Protein AF-0000000068604982 (afdb_homodimer)

Foldseek 3Di:
DKEKEWEFFAWPLQPDDQSALADQPDAQATAHDPLRLVLLQLLLCVLLVCLVVAVFEAEEEALGRRLLSSVLSNCNSNVHAHEYDNLQADAFHGWHHGCPVDLPTTFHDQGDAQVRCCVVVNRRYHYDNVRRVGSDDRVGGTHAQVNLLVSLLVVLVVVLVLVVCVVVVPPNRHYYYYYHHQLSVQSNVCNQVVNDADQADGPDGQFEWHRFMWMKDWDDDPVGIHIDTDDGRHPVSPPPVSIGGRPCVVYGCRPNVVRSD/DKEKEWEFFAWPLQPDPQSALADQPDAQATAHDPLRLVLLQLLLCVLLVCLVVAVFEAEEEALGRRLVSSVLSNCNSNVHAHEYDNLQADAFHGWHHGPPVDQPTTFHDQGDAQVRCCVVVNRRYHYDNVRRVGSDDRVGGTHAQVRLLVSLLVVLVVVLVLVVCVVVVPPNRHYYYYYHHQLSVQSNVCNQVVPDADQAAGPDGQFEWHRFMWMKDWDDDPVGIHIDTDDGRHPVSPPPVSIGGRDCPVYRCNCHVVRSD

Solvent-accessible surface area (backbone atoms only — not comparable to full-atom values): 25387 Å² total; per-residue (Å²): 70,46,37,34,42,26,27,24,30,39,23,50,46,64,69,37,84,69,55,28,77,48,33,74,85,44,60,48,66,39,49,57,31,75,56,14,51,53,39,21,52,32,42,14,55,49,32,41,74,41,26,78,85,49,71,63,53,46,37,36,20,12,60,45,47,25,16,43,59,29,38,48,18,43,21,61,23,53,71,53,51,31,34,48,39,65,81,41,35,45,69,34,58,33,33,33,44,29,62,45,108,47,75,87,42,24,43,25,34,27,65,62,22,31,64,56,42,36,70,75,49,39,86,48,37,45,57,53,76,86,18,59,84,15,70,35,61,39,91,38,36,58,50,49,46,66,54,47,46,52,45,30,47,52,52,50,49,50,52,51,52,46,30,48,38,38,72,69,63,41,84,84,42,57,28,37,36,37,24,22,30,51,59,33,50,30,29,34,50,30,52,64,41,51,21,75,76,44,79,44,76,39,48,49,42,58,40,43,28,40,50,12,36,28,36,35,37,40,44,76,50,95,85,44,54,28,37,32,41,54,36,38,42,44,45,84,71,46,58,75,91,60,58,50,69,43,67,59,71,72,65,24,61,43,49,63,68,35,55,34,63,69,47,39,34,43,27,27,24,29,39,24,51,46,65,69,37,92,59,56,33,76,50,29,75,84,45,60,47,65,41,48,57,32,74,56,14,52,52,38,21,52,33,43,14,53,49,32,41,74,41,27,78,86,48,71,62,54,46,39,36,20,11,62,44,48,27,17,44,58,29,39,48,20,43,22,61,22,53,71,53,51,32,35,50,39,66,81,42,36,44,69,33,58,31,31,33,46,31,63,44,107,46,74,85,42,25,43,26,34,28,65,62,23,30,64,56,42,38,70,76,48,38,85,47,36,44,56,53,74,85,19,58,82,15,70,36,60,39,91,38,36,60,49,48,45,66,56,45,47,52,45,31,46,52,52,52,49,52,52,50,53,46,30,48,38,3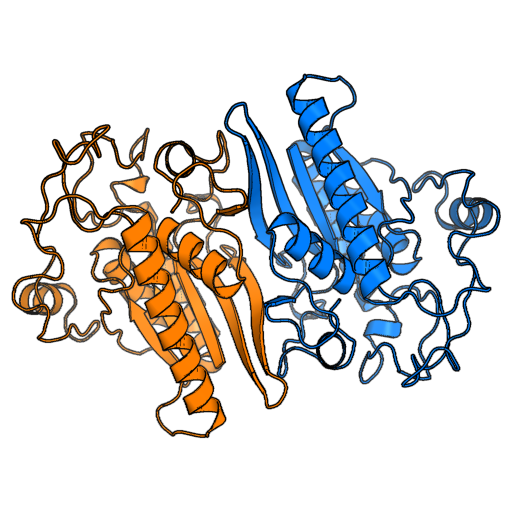8,73,70,62,39,83,85,42,59,28,36,37,38,24,24,31,53,60,33,48,29,30,34,50,30,54,63,41,51,22,74,79,46,75,43,66,37,47,48,43,58,40,43,27,40,48,13,38,28,35,35,37,43,36,77,52,97,85,45,54,29,35,32,40,54,35,37,43,44,46,84,69,46,57,76,91,58,58,51,70,40,69,61,66,78,54,35,61,42,45,57,66,43,45,28,65

Secondary structure (DSSP, 8-state):
-EEEEEEPPPBTTTTSSS--TT-TT--SS--B-HHHHHHHHHHHHHHHHTGGGGSSEEEEE-SSHHHHHHHHHHHHHHT--EEE-GGGPPTT-SEES---SSTTSPEE-----HHHHHHHHGGGEE--GGGTT-SS-TTS-SPPHHHHHHHHHHHHHHHHHHHHHHHTT-TT--EEEEEE-HHHHHHHHHHHTT----SSS-SEEE--BTT-EEEEEEEEETTEEEEEEEEEEE-TTS-GGG--B--TTTT-HHHHTTT--/-EEEEEEPPPBTTTTSSS--TT-TT--SS--B-HHHHHHHHHHHHHHHHTGGGGSSEEEEE-SSHHHHHHHHHHHHHHT--EEE-GGGPPTT-SEES--BSBTTSPEE-----HHHHHHHHGGGEE--GGGTT-SS-TTS-PPPHHHHHHHHHHHHHHHHHHHHHHHTT-TT--EEEEEE-HHHHHHHHHHHTT----SSS-SEEE--BTT-EEEEEEEEETTEEEEEEEEEEE-TTS-GGG--B--TTTTTHHHHTTT--

Radius of gyration: 23.63 Å; Cα contacts (8 Å, |Δi|>4): 1224; chains: 2; bounding box: 47×71×53 Å

Structure (mmCIF, N/CA/C/O backbone):
data_AF-0000000068604982-model_v1
#
loop_
_entity.id
_entity.type
_entity.pdbx_description
1 polymer 'Histidine phosphatase superfamily, clade-1'
#
loop_
_atom_site.group_PDB
_atom_site.id
_atom_site.type_symbol
_atom_site.label_atom_id
_atom_site.label_alt_id
_atom_site.label_comp_id
_atom_site.label_asym_id
_atom_site.label_entity_id
_atom_site.label_seq_id
_atom_site.pdbx_PDB_ins_code
_atom_site.Cartn_x
_atom_site.Cartn_y
_atom_site.Cartn_z
_atom_site.occupancy
_atom_site.B_iso_or_equiv
_atom_site.auth_seq_id
_atom_site.auth_comp_id
_atom_site.auth_asym_id
_atom_site.auth_atom_id
_atom_site.pdbx_PDB_model_num
ATOM 1 N N . MET A 1 1 ? -7.738 0.225 -16.359 1 93.19 1 MET A N 1
ATOM 2 C CA . MET A 1 1 ? -7.867 -1.199 -16.062 1 93.19 1 MET A CA 1
ATOM 3 C C . MET A 1 1 ? -7.59 -1.477 -14.586 1 93.19 1 MET A C 1
ATOM 5 O O . MET A 1 1 ? -6.648 -0.924 -14.016 1 93.19 1 MET A O 1
ATOM 9 N N . ARG A 1 2 ? -8.414 -2.312 -13.992 1 94.06 2 ARG A N 1
ATOM 10 C CA . ARG A 1 2 ? -8.188 -2.732 -12.609 1 94.06 2 ARG A CA 1
ATOM 11 C C . ARG A 1 2 ? -7.414 -4.047 -12.555 1 94.06 2 ARG A C 1
ATOM 13 O O . ARG A 1 2 ? -7.703 -4.973 -13.312 1 94.06 2 ARG A O 1
ATOM 20 N N . VAL A 1 3 ? -6.445 -4.062 -11.711 1 97.19 3 VAL A N 1
ATOM 21 C CA . VAL A 1 3 ? -5.695 -5.281 -11.43 1 97.19 3 VAL A CA 1
ATOM 22 C C . VAL A 1 3 ? -5.754 -5.59 -9.93 1 97.19 3 VAL A C 1
ATOM 24 O O . VAL A 1 3 ? -5.43 -4.734 -9.102 1 97.19 3 VAL A O 1
ATOM 27 N N . VAL A 1 4 ? -6.215 -6.742 -9.617 1 98.31 4 VAL A N 1
ATOM 28 C CA . VAL A 1 4 ? -6.246 -7.211 -8.234 1 98.31 4 VAL A CA 1
ATOM 29 C C . VAL A 1 4 ? -5.184 -8.289 -8.031 1 98.31 4 VAL A C 1
ATOM 31 O O . VAL A 1 4 ? -5.082 -9.227 -8.82 1 98.31 4 VAL A O 1
ATOM 34 N N . LEU A 1 5 ? -4.316 -8.078 -7.059 1 98.75 5 LEU A N 1
ATOM 35 C CA . LEU A 1 5 ? -3.322 -9.078 -6.691 1 98.75 5 LEU A CA 1
ATOM 36 C C . LEU A 1 5 ? -3.719 -9.797 -5.402 1 98.75 5 LEU A C 1
ATOM 38 O O . LEU A 1 5 ? -4.102 -9.148 -4.422 1 98.75 5 LEU A O 1
ATOM 42 N N . VAL A 1 6 ? -3.629 -11.102 -5.391 1 98.88 6 VAL A N 1
ATOM 43 C CA . VAL A 1 6 ? -3.904 -11.93 -4.215 1 98.88 6 VAL A CA 1
ATOM 44 C C . VAL A 1 6 ? -2.684 -12.789 -3.891 1 98.88 6 VAL A C 1
ATOM 46 O O . VAL A 1 6 ? -2.191 -13.523 -4.746 1 98.88 6 VAL A O 1
ATOM 49 N N . ARG A 1 7 ? -2.164 -12.617 -2.719 1 98.38 7 ARG A N 1
ATOM 50 C CA . ARG A 1 7 ? -1.152 -13.578 -2.293 1 98.38 7 ARG A CA 1
ATOM 51 C C . ARG A 1 7 ? -1.788 -14.914 -1.909 1 98.38 7 ARG A C 1
ATOM 53 O O . ARG A 1 7 ? -2.883 -14.945 -1.343 1 98.38 7 ARG A O 1
ATOM 60 N N . HIS A 1 8 ? -1.089 -15.93 -2.094 1 98.56 8 HIS A N 1
ATOM 61 C CA . HIS A 1 8 ? -1.637 -17.234 -1.757 1 98.56 8 HIS A CA 1
ATOM 62 C C . HIS A 1 8 ? -1.889 -17.359 -0.258 1 98.56 8 HIS A C 1
ATOM 64 O O . HIS A 1 8 ? -1.295 -16.625 0.538 1 98.56 8 HIS A O 1
ATOM 70 N N . ALA A 1 9 ? -2.746 -18.281 0.096 1 98.44 9 ALA A N 1
ATOM 71 C CA . ALA A 1 9 ? -3.041 -18.641 1.483 1 98.44 9 ALA A CA 1
ATOM 72 C C . ALA A 1 9 ? -1.853 -19.344 2.137 1 98.44 9 ALA A C 1
ATOM 74 O O . ALA A 1 9 ? -0.883 -19.688 1.46 1 98.44 9 ALA A O 1
ATOM 75 N N . GLN A 1 10 ? -1.964 -19.547 3.43 1 96 10 GLN A N 1
ATOM 76 C CA . GLN A 1 10 ? -0.837 -20.109 4.164 1 96 10 GLN A CA 1
ATOM 77 C C . GLN A 1 10 ? -0.483 -21.5 3.643 1 96 10 GLN A C 1
ATOM 79 O O . GLN A 1 10 ? -1.332 -22.391 3.615 1 96 10 GLN A O 1
ATOM 84 N N . SER A 1 11 ? 0.735 -21.594 3.225 1 95.06 11 SER A N 1
ATOM 85 C CA . SER A 1 11 ? 1.231 -22.875 2.732 1 95.06 11 SER A CA 1
ATOM 86 C C . SER A 1 11 ? 1.912 -23.672 3.842 1 95.06 11 SER A C 1
ATOM 88 O O . SER A 1 11 ? 2.201 -23.125 4.91 1 95.06 11 SER A O 1
ATOM 90 N N . GLU A 1 12 ? 2.17 -24.875 3.576 1 92.81 12 GLU A N 1
ATOM 91 C CA . GLU A 1 12 ? 2.906 -25.719 4.512 1 92.81 12 GLU A CA 1
ATOM 92 C C . GLU A 1 12 ? 4.32 -25.188 4.738 1 92.81 12 GLU A C 1
ATOM 94 O O . GLU A 1 12 ? 4.867 -25.312 5.836 1 92.81 12 GLU A O 1
ATOM 99 N N . ASN A 1 13 ? 4.977 -24.562 3.711 1 87.12 13 ASN A N 1
ATOM 100 C CA . ASN A 1 13 ? 6.289 -23.953 3.875 1 87.12 13 ASN A CA 1
ATOM 101 C C . ASN A 1 13 ? 6.219 -22.719 4.77 1 87.12 13 ASN A C 1
ATOM 103 O O . ASN A 1 13 ? 7.137 -22.453 5.547 1 87.12 13 ASN A O 1
ATOM 107 N N . ASN A 1 14 ? 5.102 -21.906 4.578 1 86.25 14 ASN A N 1
ATOM 108 C CA . ASN A 1 14 ? 4.926 -20.734 5.414 1 86.25 14 ASN A CA 1
ATOM 109 C C . ASN A 1 14 ? 4.887 -21.094 6.895 1 86.25 14 ASN A C 1
ATOM 111 O O . ASN A 1 14 ? 5.297 -20.297 7.746 1 86.25 14 ASN A O 1
ATOM 115 N N . ALA A 1 15 ? 4.328 -22.219 7.176 1 85.06 15 ALA A N 1
ATOM 116 C CA . ALA A 1 15 ? 4.062 -22.625 8.547 1 85.06 15 ALA A CA 1
ATOM 117 C C . ALA A 1 15 ? 5.312 -23.203 9.203 1 85.06 15 ALA A C 1
ATOM 119 O O . ALA A 1 15 ? 5.324 -23.469 10.406 1 85.06 15 ALA A O 1
ATOM 120 N N . LEU A 1 16 ? 6.27 -23.344 8.383 1 78.38 16 LEU A N 1
ATOM 121 C CA . LEU A 1 16 ? 7.508 -23.859 8.953 1 78.38 16 LEU A CA 1
ATOM 122 C C . LEU A 1 16 ? 8.156 -22.844 9.883 1 78.38 16 LEU A C 1
ATOM 124 O O . LEU A 1 16 ? 7.926 -21.641 9.742 1 78.38 16 LEU A O 1
ATOM 128 N N . ARG A 1 17 ? 8.898 -23.422 10.734 1 57.53 17 ARG A N 1
ATOM 129 C CA . ARG A 1 17 ? 9.688 -22.578 11.633 1 57.53 17 ARG A CA 1
ATOM 130 C C . ARG A 1 17 ? 10.789 -21.859 10.867 1 57.53 17 ARG A C 1
ATOM 132 O O . ARG A 1 17 ? 11.484 -22.453 10.047 1 57.53 17 ARG A O 1
ATOM 139 N N . ALA A 1 18 ? 10.766 -20.656 10.922 1 52.72 18 ALA A N 1
ATOM 140 C CA . ALA A 1 18 ? 11.711 -19.797 10.211 1 52.72 18 ALA A CA 1
ATOM 141 C C . ALA A 1 18 ? 11.555 -19.938 8.703 1 52.72 18 ALA A C 1
ATOM 143 O O . ALA A 1 18 ? 12.43 -20.5 8.031 1 52.72 18 ALA A O 1
ATOM 144 N N . PRO A 1 19 ? 10.445 -19.672 8.156 1 47.56 19 PRO A N 1
ATOM 145 C CA . PRO A 1 19 ? 10.023 -20 6.789 1 47.56 19 PRO A CA 1
ATOM 146 C C . PRO A 1 19 ? 10.914 -19.359 5.727 1 47.56 19 PRO A C 1
ATOM 148 O O . PRO A 1 19 ? 10.469 -19.125 4.602 1 47.56 19 PRO A O 1
ATOM 151 N N . GLY A 1 20 ? 12.273 -19.562 5.98 1 54.69 20 GLY A N 1
ATOM 152 C CA . GLY A 1 20 ? 13.203 -19 5.016 1 54.69 20 GLY A CA 1
ATOM 153 C C . GLY A 1 20 ? 13.445 -19.906 3.818 1 54.69 20 GLY A C 1
ATOM 154 O O . GLY A 1 20 ? 13.219 -21.109 3.895 1 54.69 20 GLY A O 1
ATOM 155 N N . ILE A 1 21 ? 13.672 -19.469 2.689 1 53.81 21 ILE A N 1
ATOM 156 C CA . ILE A 1 21 ? 13.891 -20.156 1.425 1 53.81 21 ILE A CA 1
ATOM 157 C C . ILE A 1 21 ? 15 -21.203 1.589 1 53.81 21 ILE A C 1
ATOM 159 O O . ILE A 1 21 ? 15.102 -22.141 0.797 1 53.81 21 ILE A O 1
ATOM 163 N N . ASP A 1 22 ? 15.641 -21.078 2.816 1 57.12 22 ASP A N 1
ATOM 164 C CA . ASP A 1 22 ? 16.781 -21.969 3.006 1 57.12 22 ASP A CA 1
ATOM 165 C C . ASP A 1 22 ? 16.453 -23.062 4.023 1 57.12 22 ASP A C 1
ATOM 167 O O . ASP A 1 22 ? 17.328 -23.859 4.395 1 57.12 22 ASP A O 1
ATOM 171 N N . HIS A 1 23 ? 15.25 -23.156 4.32 1 61 23 HIS A N 1
ATOM 172 C CA . HIS A 1 23 ? 14.891 -24.141 5.336 1 61 23 HIS A CA 1
ATOM 173 C C . HIS A 1 23 ? 15 -25.562 4.785 1 61 23 HIS A C 1
ATOM 175 O O . HIS A 1 23 ? 14.43 -25.859 3.732 1 61 23 HIS A O 1
ATOM 181 N N . PRO A 1 24 ? 15.68 -26.422 5.418 1 65 24 PRO A N 1
ATOM 182 C CA . PRO A 1 24 ? 15.906 -27.766 4.906 1 65 24 PRO A CA 1
ATOM 183 C C . PRO A 1 24 ? 14.602 -28.547 4.73 1 65 24 PRO A C 1
ATOM 185 O O . PRO A 1 24 ? 14.539 -29.469 3.906 1 65 24 PRO A O 1
ATOM 188 N N . ASP A 1 25 ? 13.586 -28.25 5.453 1 69.81 25 ASP A N 1
ATOM 189 C CA . ASP A 1 25 ? 12.336 -29.016 5.398 1 69.81 25 ASP A CA 1
ATOM 190 C C . ASP A 1 25 ? 11.383 -28.438 4.355 1 69.81 25 ASP A C 1
ATOM 192 O O . ASP A 1 25 ? 10.258 -28.906 4.199 1 69.81 25 ASP A O 1
ATOM 196 N N . ARG A 1 26 ? 11.852 -27.562 3.623 1 79.62 26 ARG A N 1
ATOM 197 C CA . ARG A 1 26 ? 11.031 -26.953 2.584 1 79.62 26 ARG A CA 1
ATOM 198 C C . ARG A 1 26 ? 10.766 -27.938 1.449 1 79.62 26 ARG A C 1
ATOM 200 O O . ARG A 1 26 ? 11.656 -28.688 1.044 1 79.62 26 ARG A O 1
ATOM 207 N N . VAL A 1 27 ? 9.523 -27.969 1.038 1 86.06 27 VAL A N 1
ATOM 208 C CA . VAL A 1 27 ? 9.203 -28.75 -0.148 1 86.06 27 VAL A CA 1
ATOM 209 C C . VAL A 1 27 ? 9.055 -27.828 -1.356 1 86.06 27 VAL A C 1
ATOM 211 O O . VAL A 1 27 ? 8.703 -26.656 -1.21 1 86.06 27 VAL A O 1
ATOM 214 N N . ALA A 1 28 ? 9.281 -28.328 -2.5 1 89.12 28 ALA A N 1
ATOM 215 C CA . ALA A 1 28 ? 9.398 -27.531 -3.717 1 89.12 28 ALA A CA 1
ATOM 216 C C . ALA A 1 28 ? 8.07 -26.875 -4.07 1 89.12 28 ALA A C 1
ATOM 218 O O . ALA A 1 28 ? 8.031 -25.734 -4.512 1 89.12 28 ALA A O 1
ATOM 219 N N . ASP A 1 29 ? 7 -27.578 -3.869 1 94.38 29 ASP A N 1
ATOM 220 C CA . ASP A 1 29 ? 5.68 -27.094 -4.262 1 94.38 29 ASP A CA 1
ATOM 221 C C . ASP A 1 29 ? 4.613 -27.531 -3.262 1 94.38 29 ASP A C 1
ATOM 223 O O . ASP A 1 29 ? 3.781 -28.391 -3.572 1 94.38 29 ASP A O 1
ATOM 227 N N . PRO A 1 30 ? 4.609 -26.859 -2.107 1 94.06 30 PRO A N 1
ATOM 228 C CA . PRO A 1 30 ? 3.717 -27.266 -1.02 1 94.06 30 PRO A CA 1
ATOM 229 C C . PRO A 1 30 ? 2.252 -26.938 -1.302 1 94.06 30 PRO A C 1
ATOM 231 O O . PRO A 1 30 ? 1.958 -26.062 -2.125 1 94.06 30 PRO A O 1
ATOM 234 N N . GLY A 1 31 ? 1.349 -27.719 -0.627 1 97.12 31 GLY A N 1
ATOM 235 C CA . GLY A 1 31 ? -0.048 -27.328 -0.53 1 97.12 31 GLY A CA 1
ATOM 236 C C . GLY A 1 31 ? -0.306 -26.297 0.564 1 97.12 31 GLY A C 1
ATOM 237 O O . GLY A 1 31 ? 0.576 -25.516 0.902 1 97.12 31 GLY A O 1
ATOM 238 N N . LEU A 1 32 ? -1.513 -26.297 0.989 1 98 32 LEU A N 1
ATOM 239 C CA . LEU A 1 32 ? -1.923 -25.359 2.027 1 98 32 LEU A CA 1
ATOM 240 C C . LEU A 1 32 ? -2.072 -26.062 3.371 1 98 32 LEU A C 1
ATOM 242 O O . LEU A 1 32 ? -2.34 -27.266 3.418 1 98 32 LEU A O 1
ATOM 246 N N . THR A 1 33 ? -1.845 -25.359 4.445 1 97.25 33 THR A N 1
ATOM 247 C CA . THR A 1 33 ? -2.191 -25.828 5.777 1 97.25 33 THR A CA 1
ATOM 248 C C . THR A 1 33 ? -3.701 -25.797 5.992 1 97.25 33 THR A C 1
ATOM 250 O O . THR A 1 33 ? -4.434 -25.234 5.172 1 97.25 33 THR A O 1
ATOM 253 N N . PRO A 1 34 ? -4.18 -26.375 7.098 1 98.06 34 PRO A N 1
ATOM 254 C CA . PRO A 1 34 ? -5.594 -26.203 7.43 1 98.06 34 PRO A CA 1
ATOM 255 C C . PRO A 1 34 ? -5.988 -24.734 7.574 1 98.06 34 PRO A C 1
ATOM 257 O O . PRO A 1 34 ? -7.066 -24.344 7.133 1 98.06 34 PRO A O 1
ATOM 260 N N . LYS A 1 35 ? -5.145 -23.969 8.195 1 97.38 35 LYS A N 1
ATOM 261 C CA . LYS A 1 35 ? -5.387 -22.531 8.281 1 97.38 35 LYS A CA 1
ATOM 262 C C . LYS A 1 35 ? -5.465 -21.906 6.891 1 97.38 35 LYS A C 1
ATOM 264 O O . LYS A 1 35 ? -6.336 -21.078 6.629 1 97.38 35 LYS A O 1
ATOM 269 N N . GLY A 1 36 ? -4.578 -22.281 6.027 1 98.31 36 GLY A N 1
ATOM 270 C CA . GLY A 1 36 ? -4.621 -21.812 4.648 1 98.31 36 GLY A CA 1
ATOM 271 C C . GLY A 1 36 ? -5.926 -22.156 3.951 1 98.31 36 GLY A C 1
ATOM 272 O O . GLY A 1 36 ? -6.457 -21.344 3.191 1 98.31 36 GLY A O 1
ATOM 273 N N . SER A 1 37 ? -6.398 -23.328 4.191 1 98.75 37 SER A N 1
ATOM 274 C CA . SER A 1 37 ? -7.668 -23.734 3.598 1 98.75 37 SER A CA 1
ATOM 275 C C . SER A 1 37 ? -8.812 -22.859 4.098 1 98.75 37 SER A C 1
ATOM 277 O O . SER A 1 37 ? -9.719 -22.516 3.332 1 98.75 37 SER A O 1
ATOM 279 N N . ARG A 1 38 ? -8.781 -22.516 5.375 1 98.81 38 ARG A N 1
ATOM 280 C CA . ARG A 1 38 ? -9.789 -21.609 5.902 1 98.81 38 ARG A CA 1
ATOM 281 C C . ARG A 1 38 ? -9.68 -20.234 5.258 1 98.81 38 ARG A C 1
ATOM 283 O O . ARG A 1 38 ? -10.688 -19.594 4.949 1 98.81 38 ARG A O 1
ATOM 290 N N . GLN A 1 39 ? -8.508 -19.766 5.031 1 98.69 39 GLN A N 1
ATOM 291 C CA . GLN A 1 39 ? -8.289 -18.5 4.359 1 98.69 39 GLN A CA 1
ATOM 292 C C . GLN A 1 39 ? -8.898 -18.5 2.959 1 98.69 39 GLN A C 1
ATOM 294 O O . GLN A 1 39 ? -9.469 -17.5 2.521 1 98.69 39 GLN A O 1
ATOM 299 N N . VAL A 1 40 ? -8.773 -19.625 2.266 1 98.88 40 VAL A N 1
ATOM 300 C CA . VAL A 1 40 ? -9.344 -19.766 0.93 1 98.88 40 VAL A CA 1
ATOM 301 C C . VAL A 1 40 ? -10.859 -19.609 1 1 98.88 40 VAL A C 1
ATOM 303 O O . VAL A 1 40 ? -11.469 -18.984 0.135 1 98.88 40 VAL A O 1
ATOM 306 N N . GLU A 1 41 ? -11.43 -20.172 2.018 1 98.88 41 GLU A N 1
ATOM 307 C CA . GLU A 1 41 ? -12.875 -20.047 2.193 1 98.88 41 GLU A CA 1
ATOM 308 C C . GLU A 1 41 ? -13.281 -18.609 2.445 1 98.88 41 GLU A C 1
ATOM 310 O O . GLU A 1 41 ? -14.312 -18.141 1.949 1 98.88 41 GLU A O 1
ATOM 315 N N . TRP A 1 42 ? -12.484 -17.906 3.211 1 98.81 42 TRP A N 1
ATOM 316 C CA . TRP A 1 42 ? -12.766 -16.5 3.449 1 98.81 42 TRP A CA 1
ATOM 317 C C . TRP A 1 42 ? -12.633 -15.688 2.162 1 98.81 42 TRP A C 1
ATOM 319 O O . TRP A 1 42 ? -13.414 -14.773 1.914 1 98.81 42 TRP A O 1
ATOM 329 N N . LEU A 1 43 ? -11.672 -16.016 1.344 1 98.62 43 LEU A N 1
ATOM 330 C CA . LEU A 1 43 ? -11.516 -15.375 0.044 1 98.62 43 LEU A CA 1
ATOM 331 C C . LEU A 1 43 ? -12.727 -15.625 -0.842 1 98.62 43 LEU A C 1
ATOM 333 O O . LEU A 1 43 ? -13.211 -14.711 -1.517 1 98.62 43 LEU A O 1
ATOM 337 N N . ARG A 1 44 ? -13.125 -16.875 -0.854 1 98.75 44 ARG A N 1
ATOM 338 C CA . ARG A 1 44 ? -14.305 -17.234 -1.631 1 98.75 44 ARG A CA 1
ATOM 339 C C . ARG A 1 44 ? -15.5 -16.359 -1.25 1 98.75 44 ARG A C 1
ATOM 341 O O . ARG A 1 44 ? -16.188 -15.82 -2.121 1 98.75 44 ARG A O 1
ATOM 348 N N . ALA A 1 45 ? -15.727 -16.25 0.018 1 98.69 45 ALA A N 1
ATOM 349 C CA . ALA A 1 45 ? -16.844 -15.453 0.514 1 98.69 45 ALA A CA 1
ATOM 350 C C . ALA A 1 45 ? -16.703 -13.992 0.1 1 98.69 45 ALA A C 1
ATOM 352 O O . ALA A 1 45 ? -17.688 -13.359 -0.301 1 98.69 45 ALA A O 1
ATOM 353 N N . ARG A 1 46 ? -15.484 -13.484 0.187 1 98.12 46 ARG A N 1
ATOM 354 C CA . ARG A 1 46 ? -15.25 -12.102 -0.2 1 98.12 46 ARG A CA 1
ATOM 355 C C . ARG A 1 46 ? -15.578 -11.883 -1.673 1 98.12 46 ARG A C 1
ATOM 357 O O . ARG A 1 46 ? -16.328 -10.953 -2.016 1 98.12 46 ARG A O 1
ATOM 364 N N . PHE A 1 47 ? -15.086 -12.68 -2.508 1 98 47 PHE A N 1
ATOM 365 C CA . PHE A 1 47 ? -15.242 -12.469 -3.941 1 98 47 PHE A CA 1
ATOM 366 C C . PHE A 1 47 ? -16.672 -12.781 -4.383 1 98 47 PHE A C 1
ATOM 368 O O . PHE A 1 47 ? -17.141 -12.242 -5.383 1 98 47 PHE A O 1
ATOM 375 N N . ALA A 1 48 ? -17.344 -13.656 -3.637 1 98 48 ALA A N 1
ATOM 376 C CA . ALA A 1 48 ? -18.766 -13.852 -3.893 1 98 48 ALA A CA 1
ATOM 377 C C . ALA A 1 48 ? -19.562 -12.57 -3.648 1 98 48 ALA A C 1
ATOM 379 O O . ALA A 1 48 ? -20.438 -12.211 -4.438 1 98 48 ALA A O 1
ATOM 380 N N . ARG A 1 49 ? -19.219 -11.891 -2.584 1 96.38 49 ARG A N 1
ATOM 381 C CA . ARG A 1 49 ? -19.875 -10.641 -2.242 1 96.38 49 ARG A CA 1
ATOM 382 C C . ARG A 1 49 ? -19.562 -9.555 -3.268 1 96.38 49 ARG A C 1
ATOM 384 O O . ARG A 1 49 ? -20.375 -8.664 -3.514 1 96.38 49 ARG A O 1
ATOM 391 N N . GLU A 1 50 ? -18.391 -9.703 -3.867 1 94.56 50 GLU A N 1
ATOM 392 C CA . GLU A 1 50 ? -17.922 -8.68 -4.793 1 94.56 50 GLU A CA 1
ATOM 393 C C . GLU A 1 50 ? -18.156 -9.094 -6.242 1 94.56 50 GLU A C 1
ATOM 395 O O . GLU A 1 50 ? -17.625 -8.469 -7.164 1 94.56 50 GLU A O 1
ATOM 400 N N . ARG A 1 51 ? -18.875 -10.062 -6.5 1 93.88 51 ARG A N 1
ATOM 401 C CA . ARG A 1 51 ? -18.984 -10.695 -7.812 1 93.88 51 ARG A CA 1
ATOM 402 C C . ARG A 1 51 ? -19.438 -9.68 -8.859 1 93.88 51 ARG A C 1
ATOM 404 O O . ARG A 1 51 ? -18.891 -9.641 -9.969 1 93.88 51 ARG A O 1
ATOM 411 N N . GLU A 1 52 ? -20.375 -8.867 -8.516 1 90.19 52 GLU A N 1
ATOM 412 C CA . GLU A 1 52 ? -20.922 -7.902 -9.469 1 90.19 52 GLU A CA 1
ATOM 413 C C . GLU A 1 52 ? -19.875 -6.852 -9.852 1 90.19 52 GLU A C 1
ATOM 415 O O . GLU A 1 52 ? -19.844 -6.398 -11 1 90.19 52 GLU A O 1
ATOM 420 N N . ALA A 1 53 ? -19.031 -6.523 -8.891 1 87.19 53 ALA A N 1
ATOM 421 C CA . ALA A 1 53 ? -17.984 -5.527 -9.125 1 87.19 53 ALA A CA 1
ATOM 422 C C . ALA A 1 53 ? -16.906 -6.078 -10.039 1 87.19 53 ALA A C 1
ATOM 424 O O . ALA A 1 53 ? -16.109 -5.32 -10.609 1 87.19 53 ALA A O 1
ATOM 425 N N . HIS A 1 54 ? -16.891 -7.426 -10.203 1 84.62 54 HIS A N 1
ATOM 426 C CA . HIS A 1 54 ? -15.875 -8.086 -11.016 1 84.62 54 HIS A CA 1
ATOM 427 C C . HIS A 1 54 ? -16.5 -8.812 -12.195 1 84.62 54 HIS A C 1
ATOM 429 O O . HIS A 1 54 ? -16.031 -9.883 -12.594 1 84.62 54 HIS A O 1
ATOM 435 N N . ALA A 1 55 ? -17.562 -8.367 -12.75 1 79.69 55 ALA A N 1
ATOM 436 C CA . ALA A 1 55 ? -18.344 -9.07 -13.758 1 79.69 55 ALA A CA 1
ATOM 437 C C . ALA A 1 55 ? -17.5 -9.391 -14.984 1 79.69 55 ALA A C 1
ATOM 439 O O . ALA A 1 55 ? -17.672 -10.445 -15.602 1 79.69 55 ALA A O 1
ATOM 440 N N . ARG A 1 56 ? -16.594 -8.602 -15.43 1 84.44 56 ARG A N 1
ATOM 441 C CA . ARG A 1 56 ? -15.703 -8.891 -16.547 1 84.44 56 ARG A CA 1
ATOM 442 C C . ARG A 1 56 ? -14.25 -8.945 -16.094 1 84.44 56 ARG A C 1
ATOM 444 O O . ARG A 1 56 ? -13.523 -7.945 -16.188 1 84.44 56 ARG A O 1
ATOM 451 N N . VAL A 1 57 ? -13.922 -10.203 -15.484 1 92.69 57 VAL A N 1
ATOM 452 C CA . VAL A 1 57 ? -12.57 -10.281 -14.953 1 92.69 57 VAL A CA 1
ATOM 453 C C . VAL A 1 57 ? -11.914 -11.594 -15.383 1 92.69 57 VAL A C 1
ATOM 455 O O . VAL A 1 57 ? -12.586 -12.625 -15.492 1 92.69 57 VAL A O 1
ATOM 458 N N . ARG A 1 58 ? -10.758 -11.539 -15.727 1 95.62 58 ARG A N 1
ATOM 459 C CA . ARG A 1 58 ? -9.922 -12.719 -15.922 1 95.62 58 ARG A CA 1
ATOM 460 C C . ARG A 1 58 ? -9.133 -13.047 -14.656 1 95.62 58 ARG A C 1
ATOM 462 O O . ARG A 1 58 ? -8.594 -12.148 -14.008 1 95.62 58 ARG A O 1
ATOM 469 N N . VAL A 1 59 ? -9.133 -14.359 -14.305 1 98.12 59 VAL A N 1
ATOM 470 C CA . VAL A 1 59 ? -8.344 -14.797 -13.156 1 98.12 59 VAL A CA 1
ATOM 471 C C . VAL A 1 59 ? -7.098 -15.539 -13.641 1 98.12 59 VAL A C 1
ATOM 473 O O . VAL A 1 59 ? -7.199 -16.5 -14.398 1 98.12 59 VAL A O 1
ATOM 476 N N . VAL A 1 60 ? -5.977 -15.062 -13.234 1 98.56 60 VAL A N 1
ATOM 477 C CA . VAL A 1 60 ? -4.684 -15.664 -13.547 1 98.56 60 VAL A CA 1
ATOM 478 C C . VAL A 1 60 ? -4.02 -16.156 -12.258 1 98.56 60 VAL A C 1
ATOM 480 O O . VAL A 1 60 ? -4.09 -15.484 -11.227 1 98.56 60 VAL A O 1
ATOM 483 N N . THR A 1 61 ? -3.357 -17.297 -12.312 1 98.81 61 THR A N 1
ATOM 484 C CA . THR A 1 61 ? -2.719 -17.828 -11.109 1 98.81 61 THR A CA 1
ATOM 485 C C . THR A 1 61 ? -1.312 -18.328 -11.422 1 98.81 61 THR A C 1
ATOM 487 O O . THR A 1 61 ? -1.034 -18.75 -12.547 1 98.81 61 THR A O 1
ATOM 490 N N . SER A 1 62 ? -0.455 -18.203 -10.469 1 98.75 62 SER A N 1
ATOM 491 C CA . SER A 1 62 ? 0.818 -18.922 -10.461 1 98.75 62 SER A CA 1
ATOM 492 C C . SER A 1 62 ? 0.616 -20.422 -10.68 1 98.75 62 SER A C 1
ATOM 494 O O . SER A 1 62 ? -0.399 -20.969 -10.258 1 98.75 62 SER A O 1
ATOM 496 N N . PRO A 1 63 ? 1.613 -21.078 -11.219 1 98.5 63 PRO A N 1
ATOM 497 C CA . PRO A 1 63 ? 1.511 -22.516 -11.422 1 98.5 63 PRO A CA 1
ATOM 498 C C . PRO A 1 63 ? 1.76 -23.312 -10.141 1 98.5 63 PRO A C 1
ATOM 500 O O . PRO A 1 63 ? 1.583 -24.531 -10.125 1 98.5 63 PRO A O 1
ATOM 503 N N 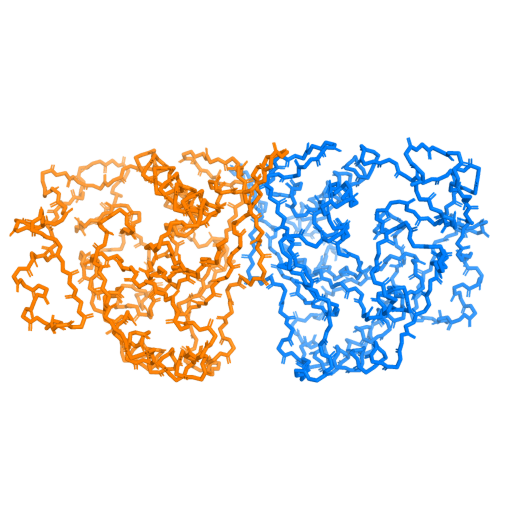. MET A 1 64 ? 2.18 -22.688 -9.117 1 98.19 64 MET A N 1
ATOM 504 C CA . MET A 1 64 ? 2.488 -23.406 -7.887 1 98.19 64 MET A CA 1
ATOM 505 C C . MET A 1 64 ? 1.21 -23.844 -7.172 1 98.19 64 MET A C 1
ATOM 507 O O . MET A 1 64 ? 0.239 -23.078 -7.121 1 98.19 64 MET A O 1
ATOM 511 N N . ARG A 1 65 ? 1.203 -24.953 -6.594 1 98.44 65 ARG A N 1
ATOM 512 C CA . ARG A 1 65 ? 0.021 -25.609 -6.059 1 98.44 65 ARG A CA 1
ATOM 513 C C . ARG A 1 65 ? -0.676 -24.734 -5.02 1 98.44 65 ARG A C 1
ATOM 515 O O . ARG A 1 65 ? -1.902 -24.609 -5.031 1 98.44 65 ARG A O 1
ATOM 522 N N . ARG A 1 66 ? 0.059 -24.141 -4.113 1 98.25 66 ARG A N 1
ATOM 523 C CA . ARG A 1 66 ? -0.513 -23.297 -3.066 1 98.25 66 ARG A CA 1
ATOM 524 C C . ARG A 1 66 ? -1.284 -22.125 -3.664 1 98.25 66 ARG A C 1
ATOM 526 O O . ARG A 1 66 ? -2.314 -21.719 -3.127 1 98.25 66 ARG A O 1
ATOM 533 N N . ALA A 1 67 ? -0.822 -21.594 -4.77 1 98.81 67 ALA A N 1
ATOM 534 C CA . ALA A 1 67 ? -1.503 -20.484 -5.43 1 98.81 67 ALA A CA 1
ATOM 535 C C . ALA A 1 67 ? -2.746 -20.969 -6.172 1 98.81 67 ALA A C 1
ATOM 537 O O . ALA A 1 67 ? -3.793 -20.312 -6.129 1 98.81 67 ALA A O 1
ATOM 538 N N . MET A 1 68 ? -2.65 -22.109 -6.852 1 98.88 68 MET A N 1
ATOM 539 C CA . MET A 1 68 ? -3.807 -22.641 -7.566 1 98.88 68 MET A CA 1
ATOM 540 C C . MET A 1 68 ? -4.906 -23.047 -6.594 1 98.88 68 MET A C 1
ATOM 542 O O . MET A 1 68 ? -6.09 -22.828 -6.855 1 98.88 68 MET A O 1
ATOM 546 N N . LEU A 1 69 ? -4.52 -23.625 -5.457 1 98.88 69 LEU A N 1
ATOM 547 C CA . LEU A 1 69 ? -5.496 -23.953 -4.426 1 98.88 69 LEU A CA 1
ATOM 548 C C . LEU A 1 69 ? -6.199 -22.703 -3.926 1 98.88 69 LEU A C 1
ATOM 550 O O . LEU A 1 69 ? -7.41 -22.719 -3.693 1 98.88 69 LEU A O 1
ATOM 554 N N . THR A 1 70 ? -5.477 -21.672 -3.801 1 98.94 70 THR A N 1
ATOM 555 C CA . THR A 1 70 ? -6.039 -20.391 -3.387 1 98.94 70 THR A CA 1
ATOM 556 C C . THR A 1 70 ? -6.957 -19.828 -4.465 1 98.94 70 THR A C 1
ATOM 558 O O . THR A 1 70 ? -8.039 -19.312 -4.168 1 98.94 70 THR A O 1
ATOM 561 N N . ALA A 1 71 ? -6.551 -19.953 -5.711 1 98.88 71 ALA A N 1
ATOM 562 C CA . ALA A 1 71 ? -7.316 -19.438 -6.844 1 98.88 71 ALA A CA 1
ATOM 563 C C . ALA A 1 71 ? -8.68 -20.109 -6.93 1 98.88 71 ALA A C 1
ATOM 565 O O . ALA A 1 71 ? -9.648 -19.516 -7.422 1 98.88 71 ALA A O 1
ATOM 566 N N . LEU A 1 72 ? -8.781 -21.359 -6.465 1 98.62 72 LEU A N 1
ATOM 567 C CA . LEU A 1 72 ? -10.07 -22.031 -6.453 1 98.62 72 LEU A CA 1
ATOM 568 C C . LEU A 1 72 ? -11.109 -21.219 -5.676 1 98.62 72 LEU A C 1
ATOM 570 O O . LEU A 1 72 ? -12.266 -21.125 -6.09 1 98.62 72 LEU A O 1
ATOM 574 N N . GLY A 1 73 ? -10.695 -20.688 -4.516 1 98.62 73 GLY A N 1
ATOM 575 C CA . GLY A 1 73 ? -11.594 -19.859 -3.732 1 98.62 73 GLY A CA 1
ATOM 576 C C . GLY A 1 73 ? -12.047 -18.625 -4.473 1 98.62 73 GLY A C 1
ATOM 577 O O . GLY A 1 73 ? -13.234 -18.281 -4.457 1 98.62 73 GLY A O 1
ATOM 578 N N . VAL A 1 74 ? -11.141 -17.938 -5.137 1 98.69 74 VAL A N 1
ATOM 579 C CA . VAL A 1 74 ? -11.438 -16.734 -5.898 1 98.69 74 VAL A CA 1
ATOM 580 C C . VAL A 1 74 ? -12.398 -17.062 -7.035 1 98.69 74 VAL A C 1
ATOM 582 O O . VAL A 1 74 ? -13.43 -16.406 -7.199 1 98.69 74 VAL A O 1
ATOM 585 N N . CYS A 1 75 ? -12.086 -18.141 -7.785 1 98.19 75 CYS A N 1
ATOM 586 C CA . CYS A 1 75 ? -12.898 -18.531 -8.93 1 98.19 75 CYS A CA 1
ATOM 587 C C . CYS A 1 75 ? -14.297 -18.953 -8.484 1 98.19 75 CYS A C 1
ATOM 589 O O . CYS A 1 75 ? -15.289 -18.578 -9.109 1 98.19 75 CYS A O 1
ATOM 591 N N . ALA A 1 76 ? -14.328 -19.734 -7.441 1 98 76 ALA A N 1
ATOM 592 C CA . ALA A 1 76 ? -15.625 -20.188 -6.934 1 98 76 ALA A CA 1
ATOM 593 C C . ALA A 1 76 ? -16.484 -19.016 -6.504 1 98 76 ALA A C 1
ATOM 595 O O . ALA A 1 76 ? -17.688 -18.984 -6.793 1 98 76 ALA A O 1
ATOM 596 N N . GLY A 1 77 ? -15.914 -18.094 -5.816 1 98.06 77 GLY A N 1
ATOM 597 C CA . GLY A 1 77 ? -16.641 -16.906 -5.406 1 98.06 77 GLY A CA 1
ATOM 598 C C . GLY A 1 77 ? -17.188 -16.109 -6.578 1 98.06 77 GLY A C 1
ATOM 599 O O . GLY A 1 77 ? -18.328 -15.625 -6.531 1 98.06 77 GLY A O 1
ATOM 600 N N . LEU A 1 78 ? -16.438 -16.016 -7.629 1 97.31 78 LEU A N 1
ATOM 601 C CA . LEU A 1 78 ? -16.797 -15.195 -8.781 1 97.31 78 LEU A CA 1
ATOM 602 C C . LEU A 1 78 ? -17.641 -15.992 -9.773 1 97.31 78 LEU A C 1
ATOM 604 O O . LEU A 1 78 ? -18.281 -15.414 -10.656 1 97.31 78 LEU A O 1
ATOM 608 N N . GLY A 1 79 ? -17.609 -17.266 -9.664 1 96.06 79 GLY A N 1
ATOM 609 C CA . GLY A 1 79 ? -18.297 -18.109 -10.617 1 96.06 79 GLY A CA 1
ATOM 610 C C . GLY A 1 79 ? -17.625 -18.156 -11.969 1 96.06 79 GLY A C 1
ATOM 611 O O . GLY A 1 79 ? -18.281 -18.125 -13.016 1 96.06 79 GLY A O 1
ATOM 612 N N . THR A 1 80 ? -16.297 -18.172 -11.945 1 96.69 80 THR A N 1
ATOM 613 C CA . THR A 1 80 ? -15.516 -18.219 -13.172 1 96.69 80 THR A CA 1
ATOM 614 C C . THR A 1 80 ? -14.359 -19.203 -13.062 1 96.69 80 THR A C 1
ATOM 616 O O . THR A 1 80 ? -14.258 -19.938 -12.07 1 96.69 80 THR A O 1
ATOM 619 N N . ARG A 1 81 ? -13.547 -19.359 -14.07 1 97.44 81 ARG A N 1
ATOM 620 C CA . ARG A 1 81 ? -12.367 -20.234 -14.094 1 97.44 81 ARG A CA 1
ATOM 621 C C . ARG A 1 81 ? -11.086 -19.406 -14.133 1 97.44 81 ARG A C 1
ATOM 623 O O . ARG A 1 81 ? -11.117 -18.219 -14.438 1 97.44 81 ARG A O 1
ATOM 630 N N . GLY A 1 82 ? -10.023 -20.031 -13.727 1 98 82 GLY A N 1
ATOM 631 C CA . GLY A 1 82 ? -8.719 -19.391 -13.781 1 98 82 GLY A CA 1
ATOM 632 C C . GLY A 1 82 ? -7.805 -19.984 -14.836 1 98 82 GLY A C 1
ATOM 633 O O . GLY A 1 82 ? -8.055 -21.078 -15.344 1 98 82 GLY A O 1
ATOM 634 N N . THR A 1 83 ? -6.805 -19.281 -15.219 1 98.25 83 THR A N 1
ATOM 635 C CA . THR A 1 83 ? -5.773 -19.75 -16.125 1 98.25 83 THR A CA 1
ATOM 636 C C . THR A 1 83 ? -4.387 -19.594 -15.508 1 98.25 83 THR A C 1
ATOM 638 O O . THR A 1 83 ? -4.109 -18.594 -14.844 1 98.25 83 THR A O 1
ATOM 641 N N . VAL A 1 84 ? -3.521 -20.547 -15.766 1 98.69 84 VAL A N 1
ATOM 642 C CA . VAL A 1 84 ? -2.176 -20.516 -15.203 1 98.69 84 VAL A CA 1
ATOM 643 C C . VAL A 1 84 ? -1.27 -19.641 -16.078 1 98.69 84 VAL A C 1
ATOM 645 O O . VAL A 1 84 ? -1.319 -19.719 -17.297 1 98.69 84 VAL A O 1
ATOM 648 N N . ASP A 1 85 ? -0.521 -18.797 -15.484 1 98.25 85 ASP A N 1
ATOM 649 C CA . ASP A 1 85 ? 0.596 -18.094 -16.109 1 98.25 85 ASP A CA 1
ATOM 650 C C . ASP A 1 85 ? 1.893 -18.328 -15.336 1 98.25 85 ASP A C 1
ATOM 652 O O . ASP A 1 85 ? 2.059 -17.844 -14.219 1 98.25 85 ASP A O 1
ATOM 656 N N . ALA A 1 86 ? 2.811 -19.031 -15.891 1 97.19 86 ALA A N 1
ATOM 657 C CA . ALA A 1 86 ? 4.027 -19.484 -15.219 1 97.19 86 ALA A CA 1
ATOM 658 C C . ALA A 1 86 ? 4.895 -18.297 -14.805 1 97.19 86 ALA A C 1
ATOM 660 O O . ALA A 1 86 ? 5.766 -18.422 -13.938 1 97.19 86 ALA A O 1
ATOM 661 N N . ARG A 1 87 ? 4.699 -17.172 -15.367 1 97.75 87 ARG A N 1
ATOM 662 C CA . ARG A 1 87 ? 5.5 -15.992 -15.039 1 97.75 87 ARG A CA 1
ATOM 663 C C . ARG A 1 87 ? 5.164 -15.484 -13.641 1 97.75 87 ARG A C 1
ATOM 665 O O . ARG A 1 87 ? 5.922 -14.703 -13.055 1 97.75 87 ARG A O 1
ATOM 672 N N . ALA A 1 88 ? 4.035 -15.883 -13.039 1 98.38 88 ALA A N 1
ATOM 673 C CA . ALA A 1 88 ? 3.568 -15.367 -11.758 1 98.38 88 ALA A CA 1
ATOM 674 C C . ALA A 1 88 ? 4.098 -16.219 -10.602 1 98.38 88 ALA A C 1
ATOM 676 O O . ALA A 1 88 ? 3.693 -16.031 -9.453 1 98.38 88 ALA A O 1
ATOM 677 N N . HIS A 1 89 ? 5.059 -17.141 -10.867 1 97.38 89 HIS A N 1
ATOM 678 C CA . HIS A 1 89 ? 5.551 -18.016 -9.812 1 97.38 89 HIS A CA 1
ATOM 679 C C . HIS A 1 89 ? 6.391 -17.25 -8.797 1 97.38 89 HIS A C 1
ATOM 681 O O . HIS A 1 89 ? 6.703 -16.078 -9.008 1 97.38 89 HIS A O 1
ATOM 687 N N . GLU A 1 90 ? 6.66 -17.891 -7.699 1 94.44 90 GLU A N 1
ATOM 688 C CA . GLU A 1 90 ? 7.422 -17.266 -6.621 1 94.44 90 GLU A CA 1
ATOM 689 C C . GLU A 1 90 ? 8.891 -17.125 -6.996 1 94.44 90 GLU A C 1
ATOM 691 O O . GLU A 1 90 ? 9.414 -17.891 -7.809 1 94.44 90 GLU A O 1
ATOM 696 N N . HIS A 1 91 ? 9.516 -16.156 -6.395 1 89.06 91 HIS A N 1
ATOM 697 C CA . HIS A 1 91 ? 10.961 -16.016 -6.527 1 89.06 91 HIS A CA 1
ATOM 698 C C . HIS A 1 91 ? 11.664 -17.344 -6.254 1 89.06 91 HIS A C 1
ATOM 700 O O . HIS A 1 91 ? 11.328 -18.047 -5.297 1 89.06 91 HIS A O 1
ATOM 706 N N . GLY A 1 92 ? 12.609 -17.656 -7.109 1 88 92 GLY A N 1
ATOM 707 C CA . GLY A 1 92 ? 13.375 -18.891 -6.941 1 88 92 GLY A CA 1
ATOM 708 C C . GLY A 1 92 ? 12.906 -20 -7.848 1 88 92 GLY A C 1
ATOM 709 O O . GLY A 1 92 ? 13.703 -20.844 -8.266 1 88 92 GLY A O 1
ATOM 710 N N . GLY A 1 93 ? 11.602 -20.062 -8.109 1 92.12 93 GLY A N 1
ATOM 711 C CA . GLY A 1 93 ? 11.07 -21.125 -8.945 1 92.12 93 GLY A CA 1
ATOM 712 C C . GLY A 1 93 ? 10.688 -22.375 -8.164 1 92.12 93 GLY A C 1
ATOM 713 O O . GLY A 1 93 ? 10.18 -22.266 -7.043 1 92.12 93 GLY A O 1
ATOM 714 N N . CYS A 1 94 ? 10.82 -23.469 -8.766 1 93.31 94 CYS A N 1
ATOM 715 C CA . CYS A 1 94 ? 10.484 -24.75 -8.164 1 93.31 94 CYS A CA 1
ATOM 716 C C . CYS A 1 94 ? 11.742 -25.547 -7.848 1 93.31 94 CYS A C 1
ATOM 718 O O . CYS A 1 94 ? 12.406 -26.062 -8.758 1 93.31 94 CYS A O 1
ATOM 720 N N . PHE A 1 95 ? 12.047 -25.594 -6.531 1 87.94 95 PHE A N 1
ATOM 721 C CA . PHE A 1 95 ? 13.312 -26.234 -6.172 1 87.94 95 PHE A CA 1
ATOM 722 C C . PHE A 1 95 ? 13.234 -26.844 -4.781 1 87.94 95 PHE A C 1
ATOM 724 O O . PHE A 1 95 ? 12.305 -26.547 -4.02 1 87.94 95 PHE A O 1
ATOM 731 N N . GLU A 1 96 ? 14.141 -27.766 -4.516 1 83.19 96 GLU A N 1
ATOM 732 C CA . GLU A 1 96 ? 14.367 -28.344 -3.193 1 83.19 96 GLU A CA 1
ATOM 733 C C . GLU A 1 96 ? 15.773 -28.016 -2.684 1 83.19 96 GLU A C 1
ATOM 735 O O . GLU A 1 96 ? 16.688 -27.766 -3.475 1 83.19 96 GLU A O 1
ATOM 740 N N . GLY A 1 97 ? 15.906 -28.031 -1.364 1 75.12 97 GLY A N 1
ATOM 741 C CA . GLY A 1 97 ? 17.203 -27.828 -0.758 1 75.12 97 GLY A CA 1
ATOM 742 C C . GLY A 1 97 ? 17.484 -26.375 -0.431 1 75.12 97 GLY A C 1
ATOM 743 O O . GLY A 1 97 ? 16.625 -25.5 -0.646 1 75.12 97 GLY A O 1
ATOM 744 N N . ALA A 1 98 ? 18.594 -26.109 0.371 1 62.84 98 ALA A N 1
ATOM 745 C CA . ALA A 1 98 ? 18.953 -24.781 0.82 1 62.84 98 ALA A CA 1
ATOM 746 C C . ALA A 1 98 ? 19.531 -23.953 -0.328 1 62.84 98 ALA A C 1
ATOM 748 O O . ALA A 1 98 ? 20.219 -24.484 -1.199 1 62.84 98 ALA A O 1
ATOM 749 N N . ARG A 1 99 ? 18.984 -22.688 -0.534 1 60.31 99 ARG A N 1
ATOM 750 C CA . ARG A 1 99 ? 19.594 -21.766 -1.488 1 60.31 99 ARG A CA 1
ATOM 751 C C . ARG A 1 99 ? 21.062 -21.5 -1.138 1 60.31 99 ARG A C 1
ATOM 753 O O . ARG A 1 99 ? 21.375 -21.188 0.011 1 60.31 99 ARG A O 1
ATOM 760 N N . GLY A 1 100 ? 21.922 -22.438 -0.939 1 47.53 100 GLY A N 1
ATOM 761 C CA . GLY A 1 100 ? 23.281 -22.234 -0.495 1 47.53 100 GLY A CA 1
ATOM 762 C C . GLY A 1 100 ? 23.859 -20.891 -0.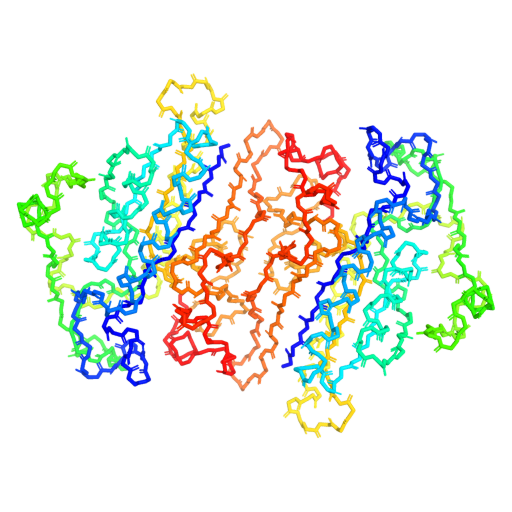935 1 47.53 100 GLY A C 1
ATOM 763 O O . GLY A 1 100 ? 23.219 -20.172 -1.707 1 47.53 100 GLY A O 1
ATOM 764 N N . ASP A 1 101 ? 24.719 -20.266 -0.147 1 44.06 101 ASP A N 1
ATOM 765 C CA . ASP A 1 101 ? 25.641 -19.219 -0.559 1 44.06 101 ASP A CA 1
ATOM 766 C C . ASP A 1 101 ? 26.156 -19.469 -1.969 1 44.06 101 ASP A C 1
ATOM 768 O O . ASP A 1 101 ? 27.094 -18.797 -2.414 1 44.06 101 ASP A O 1
ATOM 772 N N . GLY A 1 102 ? 25.422 -20.266 -2.814 1 42.31 102 GLY A N 1
ATOM 773 C CA . GLY A 1 102 ? 25.734 -20.703 -4.164 1 42.31 102 GLY A CA 1
ATOM 774 C C . GLY A 1 102 ? 24.797 -21.781 -4.68 1 42.31 102 GLY A C 1
ATOM 775 O O . GLY A 1 102 ? 23.969 -22.297 -3.93 1 42.31 102 GLY A O 1
ATOM 776 N N . ALA A 1 103 ? 24.578 -22.016 -6.125 1 48.53 103 ALA A N 1
ATOM 777 C CA . ALA A 1 103 ? 23.859 -22.953 -6.992 1 48.53 103 ALA A CA 1
ATOM 778 C C . ALA A 1 103 ? 23.922 -24.375 -6.438 1 48.53 103 ALA A C 1
ATOM 780 O O . ALA A 1 103 ? 23.109 -25.219 -6.801 1 48.53 103 ALA A O 1
ATOM 781 N N . ASP A 1 104 ? 24.828 -24.547 -5.531 1 54.03 104 ASP A N 1
ATOM 782 C CA . ASP A 1 104 ? 25.266 -25.938 -5.488 1 54.03 104 ASP A CA 1
ATOM 783 C C . ASP A 1 104 ? 24.328 -26.781 -4.633 1 54.03 104 ASP A C 1
ATOM 785 O O . ASP A 1 104 ? 24.391 -28.016 -4.676 1 54.03 104 ASP A O 1
ATOM 789 N N . GLY A 1 105 ? 23.281 -26.031 -4.105 1 65.62 105 GLY A N 1
ATOM 790 C CA . GLY A 1 105 ? 22.516 -26.969 -3.287 1 65.62 105 GLY A CA 1
ATOM 791 C C . GLY A 1 105 ? 21.047 -27.031 -3.668 1 65.62 105 GLY A C 1
ATOM 792 O O . GLY A 1 105 ? 20.344 -27.938 -3.24 1 65.62 105 GLY A O 1
ATOM 793 N N . ALA A 1 106 ? 20.656 -26.125 -4.523 1 76.69 106 ALA A N 1
ATOM 794 C CA . ALA A 1 106 ? 19.234 -26.188 -4.863 1 76.69 106 ALA A CA 1
ATOM 795 C C . ALA A 1 106 ? 19 -27.078 -6.09 1 76.69 106 ALA A C 1
ATOM 797 O O . ALA A 1 106 ? 19.672 -26.906 -7.117 1 76.69 106 ALA A O 1
ATOM 798 N N . MET A 1 107 ? 18.172 -28.078 -5.918 1 85.38 107 MET A N 1
ATOM 799 C CA . MET A 1 107 ? 17.797 -28.984 -7.008 1 85.38 107 MET A CA 1
ATOM 800 C C . MET A 1 107 ? 16.469 -28.578 -7.613 1 85.38 107 MET A C 1
ATOM 802 O O . MET A 1 107 ? 15.445 -28.562 -6.918 1 85.38 107 MET A O 1
ATOM 806 N N . GLY A 1 108 ? 16.5 -28.328 -8.828 1 90.44 108 GLY A N 1
ATOM 807 C CA . GLY A 1 108 ? 15.273 -27.938 -9.523 1 90.44 108 GLY A CA 1
ATOM 808 C C . GLY A 1 108 ? 14.281 -29.062 -9.656 1 90.44 108 GLY A C 1
ATOM 809 O O . GLY A 1 108 ? 14.664 -30.234 -9.75 1 90.44 108 GLY A O 1
ATOM 810 N N . ARG A 1 109 ? 12.984 -28.703 -9.602 1 93.81 109 ARG A N 1
ATOM 811 C CA . ARG A 1 109 ? 11.867 -29.609 -9.883 1 93.81 109 ARG A CA 1
ATOM 812 C C . ARG A 1 109 ? 10.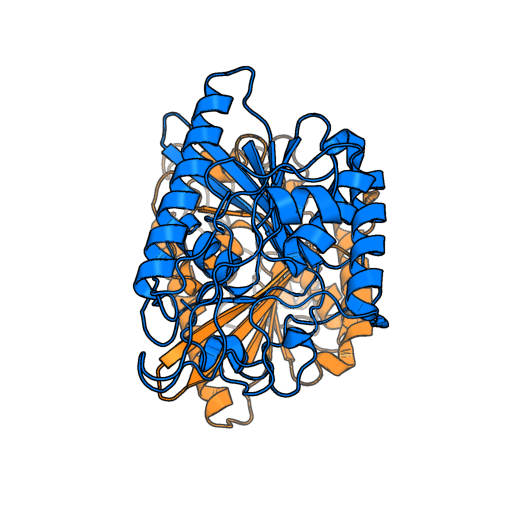984 -29.047 -10.992 1 93.81 109 ARG A C 1
ATOM 814 O O . ARG A 1 109 ? 10.852 -27.828 -11.133 1 93.81 109 ARG A O 1
ATOM 821 N N . ARG A 1 110 ? 10.406 -29.859 -11.727 1 95.31 110 ARG A N 1
ATOM 822 C CA . ARG A 1 110 ? 9.719 -29.422 -12.938 1 95.31 110 ARG A CA 1
ATOM 823 C C . ARG A 1 110 ? 8.398 -28.734 -12.594 1 95.31 110 ARG A C 1
ATOM 825 O O . ARG A 1 110 ? 7.824 -28.047 -13.438 1 95.31 110 ARG A O 1
ATOM 832 N N . GLY A 1 111 ? 7.801 -28.984 -11.352 1 96.12 111 GLY A N 1
ATOM 833 C CA . GLY A 1 111 ? 6.457 -28.531 -11.023 1 96.12 111 GLY A CA 1
ATOM 834 C C . GLY A 1 111 ? 5.375 -29.359 -11.688 1 96.12 111 GLY A C 1
ATOM 835 O O . GLY A 1 111 ? 5.668 -30.375 -12.312 1 96.12 111 GLY A O 1
ATOM 836 N N . MET A 1 112 ? 4.152 -28.984 -11.547 1 97.44 112 MET A N 1
ATOM 837 C CA . MET A 1 112 ? 3.021 -29.75 -12.07 1 97.44 112 MET A CA 1
ATOM 838 C C . MET A 1 112 ? 2.91 -29.578 -13.578 1 97.44 112 MET A C 1
ATOM 840 O O . MET A 1 112 ? 3.129 -28.484 -14.109 1 97.44 112 MET A O 1
ATOM 844 N N . THR A 1 113 ? 2.527 -30.609 -14.258 1 97.56 113 THR A N 1
ATOM 845 C CA . THR A 1 113 ? 2.262 -30.594 -15.688 1 97.56 113 THR A CA 1
ATOM 846 C C . THR A 1 113 ? 0.824 -30.156 -15.961 1 97.56 113 THR A C 1
ATOM 848 O O . THR A 1 113 ? -0.004 -30.125 -15.055 1 97.56 113 THR A O 1
ATOM 851 N N . THR A 1 114 ? 0.591 -29.875 -17.266 1 97.69 114 THR A N 1
ATOM 852 C CA . THR A 1 114 ? -0.764 -29.547 -17.703 1 97.69 114 THR A CA 1
ATOM 853 C C . THR A 1 114 ? -1.739 -30.656 -17.297 1 97.69 114 THR A C 1
ATOM 855 O O . THR A 1 114 ? -2.816 -30.375 -16.766 1 97.69 114 THR A O 1
ATOM 858 N N . ASP A 1 115 ? -1.336 -31.922 -17.469 1 97.5 115 ASP A N 1
ATOM 859 C CA . ASP A 1 115 ? -2.199 -33.062 -17.156 1 97.5 115 ASP A CA 1
ATOM 860 C C . ASP A 1 115 ? -2.432 -33.188 -15.648 1 97.5 115 ASP A C 1
ATOM 862 O O . ASP A 1 115 ? -3.543 -33.469 -15.211 1 97.5 115 ASP A O 1
ATOM 866 N N . GLU A 1 116 ? -1.385 -33 -14.898 1 97.94 116 GLU A N 1
ATOM 867 C CA . GLU A 1 116 ? -1.51 -33.094 -13.445 1 97.94 116 GLU A CA 1
ATOM 868 C C . GLU A 1 116 ? -2.42 -31.984 -12.906 1 97.94 116 GLU A C 1
ATOM 870 O O . GLU A 1 116 ? -3.213 -32.219 -11.992 1 97.94 116 GLU A O 1
ATOM 875 N N . ILE A 1 117 ? -2.35 -30.781 -13.469 1 98.12 117 ILE A N 1
ATOM 876 C CA . ILE A 1 117 ? -3.203 -29.656 -13.078 1 98.12 117 ILE A CA 1
ATOM 877 C C . ILE A 1 117 ? -4.656 -29.969 -13.43 1 98.12 117 ILE A C 1
ATOM 879 O O . ILE A 1 117 ? -5.559 -29.766 -12.617 1 98.12 117 ILE A O 1
ATOM 883 N N . ALA A 1 118 ? -4.879 -30.547 -14.602 1 97.5 118 ALA A N 1
ATOM 884 C CA . ALA A 1 118 ? -6.23 -30.906 -15.016 1 97.5 118 ALA A CA 1
ATOM 885 C C . ALA A 1 118 ? -6.832 -31.953 -14.086 1 97.5 118 ALA A C 1
ATOM 887 O O . ALA A 1 118 ? -8.023 -31.891 -13.758 1 97.5 118 ALA A O 1
ATOM 888 N N . ARG A 1 119 ? -6.047 -32.875 -13.656 1 97.75 119 ARG A N 1
ATOM 889 C CA . ARG A 1 119 ? -6.52 -33.938 -12.773 1 97.75 119 ARG A CA 1
ATOM 890 C C . ARG A 1 119 ? -6.891 -33.406 -11.398 1 97.75 119 ARG A C 1
ATOM 892 O O . ARG A 1 119 ? -7.914 -33.781 -10.828 1 97.75 119 ARG A O 1
ATOM 899 N N . GLU A 1 120 ? -6.098 -32.5 -10.906 1 97.75 120 GLU A N 1
ATOM 900 C CA . GLU A 1 120 ? -6.305 -32.062 -9.539 1 97.75 120 GLU A CA 1
ATOM 901 C C . GLU A 1 120 ? -7.328 -30.922 -9.492 1 97.75 120 GLU A C 1
ATOM 903 O O . GLU A 1 120 ? -8.109 -30.812 -8.539 1 97.75 120 GLU A O 1
ATOM 908 N N . PHE A 1 121 ? -7.324 -30.031 -10.516 1 98.06 121 PHE A N 1
ATOM 909 C CA . PHE A 1 121 ? -8.102 -28.797 -10.422 1 98.06 121 PHE A CA 1
ATOM 910 C C . PHE A 1 121 ? -9.266 -28.812 -11.406 1 98.06 121 PHE A C 1
ATOM 912 O O . PHE A 1 121 ? -10.141 -27.953 -11.352 1 98.06 121 PHE A O 1
ATOM 919 N N . GLY A 1 122 ? -9.289 -29.797 -12.297 1 95.81 122 GLY A N 1
ATOM 920 C CA . GLY A 1 122 ? -10.383 -29.953 -13.25 1 95.81 122 GLY A CA 1
ATOM 921 C C . GLY A 1 122 ? -10.562 -28.734 -14.141 1 95.81 122 GLY A C 1
ATOM 922 O O . GLY A 1 122 ? -9.586 -28.156 -14.617 1 95.81 122 GLY A O 1
ATOM 923 N N . SER A 1 123 ? -11.82 -28.375 -14.398 1 94.5 123 SER A N 1
ATOM 924 C CA . SER A 1 123 ? -12.133 -27.281 -15.312 1 94.5 123 SER A CA 1
ATOM 925 C C . SER A 1 123 ? -12.016 -25.922 -14.625 1 94.5 123 SER A C 1
ATOM 927 O O . SER A 1 123 ? -12.164 -24.875 -15.258 1 94.5 123 SER A O 1
ATOM 929 N N . HIS A 1 124 ? -11.672 -25.922 -13.352 1 97.31 124 HIS A N 1
ATOM 930 C CA . HIS A 1 124 ? -11.625 -24.672 -12.594 1 97.31 124 HIS A CA 1
ATOM 931 C C . HIS A 1 124 ? -10.359 -23.875 -12.922 1 97.31 124 HIS A C 1
ATOM 933 O O . HIS A 1 124 ? -10.344 -22.656 -12.789 1 97.31 124 HIS A O 1
ATOM 939 N N . ILE A 1 125 ? -9.336 -24.609 -13.266 1 98.06 125 ILE A N 1
ATOM 940 C CA . ILE A 1 125 ? -8.07 -23.984 -13.609 1 98.06 125 ILE A CA 1
ATOM 941 C C . ILE A 1 125 ? -7.543 -24.562 -14.922 1 98.06 125 ILE A C 1
ATOM 943 O O . ILE A 1 125 ? -7.328 -25.766 -15.031 1 98.06 125 ILE A O 1
ATOM 947 N N . ASP A 1 126 ? -7.309 -23.719 -15.859 1 97.5 126 ASP A N 1
ATOM 948 C CA . ASP A 1 126 ? -6.746 -24.125 -17.141 1 97.5 126 ASP A CA 1
ATOM 949 C C . ASP A 1 126 ? -5.242 -23.859 -17.203 1 97.5 126 ASP A C 1
ATOM 951 O O . ASP A 1 126 ? -4.777 -22.797 -16.781 1 97.5 126 ASP A O 1
ATOM 955 N N . ALA A 1 127 ? -4.523 -24.812 -17.672 1 97.12 127 ALA A N 1
ATOM 956 C CA . ALA A 1 127 ? -3.084 -24.656 -17.859 1 97.12 127 ALA A CA 1
ATOM 957 C C . ALA A 1 127 ? -2.717 -24.797 -19.344 1 97.12 127 ALA A C 1
ATOM 959 O O . ALA A 1 127 ? -3.285 -25.609 -20.062 1 97.12 127 ALA A O 1
ATOM 960 N N . PRO A 1 128 ? -1.812 -24.016 -19.797 1 96.44 128 PRO A N 1
ATOM 961 C CA . PRO A 1 128 ? -1.438 -24.078 -21.219 1 96.44 128 PRO A CA 1
ATOM 962 C C . PRO A 1 128 ? -0.687 -25.359 -21.562 1 96.44 128 PRO A C 1
ATOM 964 O O . PRO A 1 128 ? -0.038 -25.969 -20.703 1 96.44 128 PRO A O 1
ATOM 967 N N . GLU A 1 129 ? -0.708 -25.641 -22.797 1 95 129 GLU A N 1
ATOM 968 C CA . GLU A 1 129 ? -0.034 -26.844 -23.297 1 95 129 GLU A CA 1
ATOM 969 C C . GLU A 1 129 ? 1.481 -26.703 -23.172 1 95 129 GLU A C 1
ATOM 971 O O . GLU A 1 129 ? 2.191 -27.719 -23.125 1 95 129 GLU A O 1
ATOM 976 N N . THR A 1 130 ? 1.946 -25.562 -23.062 1 94.06 130 THR A N 1
ATOM 977 C CA . THR A 1 130 ? 3.383 -25.328 -22.938 1 94.06 130 THR A CA 1
ATOM 978 C C . THR A 1 130 ? 3.916 -25.875 -21.625 1 94.06 130 THR A C 1
ATOM 980 O O . THR A 1 130 ? 5.129 -26 -21.438 1 94.06 130 THR A O 1
ATOM 983 N N . MET A 1 131 ? 3.045 -26.281 -20.734 1 96.06 131 MET A N 1
ATOM 984 C CA . MET A 1 131 ? 3.441 -26.828 -19.438 1 96.06 131 MET A CA 1
ATOM 985 C C . MET A 1 131 ? 3.285 -28.344 -19.406 1 96.06 131 MET A C 1
ATOM 987 O O . MET A 1 131 ? 3.189 -28.938 -18.328 1 96.06 131 MET A O 1
ATOM 991 N N . ARG A 1 132 ? 3.279 -28.969 -20.531 1 96.12 132 ARG A N 1
ATOM 992 C CA . ARG A 1 132 ? 3.057 -30.406 -20.609 1 96.12 132 ARG A CA 1
ATOM 993 C C . ARG A 1 132 ? 4.148 -31.188 -19.875 1 96.12 132 ARG A C 1
ATOM 995 O O . ARG A 1 132 ? 3.908 -32.281 -19.359 1 96.12 132 ARG A O 1
ATOM 1002 N N . GLU A 1 133 ? 5.418 -30.656 -19.844 1 96.19 133 GLU A N 1
ATOM 1003 C CA . GLU A 1 133 ? 6.52 -31.328 -19.156 1 96.19 133 GLU A CA 1
ATOM 1004 C C . GLU A 1 133 ? 6.855 -30.625 -17.844 1 96.19 133 GLU A C 1
ATOM 1006 O O . GLU A 1 133 ? 7.938 -30.812 -17.281 1 96.19 133 GLU A O 1
ATOM 1011 N N . GLY A 1 134 ? 5.984 -29.766 -17.391 1 96.69 134 GLY A N 1
ATOM 1012 C CA . GLY A 1 134 ? 6.238 -28.938 -16.219 1 96.69 134 GLY A CA 1
ATOM 1013 C C . GLY A 1 134 ? 6.492 -27.484 -16.547 1 96.69 134 GLY A C 1
ATOM 1014 O O . GLY A 1 134 ? 6.684 -27.141 -17.719 1 96.69 134 GLY A O 1
ATOM 1015 N N . TRP A 1 135 ? 6.418 -26.656 -15.547 1 96.69 135 TRP A N 1
ATOM 1016 C CA . TRP A 1 135 ? 6.504 -25.219 -15.836 1 96.69 135 TRP A CA 1
ATOM 1017 C C . TRP A 1 135 ? 7.867 -24.672 -15.43 1 96.69 135 TRP A C 1
ATOM 1019 O O . TRP A 1 135 ? 8.164 -23.5 -15.672 1 96.69 135 TRP A O 1
ATOM 1029 N N . TRP A 1 136 ? 8.719 -25.5 -14.797 1 95.88 136 TRP A N 1
ATOM 1030 C CA . TRP A 1 136 ? 10.07 -25.125 -14.414 1 95.88 136 TRP A CA 1
ATOM 1031 C C . TRP A 1 136 ? 11.094 -26.109 -14.969 1 95.88 136 TRP A C 1
ATOM 1033 O O . TRP A 1 136 ? 10.852 -27.312 -14.969 1 95.88 136 TRP A O 1
ATOM 1043 N N . ASP A 1 137 ? 12.273 -25.641 -15.375 1 92.62 137 ASP A N 1
ATOM 1044 C CA . ASP A 1 137 ? 13.352 -26.5 -15.859 1 92.62 137 ASP A CA 1
ATOM 1045 C C . ASP A 1 137 ? 14.148 -27.094 -14.695 1 92.62 137 ASP A C 1
ATOM 1047 O O . ASP A 1 137 ? 14.883 -26.375 -14.016 1 92.62 137 ASP A O 1
ATOM 1051 N N . PRO A 1 138 ? 14.016 -28.391 -14.5 1 89.12 138 PRO A N 1
ATOM 1052 C CA . PRO A 1 138 ? 14.695 -29 -13.352 1 89.12 138 PRO A CA 1
ATOM 1053 C C . PRO 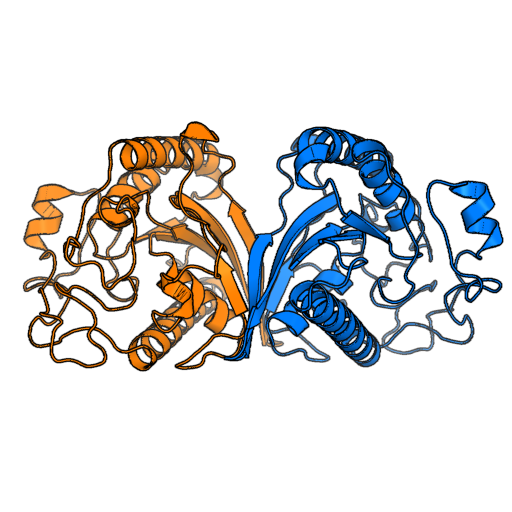A 1 138 ? 16.219 -28.859 -13.43 1 89.12 138 PRO A C 1
ATOM 1055 O O . PRO A 1 138 ? 16.906 -29.062 -12.43 1 89.12 138 PRO A O 1
ATOM 1058 N N . ARG A 1 139 ? 16.766 -28.656 -14.633 1 88.69 139 ARG A N 1
ATOM 1059 C CA . ARG A 1 139 ? 18.203 -28.484 -14.781 1 88.69 139 ARG A CA 1
ATOM 1060 C C . ARG A 1 139 ? 18.656 -27.141 -14.219 1 88.69 139 ARG A C 1
ATOM 1062 O O . ARG A 1 139 ? 19.844 -26.953 -13.945 1 88.69 139 ARG A O 1
ATOM 1069 N N . ARG A 1 140 ? 17.516 -26.438 -14.047 1 82.75 140 ARG A N 1
ATOM 1070 C CA . ARG A 1 140 ? 17.797 -25.125 -13.5 1 82.75 140 ARG A CA 1
ATOM 1071 C C . ARG A 1 140 ? 17.656 -25.109 -11.977 1 82.75 140 ARG A C 1
ATOM 1073 O O . ARG A 1 140 ? 16.781 -25.781 -11.43 1 82.75 140 ARG A O 1
ATOM 1080 N N . GLY A 1 141 ? 18.609 -24.828 -11.219 1 80.25 141 GLY A N 1
ATOM 1081 C CA . GLY A 1 141 ? 18.484 -24.594 -9.789 1 80.25 141 GLY A CA 1
ATOM 1082 C C . GLY A 1 141 ? 17.531 -23.453 -9.445 1 80.25 141 GLY A C 1
ATOM 1083 O O . GLY A 1 141 ? 16.406 -23.406 -9.953 1 80.25 141 GLY A O 1
ATOM 1084 N N . CYS A 1 142 ? 17.828 -22.703 -8.641 1 85 142 CYS A N 1
ATOM 1085 C CA . CYS A 1 142 ? 17.016 -21.578 -8.164 1 85 142 CYS A CA 1
ATOM 1086 C C . CYS A 1 142 ? 17.172 -20.375 -9.07 1 85 142 CYS A C 1
ATOM 1088 O O . CYS A 1 142 ? 18.281 -20.078 -9.547 1 85 142 CYS A O 1
ATOM 1090 N N . GLU A 1 143 ? 16.047 -19.766 -9.422 1 88.44 143 GLU A N 1
ATOM 1091 C CA . GLU A 1 143 ? 16.062 -18.469 -10.109 1 88.44 143 GLU A CA 1
ATOM 1092 C C . GLU A 1 143 ? 16.859 -17.438 -9.328 1 88.44 143 GLU A C 1
ATOM 1094 O O . GLU A 1 143 ? 16.719 -17.328 -8.102 1 88.44 143 GLU A O 1
ATOM 1099 N N . THR A 1 144 ? 17.719 -16.703 -10.023 1 85.75 144 THR A N 1
ATOM 1100 C CA . THR A 1 144 ? 18.453 -15.633 -9.344 1 85.75 144 THR A CA 1
ATOM 1101 C C . THR A 1 144 ? 17.547 -14.422 -9.117 1 85.75 144 THR A C 1
ATOM 1103 O O . THR A 1 144 ? 16.5 -14.305 -9.742 1 85.75 144 THR A O 1
ATOM 1106 N N . VAL A 1 145 ? 18 -13.539 -8.328 1 87.88 145 VAL A N 1
ATOM 1107 C CA . VAL A 1 145 ? 17.266 -12.312 -8.047 1 87.88 145 VAL A CA 1
ATOM 1108 C C . VAL A 1 145 ? 17.125 -11.492 -9.328 1 87.88 145 VAL A C 1
ATOM 1110 O O . VAL A 1 145 ? 16.047 -10.984 -9.625 1 87.88 145 VAL A O 1
ATOM 1113 N N . GLU A 1 146 ? 18.172 -11.461 -10.078 1 91.19 146 GLU A N 1
ATOM 1114 C CA . GLU A 1 146 ? 18.156 -10.703 -11.328 1 91.19 146 GLU A CA 1
ATOM 1115 C C . GLU A 1 146 ? 17.141 -11.281 -12.312 1 91.19 146 GLU A C 1
ATOM 1117 O O . GLU A 1 146 ? 16.438 -10.531 -12.984 1 91.19 146 GLU A O 1
ATOM 1122 N N . GLU A 1 147 ? 17.141 -12.531 -12.375 1 92.81 147 GLU A N 1
ATOM 1123 C CA . GLU A 1 147 ? 16.203 -13.203 -13.266 1 92.81 147 GLU A CA 1
ATOM 1124 C C . GLU A 1 147 ? 14.758 -12.93 -12.844 1 92.81 147 GLU A C 1
ATOM 1126 O O . GLU A 1 147 ? 13.891 -12.68 -13.688 1 92.81 147 GLU A O 1
ATOM 1131 N N . ALA A 1 148 ? 14.5 -12.977 -11.562 1 93.62 148 ALA A N 1
ATOM 1132 C CA . ALA A 1 148 ? 13.172 -12.695 -11.039 1 93.62 148 ALA A CA 1
ATOM 1133 C C . ALA A 1 148 ? 12.742 -11.266 -11.352 1 93.62 148 ALA A C 1
ATOM 1135 O O . ALA A 1 148 ? 11.586 -11.023 -11.703 1 93.62 148 ALA A O 1
ATOM 1136 N N . GLN A 1 149 ? 13.68 -10.367 -11.234 1 94.75 149 GLN A N 1
ATOM 1137 C CA . GLN A 1 149 ? 13.398 -8.961 -11.516 1 94.75 149 GLN A CA 1
ATOM 1138 C C . GLN A 1 149 ? 13.062 -8.758 -12.992 1 94.75 149 GLN A C 1
ATOM 1140 O O . GLN A 1 149 ? 12.133 -8.016 -13.328 1 94.75 149 GLN A O 1
ATOM 1145 N N . ARG A 1 150 ? 13.781 -9.414 -13.852 1 97.06 150 ARG A N 1
ATOM 1146 C CA . ARG A 1 150 ? 13.5 -9.336 -15.281 1 97.06 150 ARG A CA 1
ATOM 1147 C C . ARG A 1 150 ? 12.133 -9.93 -15.602 1 97.06 150 ARG A C 1
ATOM 1149 O O . ARG A 1 150 ? 11.391 -9.383 -16.422 1 97.06 150 ARG A O 1
ATOM 1156 N N . ARG A 1 151 ? 11.836 -11.031 -14.992 1 97.19 151 ARG A N 1
ATOM 1157 C CA . ARG A 1 151 ? 10.531 -11.656 -15.164 1 97.19 151 ARG A CA 1
ATOM 1158 C C . ARG A 1 151 ? 9.414 -10.734 -14.688 1 97.19 151 ARG A C 1
ATOM 1160 O O . ARG A 1 151 ? 8.391 -10.586 -15.352 1 97.19 151 ARG A O 1
ATOM 1167 N N . GLY A 1 152 ? 9.633 -10.117 -13.523 1 97.31 152 GLY A N 1
ATOM 1168 C CA . GLY A 1 152 ? 8.68 -9.133 -13.023 1 97.31 152 GLY A CA 1
ATOM 1169 C C . GLY A 1 152 ? 8.453 -7.98 -13.984 1 97.31 152 GLY A C 1
ATOM 1170 O O . GLY A 1 152 ? 7.32 -7.539 -14.18 1 97.31 152 GLY A O 1
ATOM 1171 N N . ALA A 1 153 ? 9.523 -7.562 -14.609 1 98.12 153 ALA A N 1
ATOM 1172 C CA . ALA A 1 153 ? 9.43 -6.477 -15.586 1 98.12 153 ALA A CA 1
ATOM 1173 C C . ALA A 1 153 ? 8.609 -6.895 -16.797 1 98.12 153 ALA A C 1
ATOM 1175 O O . ALA A 1 153 ? 7.777 -6.125 -17.297 1 98.12 153 ALA A O 1
ATOM 1176 N N . ARG A 1 154 ? 8.805 -8.07 -17.266 1 98.44 154 ARG A N 1
ATOM 1177 C CA . ARG A 1 154 ? 8.047 -8.578 -18.406 1 98.44 154 ARG A CA 1
ATOM 1178 C C . ARG A 1 154 ? 6.57 -8.727 -18.047 1 98.44 154 ARG A C 1
ATOM 1180 O O . ARG A 1 154 ? 5.699 -8.43 -18.875 1 98.44 154 ARG A O 1
ATOM 1187 N N . PHE A 1 155 ? 6.359 -9.195 -16.891 1 98.62 155 PHE A N 1
ATOM 1188 C CA . PHE A 1 155 ? 4.984 -9.352 -16.438 1 98.62 155 PHE A CA 1
ATOM 1189 C C . PHE A 1 155 ? 4.293 -8 -16.328 1 98.62 155 PHE A C 1
ATOM 1191 O O . PHE A 1 155 ? 3.137 -7.852 -16.734 1 98.62 155 PHE A O 1
ATOM 1198 N N . ALA A 1 156 ? 4.961 -6.996 -15.789 1 98.56 156 ALA A N 1
ATOM 1199 C CA . ALA A 1 156 ? 4.438 -5.637 -15.711 1 98.56 156 ALA A CA 1
ATOM 1200 C C . ALA A 1 156 ? 4.113 -5.094 -17.109 1 98.56 156 ALA A C 1
ATOM 1202 O O . ALA A 1 156 ? 3.07 -4.469 -17.312 1 98.56 156 ALA A O 1
ATOM 1203 N N . GLU A 1 157 ? 5.016 -5.344 -18.016 1 98.31 157 GLU A N 1
ATOM 1204 C CA . GLU A 1 157 ? 4.777 -4.887 -19.375 1 98.31 157 GLU A CA 1
ATOM 1205 C C . GLU A 1 157 ? 3.539 -5.555 -19.984 1 98.31 157 GLU A C 1
ATOM 1207 O O . GLU A 1 157 ? 2.77 -4.914 -20.703 1 98.31 157 GLU A O 1
ATOM 1212 N N . TRP A 1 158 ? 3.402 -6.781 -19.719 1 97.88 158 TRP A N 1
ATOM 1213 C CA . TRP A 1 158 ? 2.217 -7.5 -20.172 1 97.88 158 TRP A CA 1
ATOM 1214 C C . TRP A 1 158 ? 0.948 -6.859 -19.625 1 97.88 158 TRP A C 1
ATOM 1216 O O . TRP A 1 158 ? -0.045 -6.711 -20.328 1 97.88 158 TRP A O 1
ATOM 1226 N N . LEU A 1 159 ? 0.903 -6.465 -18.375 1 97.69 159 LEU A N 1
ATOM 1227 C CA . LEU A 1 159 ? -0.236 -5.777 -17.766 1 97.69 159 LEU A CA 1
ATOM 1228 C C . LEU A 1 159 ? -0.5 -4.449 -18.469 1 97.69 159 LEU A C 1
ATOM 1230 O O . LEU A 1 159 ? -1.653 -4.102 -18.75 1 97.69 159 LEU A O 1
ATOM 1234 N N . TRP A 1 160 ? 0.557 -3.73 -18.766 1 97.44 160 TRP A N 1
ATOM 1235 C CA . TRP A 1 160 ? 0.398 -2.457 -19.469 1 97.44 160 TRP A CA 1
ATOM 1236 C C . TRP A 1 160 ? -0.19 -2.662 -20.859 1 97.44 160 TRP A C 1
ATOM 1238 O O . TRP A 1 160 ? -1.025 -1.876 -21.312 1 97.44 160 TRP A O 1
ATOM 1248 N N . GLU A 1 161 ? 0.278 -3.707 -21.516 1 96.88 161 GLU A N 1
ATOM 1249 C CA . GLU A 1 161 ? -0.277 -4.016 -22.828 1 96.88 161 GLU A CA 1
ATOM 1250 C C . GLU A 1 161 ? -1.778 -4.277 -22.734 1 96.88 161 GLU A C 1
ATOM 1252 O O . GLU A 1 161 ? -2.539 -3.842 -23.609 1 96.88 161 GLU A O 1
ATOM 1257 N N . ARG A 1 162 ? -2.129 -4.918 -21.75 1 95.56 162 ARG A N 1
ATOM 1258 C CA . ARG A 1 162 ? -3.551 -5.18 -21.547 1 95.56 162 ARG A CA 1
ATOM 1259 C C . ARG A 1 162 ? -4.309 -3.891 -21.25 1 95.56 162 ARG A C 1
ATOM 1261 O O . ARG A 1 162 ? -5.418 -3.688 -21.75 1 95.56 162 ARG A O 1
ATOM 1268 N N . ALA A 1 163 ? -3.75 -3.08 -20.438 1 95.75 163 ALA A N 1
ATOM 1269 C CA . ALA A 1 163 ? -4.367 -1.794 -20.125 1 95.75 163 ALA A CA 1
ATOM 1270 C C . ALA A 1 163 ? -4.547 -0.95 -21.391 1 95.75 163 ALA A C 1
ATOM 1272 O O . ALA A 1 163 ? -5.59 -0.322 -21.578 1 95.75 163 ALA A O 1
ATOM 1273 N N . ARG A 1 164 ? -3.52 -0.955 -22.25 1 95.5 164 ARG A N 1
ATOM 1274 C CA . ARG A 1 164 ? -3.596 -0.227 -23.516 1 95.5 164 ARG A CA 1
ATOM 1275 C C . ARG A 1 164 ? -4.695 -0.791 -24.406 1 95.5 164 ARG A C 1
ATOM 1277 O O . ARG A 1 164 ? -5.434 -0.035 -25.047 1 95.5 164 ARG A O 1
ATOM 1284 N N . ALA A 1 165 ? -4.75 -2.086 -24.422 1 94.38 165 ALA A N 1
ATOM 1285 C CA . ALA A 1 165 ? -5.793 -2.732 -25.203 1 94.38 165 ALA A CA 1
ATOM 1286 C C . ALA A 1 165 ? -7.18 -2.336 -24.719 1 94.38 165 ALA A C 1
ATOM 1288 O O . ALA A 1 165 ? -8.086 -2.076 -25.516 1 94.38 165 ALA A O 1
ATOM 1289 N N . MET A 1 166 ? -7.375 -2.297 -23.469 1 91.25 166 MET A N 1
ATOM 1290 C CA . MET A 1 166 ? -8.641 -1.873 -22.891 1 91.25 166 MET A CA 1
ATOM 1291 C C . MET A 1 166 ? -8.953 -0.423 -23.25 1 91.25 166 MET A C 1
ATOM 1293 O O . MET A 1 166 ? -10.086 -0.092 -23.594 1 91.25 166 MET A O 1
ATOM 1297 N N . GLY A 1 167 ? -7.93 0.38 -23.156 1 87.56 167 GLY A N 1
ATOM 1298 C CA . GLY A 1 167 ? -8.086 1.774 -23.531 1 87.56 167 GLY A CA 1
ATOM 1299 C C . GLY A 1 167 ? -8.516 1.955 -24.984 1 87.56 167 GLY A C 1
ATOM 1300 O O . GLY A 1 167 ? -9.195 2.926 -25.312 1 87.56 167 GLY A O 1
ATOM 1301 N N . ARG A 1 168 ? -8.164 0.994 -25.766 1 90.88 168 ARG A N 1
ATOM 1302 C CA . ARG A 1 168 ? -8.523 1.042 -27.188 1 90.88 168 ARG A CA 1
ATOM 1303 C C . ARG A 1 168 ? -9.883 0.399 -27.422 1 90.88 168 ARG A C 1
ATOM 1305 O O . ARG A 1 168 ? -10.328 0.283 -28.578 1 90.88 168 ARG A O 1
ATOM 1312 N N . GLY A 1 169 ? -10.453 -0.084 -26.344 1 87.12 169 GLY A N 1
ATOM 1313 C CA . GLY A 1 169 ? -11.789 -0.661 -26.469 1 87.12 169 GLY A CA 1
ATOM 1314 C C . GLY A 1 169 ? -11.781 -2.066 -27.031 1 87.12 169 GLY A C 1
ATOM 1315 O O . GLY A 1 169 ? -12.773 -2.514 -27.609 1 87.12 169 GLY A O 1
ATOM 1316 N N . GLU A 1 170 ? -10.711 -2.67 -26.844 1 87.81 170 GLU A N 1
ATOM 1317 C CA . GLU A 1 170 ? -10.664 -4.035 -27.359 1 87.81 170 GLU A CA 1
ATOM 1318 C C . GLU A 1 170 ? -11.578 -4.957 -26.562 1 87.81 170 GLU A C 1
ATOM 1320 O O . GLU A 1 170 ? -11.609 -4.898 -25.328 1 87.81 170 GLU A O 1
ATOM 1325 N N . ARG A 1 171 ? -12.289 -5.746 -27.141 1 75.69 171 ARG A N 1
ATOM 1326 C CA . ARG A 1 171 ? -13.375 -6.547 -26.594 1 75.69 171 ARG A CA 1
ATOM 1327 C C . ARG A 1 171 ? -12.859 -7.508 -25.516 1 75.69 171 ARG A C 1
ATOM 1329 O O . ARG A 1 171 ? -13.555 -7.777 -24.531 1 75.69 171 ARG A O 1
ATOM 1336 N N . ASP A 1 172 ? -11.711 -7.953 -25.656 1 79.56 172 ASP A N 1
ATOM 1337 C CA . ASP A 1 172 ? -11.242 -9 -24.75 1 79.56 172 ASP A CA 1
ATOM 1338 C C . ASP A 1 172 ? -10.484 -8.414 -23.578 1 79.56 172 ASP A C 1
ATOM 1340 O O . ASP A 1 172 ? -10.016 -9.148 -22.703 1 79.56 172 ASP A O 1
ATOM 1344 N N . ALA A 1 173 ? -10.516 -7.121 -23.625 1 78.31 173 ALA A N 1
ATOM 1345 C CA . ALA A 1 173 ? -9.82 -6.5 -22.516 1 78.31 173 ALA A CA 1
ATOM 1346 C C . ALA A 1 173 ? -10.688 -6.484 -21.266 1 78.31 173 ALA A C 1
ATOM 1348 O O . ALA A 1 173 ? -11.898 -6.25 -21.344 1 78.31 173 ALA A O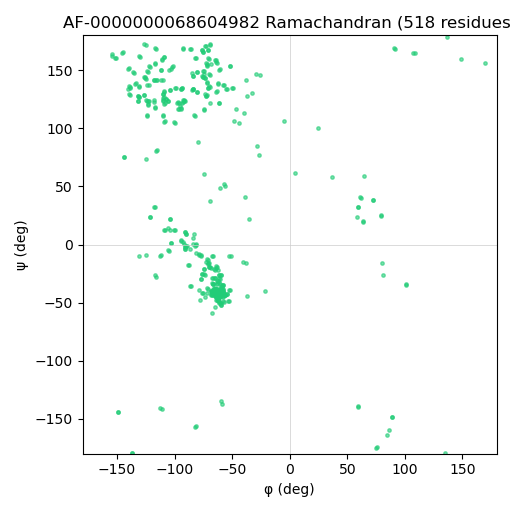 1
ATOM 1349 N N . SER A 1 174 ? -10.117 -6.906 -20.172 1 87.19 174 SER A N 1
ATOM 1350 C CA . SER A 1 174 ? -10.844 -7.02 -18.906 1 87.19 174 SER A CA 1
ATOM 1351 C C . SER A 1 174 ? -9.938 -6.707 -17.719 1 87.19 174 SER A C 1
ATOM 1353 O O . SER A 1 174 ? -8.719 -6.598 -17.875 1 87.19 174 SER A O 1
ATOM 1355 N N . ASP A 1 175 ? -10.602 -6.492 -16.625 1 93.31 175 ASP A N 1
ATOM 1356 C CA . ASP A 1 175 ? -9.867 -6.465 -15.359 1 93.31 175 ASP A CA 1
ATOM 1357 C C . ASP A 1 175 ? -9.227 -7.824 -15.07 1 93.31 175 ASP A C 1
ATOM 1359 O O . ASP A 1 175 ? -9.617 -8.836 -15.656 1 93.31 175 ASP A O 1
ATOM 1363 N N . ILE A 1 176 ? -8.258 -7.781 -14.312 1 97.19 176 ILE A N 1
ATOM 1364 C CA . ILE A 1 176 ? -7.527 -9.016 -14.062 1 97.19 176 ILE A CA 1
ATOM 1365 C C . ILE A 1 176 ? -7.324 -9.203 -12.562 1 97.19 176 ILE A C 1
ATOM 1367 O O . ILE A 1 176 ? -7.027 -8.25 -11.844 1 97.19 176 ILE A O 1
ATOM 1371 N N . ILE A 1 177 ? -7.539 -10.438 -12.07 1 98.56 177 ILE A N 1
ATOM 1372 C CA . ILE A 1 177 ? -7.148 -10.875 -10.734 1 98.56 177 ILE A CA 1
ATOM 1373 C C . ILE A 1 177 ? -5.996 -11.875 -10.844 1 98.56 177 ILE A C 1
ATOM 1375 O O . ILE A 1 177 ? -6.074 -12.852 -11.586 1 98.56 177 ILE A O 1
ATOM 1379 N N . ILE A 1 178 ? -4.938 -11.609 -10.148 1 98.88 178 ILE A N 1
ATOM 1380 C CA . ILE A 1 178 ? -3.742 -12.445 -10.195 1 98.88 178 ILE A CA 1
ATOM 1381 C C . ILE A 1 178 ? -3.488 -13.055 -8.812 1 98.88 178 ILE A C 1
ATOM 1383 O O . ILE A 1 178 ? -3.289 -12.328 -7.836 1 98.88 178 ILE A O 1
ATOM 1387 N N . VAL A 1 179 ? -3.523 -14.352 -8.68 1 98.94 179 VAL A N 1
ATOM 1388 C CA . VAL A 1 179 ? -3.156 -15.062 -7.457 1 98.94 179 VAL A CA 1
ATOM 1389 C C . VAL A 1 179 ? -1.694 -15.5 -7.531 1 98.94 179 VAL A C 1
ATOM 1391 O O . VAL A 1 179 ? -1.319 -16.297 -8.398 1 98.94 179 VAL A O 1
ATOM 1394 N N . SER A 1 180 ? -0.906 -14.977 -6.645 1 98.56 180 SER A N 1
ATOM 1395 C CA . SER A 1 180 ? 0.535 -15.195 -6.73 1 98.56 180 SER A CA 1
ATOM 1396 C C . SER A 1 180 ? 1.176 -15.211 -5.348 1 98.56 180 SER A C 1
ATOM 1398 O O . SER A 1 180 ? 0.642 -15.82 -4.418 1 98.56 180 SER A O 1
ATOM 1400 N N . HIS A 1 181 ? 2.412 -14.672 -5.23 1 96.44 181 HIS A N 1
ATOM 1401 C CA . HIS A 1 181 ? 3.236 -14.891 -4.047 1 96.44 181 HIS A CA 1
ATOM 1402 C C . HIS A 1 181 ? 3.783 -13.578 -3.506 1 96.44 181 HIS A C 1
ATOM 1404 O O . HIS A 1 181 ? 3.803 -12.57 -4.215 1 96.44 181 HIS A O 1
ATOM 1410 N N . GLY A 1 182 ? 4.207 -13.648 -2.246 1 93.88 182 GLY A N 1
ATOM 1411 C CA . GLY A 1 182 ? 4.648 -12.445 -1.556 1 93.88 182 GLY A CA 1
ATOM 1412 C C . GLY A 1 182 ? 5.82 -11.766 -2.234 1 93.88 182 GLY A C 1
ATOM 1413 O O . GLY A 1 182 ? 5.75 -10.578 -2.562 1 93.88 182 GLY A O 1
ATOM 1414 N N . MET A 1 183 ? 6.887 -12.508 -2.516 1 91.38 183 MET A N 1
ATOM 1415 C CA . MET A 1 183 ? 8.086 -11.891 -3.076 1 91.38 183 MET A CA 1
ATOM 1416 C C . MET A 1 183 ? 7.855 -11.477 -4.523 1 91.38 183 MET A C 1
ATOM 1418 O O . MET A 1 183 ? 8.398 -10.469 -4.977 1 91.38 183 MET A O 1
ATOM 1422 N N . PHE A 1 184 ? 7.145 -12.234 -5.254 1 94.62 184 PHE A N 1
ATOM 1423 C CA . PHE A 1 184 ? 6.832 -11.828 -6.621 1 94.62 184 PHE A CA 1
ATOM 1424 C C . PHE A 1 184 ? 6.031 -10.539 -6.637 1 94.62 184 PHE A C 1
ATOM 1426 O O . PHE A 1 184 ? 6.309 -9.641 -7.434 1 94.62 184 PHE A O 1
ATOM 1433 N N . ILE A 1 185 ? 4.996 -10.445 -5.762 1 96.81 185 ILE A N 1
ATOM 1434 C CA . ILE A 1 185 ? 4.18 -9.242 -5.68 1 96.81 185 ILE A CA 1
ATOM 1435 C C . ILE A 1 185 ? 5.055 -8.055 -5.289 1 96.81 185 ILE A C 1
ATOM 1437 O O . ILE A 1 185 ? 4.898 -6.953 -5.832 1 96.81 185 ILE A O 1
ATOM 1441 N N . ASP A 1 186 ? 5.977 -8.273 -4.387 1 94.5 186 ASP A N 1
ATOM 1442 C CA . ASP A 1 186 ? 6.93 -7.23 -4.012 1 94.5 186 ASP A CA 1
ATOM 1443 C C . ASP A 1 186 ? 7.707 -6.738 -5.23 1 94.5 186 ASP A C 1
ATOM 1445 O O . ASP A 1 186 ? 7.789 -5.531 -5.473 1 94.5 186 ASP A O 1
ATOM 1449 N N . ILE A 1 187 ? 8.258 -7.633 -6.023 1 95.06 187 ILE A N 1
ATOM 1450 C CA . ILE A 1 187 ? 9.023 -7.312 -7.219 1 95.06 187 ILE A CA 1
ATOM 1451 C C . ILE A 1 187 ? 8.141 -6.57 -8.219 1 95.06 187 ILE A C 1
ATOM 1453 O O . ILE A 1 187 ? 8.555 -5.57 -8.805 1 95.06 187 ILE A O 1
ATOM 1457 N N . LEU A 1 188 ? 6.957 -7.082 -8.383 1 97.81 188 LEU A N 1
ATOM 1458 C CA . LEU A 1 188 ? 6.031 -6.496 -9.352 1 97.81 188 LEU A CA 1
ATOM 1459 C C . LEU A 1 188 ? 5.672 -5.066 -8.961 1 97.81 188 LEU A C 1
ATOM 1461 O O . LEU A 1 188 ? 5.68 -4.168 -9.805 1 97.81 188 LEU A O 1
ATOM 1465 N N . LEU A 1 189 ? 5.348 -4.836 -7.715 1 97.62 189 LEU A N 1
ATOM 1466 C CA . LEU A 1 189 ? 4.992 -3.5 -7.25 1 97.62 189 LEU A CA 1
ATOM 1467 C C . LEU A 1 189 ? 6.176 -2.545 -7.375 1 97.62 189 LEU A C 1
ATOM 1469 O O . LEU A 1 189 ? 6.012 -1.404 -7.812 1 97.62 189 LEU A O 1
ATOM 1473 N N . LYS A 1 190 ? 7.352 -3.006 -7.004 1 96.81 190 LYS A N 1
ATOM 1474 C CA . LYS A 1 190 ? 8.531 -2.164 -7.172 1 96.81 190 LYS A CA 1
ATOM 1475 C C . LYS A 1 190 ? 8.742 -1.8 -8.641 1 96.81 190 LYS A C 1
ATOM 1477 O O . LYS A 1 190 ? 9.133 -0.674 -8.953 1 96.81 190 LYS A O 1
ATOM 1482 N N . THR A 1 191 ? 8.508 -2.756 -9.5 1 97.56 191 THR A N 1
ATOM 1483 C CA . THR A 1 191 ? 8.625 -2.502 -10.93 1 97.56 191 THR A CA 1
ATOM 1484 C C . THR A 1 191 ? 7.602 -1.467 -11.383 1 97.56 191 THR A C 1
ATOM 1486 O O . THR A 1 191 ? 7.945 -0.497 -12.062 1 97.56 191 THR A O 1
ATOM 1489 N N . LEU A 1 192 ? 6.387 -1.657 -10.977 1 97.94 192 LEU A N 1
ATOM 1490 C CA . LEU A 1 192 ? 5.289 -0.8 -11.414 1 97.94 192 LEU A CA 1
ATOM 1491 C C . LEU A 1 192 ? 5.457 0.614 -10.867 1 97.94 192 LEU A C 1
ATOM 1493 O O . LEU A 1 192 ? 5.09 1.588 -11.523 1 97.94 192 LEU A O 1
ATOM 1497 N N . PHE A 1 193 ? 6.012 0.729 -9.656 1 96.81 193 PHE A N 1
ATOM 1498 C CA . PHE A 1 193 ? 6.203 2.031 -9.031 1 96.81 193 PHE A CA 1
ATOM 1499 C C . PHE A 1 193 ? 7.566 2.609 -9.383 1 96.81 193 PHE A C 1
ATOM 1501 O O . PHE A 1 193 ? 7.918 3.705 -8.938 1 96.81 193 PHE A O 1
ATOM 1508 N N . ALA A 1 194 ? 8.367 1.871 -10.141 1 96.19 194 ALA A N 1
ATOM 1509 C CA . ALA A 1 194 ? 9.727 2.236 -10.539 1 96.19 194 ALA A CA 1
ATOM 1510 C C . ALA A 1 194 ? 10.617 2.457 -9.32 1 96.19 194 ALA A C 1
ATOM 1512 O O . ALA A 1 194 ? 11.438 3.379 -9.297 1 96.19 194 ALA A O 1
ATOM 1513 N N . SER A 1 195 ? 10.328 1.719 -8.273 1 95.5 195 SER A N 1
ATOM 1514 C CA . SER A 1 195 ? 11.219 1.674 -7.117 1 95.5 195 SER A CA 1
ATOM 1515 C C . SER A 1 195 ? 12.492 0.896 -7.426 1 95.5 195 SER A C 1
ATOM 1517 O O . SER A 1 195 ? 12.445 -0.144 -8.086 1 95.5 195 SER A O 1
ATOM 1519 N N . PRO A 1 196 ? 13.641 1.367 -6.949 1 92.81 196 PRO A N 1
ATOM 1520 C CA . PRO A 1 196 ? 14.891 0.651 -7.223 1 92.81 196 PRO A CA 1
ATOM 1521 C C . PRO A 1 196 ? 14.859 -0.795 -6.734 1 92.81 196 PRO A C 1
ATOM 1523 O O . PRO A 1 196 ? 14.305 -1.08 -5.672 1 92.81 196 PRO A O 1
ATOM 1526 N N . ARG A 1 197 ? 15.375 -1.618 -7.586 1 88.69 197 ARG A N 1
ATOM 1527 C CA . ARG A 1 197 ? 15.555 -3.033 -7.27 1 88.69 197 ARG A CA 1
ATOM 1528 C C . ARG A 1 197 ? 17.031 -3.42 -7.301 1 88.69 197 ARG A C 1
ATOM 1530 O O . ARG A 1 197 ? 17.734 -3.113 -8.258 1 88.69 197 ARG A O 1
ATOM 1537 N N . THR A 1 198 ? 17.5 -3.932 -6.188 1 82.81 198 THR A N 1
ATOM 1538 C CA . THR A 1 198 ? 18.906 -4.34 -6.078 1 82.81 198 THR A CA 1
ATOM 1539 C C . THR A 1 198 ? 19.016 -5.848 -5.863 1 82.81 198 THR A C 1
ATOM 1541 O O . THR A 1 198 ? 18 -6.527 -5.688 1 82.81 198 THR A O 1
ATOM 1544 N N . THR A 1 199 ? 20.219 -6.297 -6 1 78.62 199 THR A N 1
ATOM 1545 C CA . THR A 1 199 ? 20.438 -7.719 -5.75 1 78.62 199 THR A CA 1
ATOM 1546 C C . THR A 1 199 ? 20.797 -7.961 -4.289 1 78.62 199 THR A C 1
ATOM 1548 O O . THR A 1 199 ? 20.875 -9.109 -3.844 1 78.62 199 THR A O 1
ATOM 1551 N N . GLY A 1 200 ? 20.938 -6.941 -3.533 1 76.06 200 GLY A N 1
ATOM 1552 C CA . GLY A 1 200 ? 21.188 -7.004 -2.102 1 76.06 200 GLY A CA 1
ATOM 1553 C C . GLY A 1 200 ? 20.016 -6.512 -1.271 1 76.06 200 GLY A C 1
ATOM 1554 O O . GLY A 1 200 ? 18.859 -6.844 -1.56 1 76.06 200 GLY A O 1
ATOM 1555 N N . LYS A 1 201 ? 20.312 -5.832 -0.23 1 79.94 201 LYS A N 1
ATOM 1556 C CA . LYS A 1 201 ? 19.25 -5.277 0.611 1 79.94 201 LYS A CA 1
ATOM 1557 C C . LYS A 1 201 ? 18.422 -4.254 -0.156 1 79.94 201 LYS A C 1
ATOM 1559 O O . LYS A 1 201 ? 18.969 -3.373 -0.821 1 79.94 201 LYS A O 1
ATOM 1564 N N . GLN A 1 202 ? 17.203 -4.465 -0.011 1 86.44 202 GLN A N 1
ATOM 1565 C CA . GLN A 1 202 ? 16.281 -3.584 -0.708 1 86.44 202 GLN A CA 1
ATOM 1566 C C . GLN A 1 202 ? 16.031 -2.305 0.086 1 86.44 202 GLN A C 1
ATOM 1568 O O . GLN A 1 202 ? 16.062 -2.318 1.318 1 86.44 202 GLN A O 1
ATOM 1573 N N . GLY A 1 203 ? 15.859 -1.241 -0.649 1 89 203 GLY A N 1
ATOM 1574 C CA . GLY A 1 203 ? 15.531 0.017 0.004 1 89 203 GLY A CA 1
ATOM 1575 C C . GLY A 1 203 ? 14.086 0.1 0.458 1 89 203 GLY A C 1
ATOM 1576 O O . GLY A 1 203 ? 13.75 0.905 1.329 1 89 203 GLY A O 1
ATOM 1577 N N . ALA A 1 204 ? 13.242 -0.668 -0.215 1 92.56 204 ALA A N 1
ATOM 1578 C CA . ALA A 1 204 ? 11.82 -0.713 0.116 1 92.56 204 ALA A CA 1
ATOM 1579 C C . ALA A 1 204 ? 11.281 -2.137 0.023 1 92.56 204 ALA A C 1
ATOM 1581 O O . ALA A 1 204 ? 11.781 -2.947 -0.761 1 92.56 204 ALA A O 1
ATOM 1582 N N . LEU A 1 205 ? 10.242 -2.385 0.828 1 92 205 LEU A N 1
ATOM 1583 C CA . LEU A 1 205 ? 9.586 -3.684 0.823 1 92 205 LEU A CA 1
ATOM 1584 C C . LEU A 1 205 ? 8.07 -3.525 0.957 1 92 205 LEU A C 1
ATOM 1586 O O . LEU A 1 205 ? 7.598 -2.742 1.78 1 92 205 LEU A O 1
ATOM 1590 N N . PHE A 1 206 ? 7.398 -4.219 0.144 1 94.12 206 PHE A N 1
ATOM 1591 C CA . PHE A 1 206 ? 5.949 -4.32 0.246 1 94.12 206 PHE A CA 1
ATOM 1592 C C . PHE A 1 206 ? 5.543 -5.621 0.927 1 94.12 206 PHE A C 1
ATOM 1594 O O . PHE A 1 206 ? 5.527 -6.68 0.295 1 94.12 206 PHE A O 1
ATOM 1601 N N . CYS A 1 207 ? 5.137 -5.539 2.143 1 91.69 207 CYS A N 1
ATOM 1602 C CA . CYS A 1 207 ? 4.898 -6.699 2.994 1 91.69 207 CYS A CA 1
ATOM 1603 C C . CYS A 1 207 ? 3.443 -7.148 2.912 1 91.69 207 CYS A C 1
ATOM 1605 O O . CYS A 1 207 ? 2.535 -6.391 3.254 1 91.69 207 CYS A O 1
ATOM 1607 N N . SER A 1 208 ? 3.258 -8.383 2.531 1 92.88 208 SER A N 1
ATOM 1608 C CA . SER A 1 208 ? 1.901 -8.875 2.297 1 92.88 208 SER A CA 1
ATOM 1609 C C . SER A 1 208 ? 1.604 -10.102 3.145 1 92.88 208 SER A C 1
ATOM 1611 O O . SER A 1 208 ? 2.457 -10.984 3.293 1 92.88 208 SER A O 1
ATOM 1613 N N . GLU A 1 209 ? 0.446 -10.156 3.709 1 93.69 209 GLU A N 1
ATOM 1614 C CA . GLU A 1 209 ? -0.033 -11.328 4.438 1 93.69 209 GLU A CA 1
ATOM 1615 C C . GLU A 1 209 ? -0.599 -12.375 3.484 1 93.69 209 GLU A C 1
ATOM 1617 O O . GLU A 1 209 ? -0.84 -12.094 2.311 1 93.69 209 GLU A O 1
ATOM 1622 N N . ASN A 1 210 ? -0.674 -13.562 3.975 1 95.56 210 ASN A N 1
ATOM 1623 C CA . ASN A 1 210 ? -1.313 -14.617 3.186 1 95.56 210 ASN A CA 1
ATOM 1624 C C . ASN A 1 210 ? -2.783 -14.297 2.924 1 95.56 210 ASN A C 1
ATOM 1626 O O . ASN A 1 210 ? -3.482 -13.797 3.805 1 95.56 210 ASN A O 1
ATOM 1630 N N . ALA A 1 211 ? -3.209 -14.578 1.67 1 98.12 211 ALA A N 1
ATOM 1631 C CA . ALA A 1 211 ? -4.594 -14.43 1.227 1 98.12 211 ALA A CA 1
ATOM 1632 C C . ALA A 1 211 ? -5.027 -12.969 1.287 1 98.12 211 ALA A C 1
ATOM 1634 O O . ALA A 1 211 ? -6.223 -12.672 1.385 1 98.12 211 ALA A O 1
ATOM 1635 N N . CYS A 1 212 ? -4.07 -12.062 1.307 1 97.56 212 CYS A N 1
ATOM 1636 C CA . CYS A 1 212 ? -4.402 -10.641 1.252 1 97.56 212 CYS A CA 1
ATOM 1637 C C . CYS A 1 212 ? -4.82 -10.234 -0.156 1 97.56 212 CYS A C 1
ATOM 1639 O O . CYS A 1 212 ? -4.629 -10.992 -1.108 1 97.56 212 CYS A O 1
ATOM 1641 N N . VAL A 1 213 ? -5.422 -9.047 -0.255 1 98.12 213 VAL A N 1
ATOM 1642 C CA . VAL A 1 213 ? -5.883 -8.516 -1.534 1 98.12 213 VAL A CA 1
ATOM 1643 C C . VAL A 1 213 ? -5.301 -7.121 -1.752 1 98.12 213 VAL A C 1
ATOM 1645 O O . VAL A 1 213 ? -5.293 -6.297 -0.836 1 98.12 213 VAL A O 1
ATOM 1648 N N . HIS A 1 214 ? -4.703 -6.902 -2.881 1 97.81 214 HIS A N 1
ATOM 1649 C CA . HIS A 1 214 ? -4.266 -5.598 -3.359 1 97.81 214 HIS A CA 1
ATOM 1650 C C . HIS A 1 214 ? -5.082 -5.152 -4.57 1 97.81 214 HIS A C 1
ATOM 1652 O O . HIS A 1 214 ? -5.523 -5.984 -5.363 1 97.81 214 HIS A O 1
ATOM 1658 N N . SER A 1 215 ? -5.266 -3.85 -4.758 1 96 215 SER A N 1
ATOM 1659 C CA . SER A 1 215 ? -5.961 -3.322 -5.93 1 96 215 SER A CA 1
ATOM 1660 C C . SER A 1 215 ? -5.172 -2.188 -6.574 1 96 215 SER A C 1
ATOM 1662 O O . SER A 1 215 ? -4.77 -1.24 -5.895 1 96 215 SER A O 1
ATOM 1664 N N . LEU A 1 216 ? -4.938 -2.297 -7.828 1 96.31 216 LEU A N 1
ATOM 1665 C CA . LEU A 1 216 ? -4.25 -1.304 -8.648 1 96.31 216 LEU A CA 1
ATOM 1666 C C . LEU A 1 216 ? -5.137 -0.841 -9.797 1 96.31 216 LEU A C 1
ATOM 1668 O O . LEU A 1 216 ? -6.012 -1.582 -10.25 1 96.31 216 LEU A O 1
ATOM 1672 N N . TYR A 1 217 ? -4.906 0.311 -10.211 1 93.69 217 TYR A N 1
ATOM 1673 C CA . TYR A 1 217 ? -5.555 0.867 -11.398 1 93.69 217 TYR A CA 1
ATOM 1674 C C . TYR A 1 217 ? -4.52 1.337 -12.414 1 93.69 217 TYR A C 1
ATOM 1676 O O . TYR A 1 217 ? -3.623 2.115 -12.078 1 93.69 217 TYR A O 1
ATOM 1684 N N . PHE A 1 218 ? -4.598 0.831 -13.578 1 94 218 PHE A N 1
ATOM 1685 C CA . PHE A 1 218 ? -3.742 1.228 -14.688 1 94 218 PHE A CA 1
ATOM 1686 C C . PHE A 1 218 ? -4.438 2.264 -15.562 1 94 218 PHE A C 1
ATOM 1688 O O . PHE A 1 218 ? -5.488 1.99 -16.141 1 94 218 PHE A O 1
ATOM 1695 N N . ASP A 1 219 ? -3.873 3.393 -15.594 1 91.06 219 ASP A N 1
ATOM 1696 C CA . ASP A 1 219 ? -4.395 4.484 -16.406 1 91.06 219 ASP A CA 1
ATOM 1697 C C . ASP A 1 219 ? -3.49 4.758 -17.609 1 91.06 219 ASP A C 1
ATOM 1699 O O . ASP A 1 219 ? -2.297 5.02 -17.438 1 91.06 219 ASP A O 1
ATOM 1703 N N . VAL A 1 220 ? -4.074 4.648 -18.797 1 90.69 220 VAL A N 1
ATOM 1704 C CA . VAL A 1 220 ? -3.371 4.93 -20.047 1 90.69 220 VAL A CA 1
ATOM 1705 C C . VAL A 1 220 ? -3.926 6.207 -20.672 1 90.69 220 VAL A C 1
ATOM 1707 O O . VAL A 1 220 ? -5.109 6.27 -21.016 1 90.69 220 VAL A O 1
ATOM 1710 N N . GLY A 1 221 ? -3.09 7.207 -20.641 1 83.88 221 GLY A N 1
ATOM 1711 C CA . GLY A 1 221 ? -3.527 8.461 -21.234 1 83.88 221 GLY A CA 1
ATOM 1712 C C . GLY A 1 221 ? -2.576 8.984 -22.297 1 83.88 221 GLY A C 1
ATOM 1713 O O . GLY A 1 221 ? -1.479 8.453 -22.469 1 83.88 221 GLY A O 1
ATOM 1714 N N . GLU A 1 222 ? -3.01 10.039 -23 1 83.56 222 GLU A N 1
ATOM 1715 C CA . GLU A 1 222 ? -2.188 10.68 -24.016 1 83.56 222 GLU A CA 1
ATOM 1716 C C . GLU A 1 222 ? -0.948 11.32 -23.406 1 83.56 222 GLU A C 1
ATOM 1718 O O . GLU A 1 222 ? 0.112 11.367 -24.031 1 83.56 222 GLU A O 1
ATOM 1723 N N . ASP A 1 223 ? -1.095 11.719 -22.156 1 81.19 223 ASP A N 1
ATOM 1724 C CA . ASP A 1 223 ? -0.016 12.445 -21.5 1 81.19 223 ASP A CA 1
ATOM 1725 C C . ASP A 1 223 ? 0.905 11.484 -20.75 1 81.19 223 ASP A C 1
ATOM 1727 O O . ASP A 1 223 ? 1.847 11.914 -20.078 1 81.19 223 ASP A O 1
ATOM 1731 N N . GLY A 1 224 ? 0.535 10.172 -20.859 1 87 224 GLY A N 1
ATOM 1732 C CA . GLY A 1 224 ? 1.394 9.195 -20.203 1 87 224 GLY A CA 1
ATOM 1733 C C . GLY A 1 224 ? 0.621 8.125 -19.453 1 87 224 GLY A C 1
ATOM 1734 O O . GLY A 1 224 ? -0.612 8.125 -19.453 1 87 224 GLY A O 1
ATOM 1735 N N . GLU A 1 225 ? 1.354 7.227 -18.875 1 91.38 225 GLU A N 1
ATOM 1736 C CA . GLU A 1 225 ? 0.776 6.102 -18.156 1 91.38 225 GLU A CA 1
ATOM 1737 C C . GLU A 1 225 ? 1.001 6.238 -16.641 1 91.38 225 GLU A C 1
ATOM 1739 O O . GLU A 1 225 ? 2.006 6.805 -16.219 1 91.38 225 GLU A O 1
ATOM 1744 N N . CYS A 1 226 ? -0.046 5.836 -15.875 1 92.5 226 CYS A N 1
ATOM 1745 C CA . CYS A 1 226 ? 0.027 5.914 -14.414 1 92.5 226 CYS A CA 1
ATOM 1746 C C . CYS A 1 226 ? -0.592 4.68 -13.773 1 92.5 226 CYS A C 1
ATOM 1748 O O . CYS A 1 226 ? -1.641 4.207 -14.211 1 92.5 226 CYS A O 1
ATOM 1750 N N . VAL A 1 227 ? 0.076 4.195 -12.812 1 95.12 227 VAL A N 1
ATOM 1751 C CA . VAL A 1 227 ? -0.524 3.135 -12.008 1 95.12 227 VAL A CA 1
ATOM 1752 C C . VAL A 1 227 ? -0.846 3.664 -10.609 1 95.12 227 VAL A C 1
ATOM 1754 O O . VAL A 1 227 ? -0.014 4.324 -9.984 1 95.12 227 VAL A O 1
ATOM 1757 N N . GLY A 1 228 ? -2.047 3.445 -10.195 1 93.69 228 GLY A N 1
ATOM 1758 C CA . GLY A 1 228 ? -2.477 3.846 -8.859 1 93.69 228 GLY A CA 1
ATOM 1759 C C . GLY A 1 228 ? -2.688 2.672 -7.926 1 93.69 228 GLY A C 1
ATOM 1760 O O . GLY A 1 228 ? -3.281 1.662 -8.312 1 93.69 228 GLY A O 1
ATOM 1761 N N . LEU A 1 229 ? -2.117 2.76 -6.727 1 95.88 229 LEU A N 1
ATOM 1762 C CA . LEU A 1 229 ? -2.41 1.799 -5.668 1 95.88 229 LEU A CA 1
ATOM 1763 C C . LEU A 1 229 ? -3.566 2.283 -4.801 1 95.88 229 LEU A C 1
ATOM 1765 O O . LEU A 1 229 ? -3.51 3.377 -4.234 1 95.88 229 LEU A O 1
ATOM 1769 N N . SER A 1 230 ? -4.625 1.496 -4.652 1 93.5 230 SER A N 1
ATOM 1770 C CA . SER A 1 230 ? -5.785 1.925 -3.877 1 93.5 230 SER A CA 1
ATOM 1771 C C . SER A 1 230 ? -5.996 1.034 -2.658 1 93.5 230 SER A C 1
ATOM 1773 O O . SER A 1 230 ? -6.645 1.439 -1.69 1 93.5 230 SER A O 1
ATOM 1775 N N . VAL A 1 231 ? -5.551 -0.19 -2.732 1 94.06 231 VAL A N 1
ATOM 1776 C CA . VAL A 1 231 ? -5.625 -1.142 -1.628 1 94.06 231 VAL A CA 1
ATOM 1777 C C . VAL A 1 231 ? -4.332 -1.947 -1.553 1 94.06 231 VAL A C 1
ATOM 1779 O O . VAL A 1 231 ? -3.83 -2.426 -2.574 1 94.06 231 VAL A O 1
ATOM 1782 N N . PHE A 1 232 ? -3.781 -1.997 -0.428 1 96.25 232 PHE A N 1
ATOM 1783 C CA . PHE A 1 232 ? -2.623 -2.857 -0.216 1 96.25 232 PHE A CA 1
ATOM 1784 C C . PHE A 1 232 ? -2.797 -3.701 1.041 1 96.25 232 PHE A C 1
ATOM 1786 O O . PHE A 1 232 ? -3.105 -3.174 2.111 1 96.25 232 PHE A O 1
ATOM 1793 N N . ASN A 1 233 ? -2.635 -5.059 0.891 1 96.12 233 ASN A N 1
ATOM 1794 C CA . ASN A 1 233 ? -2.582 -6.008 1.998 1 96.12 233 ASN A CA 1
ATOM 1795 C C . ASN A 1 233 ? -3.873 -5.992 2.811 1 96.12 233 ASN A C 1
ATOM 1797 O O . ASN A 1 233 ? -3.838 -5.934 4.039 1 96.12 233 ASN A O 1
ATOM 1801 N N . ASP A 1 234 ? -5.012 -5.906 2.104 1 96.44 234 ASP A N 1
ATOM 1802 C CA . ASP A 1 234 ? -6.301 -5.98 2.787 1 96.44 234 ASP A CA 1
ATOM 1803 C C . ASP A 1 234 ? -6.613 -7.41 3.215 1 96.44 234 ASP A C 1
ATOM 1805 O O . ASP A 1 234 ? -6.711 -8.305 2.375 1 96.44 234 ASP A O 1
ATOM 1809 N N . VAL A 1 235 ? -6.699 -7.629 4.484 1 96.06 235 VAL A N 1
ATOM 1810 C CA . VAL A 1 235 ? -7.039 -8.938 5.027 1 96.06 235 VAL A CA 1
ATOM 1811 C C . VAL A 1 235 ? -8.305 -8.828 5.883 1 96.06 235 VAL A C 1
ATOM 1813 O O . VAL A 1 235 ? -8.531 -9.656 6.77 1 96.06 235 VAL A O 1
ATOM 1816 N N . SER A 1 236 ? -9.141 -7.824 5.648 1 94.19 236 SER A N 1
ATOM 1817 C CA . SER A 1 236 ? -10.312 -7.566 6.484 1 94.19 236 SER A CA 1
ATOM 1818 C C . SER A 1 236 ? -11.328 -8.703 6.383 1 94.19 236 SER A C 1
ATOM 1820 O O . SER A 1 236 ? -12.18 -8.859 7.258 1 94.19 236 SER A O 1
ATOM 1822 N N . HIS A 1 237 ? -11.273 -9.492 5.324 1 97 237 HIS A N 1
ATOM 1823 C CA . HIS A 1 237 ? -12.195 -10.617 5.141 1 97 237 HIS A CA 1
ATOM 1824 C C . HIS A 1 237 ? -11.797 -11.805 6.008 1 97 237 HIS A C 1
ATOM 1826 O O . HIS A 1 237 ? -12.547 -12.773 6.117 1 97 237 HIS A O 1
ATOM 1832 N N . ILE A 1 238 ? -10.625 -11.758 6.629 1 97.56 238 ILE A N 1
ATOM 1833 C CA . ILE A 1 238 ? -10.102 -12.875 7.406 1 97.56 238 ILE A CA 1
ATOM 1834 C C . ILE A 1 238 ? -10.117 -12.516 8.891 1 97.56 238 ILE A C 1
ATOM 1836 O O . ILE A 1 238 ? -9.508 -11.523 9.305 1 97.56 238 ILE A O 1
ATOM 1840 N N . PRO A 1 239 ? -10.758 -13.281 9.773 1 96.5 239 PRO A N 1
ATOM 1841 C CA . PRO A 1 239 ? -10.656 -13.039 11.219 1 96.5 239 PRO A CA 1
ATOM 1842 C C . PRO A 1 239 ? -9.219 -13.156 11.734 1 96.5 239 PRO A C 1
ATOM 1844 O O . PRO A 1 239 ? -8.422 -13.914 11.18 1 96.5 239 PRO A O 1
ATOM 1847 N N . GLU A 1 240 ? -8.93 -12.461 12.742 1 91.81 240 GLU A N 1
ATOM 1848 C CA . GLU A 1 240 ? -7.57 -12.336 13.266 1 91.81 240 GLU A CA 1
ATOM 1849 C C . GLU A 1 240 ? -6.941 -13.711 13.508 1 91.81 240 GLU A C 1
ATOM 1851 O O . GLU A 1 240 ? -5.77 -13.922 13.203 1 91.81 240 GLU A O 1
ATOM 1856 N N . GLU A 1 241 ? -7.664 -14.648 13.984 1 94.12 241 GLU A N 1
ATOM 1857 C CA . GLU A 1 241 ? -7.145 -15.953 14.367 1 94.12 241 GLU A CA 1
ATOM 1858 C C . GLU A 1 241 ? -6.723 -16.766 13.141 1 94.12 241 GLU A C 1
ATOM 1860 O O . GLU A 1 241 ? -5.93 -17.703 13.258 1 94.12 241 GLU A O 1
ATOM 1865 N N . ASP A 1 242 ? -7.23 -16.391 11.961 1 96.81 242 ASP A N 1
ATOM 1866 C CA . ASP A 1 242 ? -6.922 -17.125 10.742 1 96.81 242 ASP A CA 1
ATOM 1867 C C . ASP A 1 242 ? -5.895 -16.375 9.891 1 96.81 242 ASP A C 1
ATOM 1869 O O . ASP A 1 242 ? -5.582 -16.797 8.773 1 96.81 242 ASP A O 1
ATOM 1873 N N . ARG A 1 243 ? -5.406 -15.211 10.352 1 94.12 243 ARG A N 1
ATOM 1874 C CA . ARG A 1 243 ? -4.43 -14.445 9.594 1 94.12 243 ARG A CA 1
ATOM 1875 C C . ARG A 1 243 ? -3.023 -15 9.781 1 94.12 243 ARG A C 1
ATOM 1877 O O . ARG A 1 243 ? -2.725 -15.609 10.812 1 94.12 243 ARG A O 1
ATOM 1884 N N . SER A 1 244 ? -2.221 -14.898 8.828 1 91.44 244 SER A N 1
ATOM 1885 C CA . SER A 1 244 ? -0.821 -15.305 8.875 1 91.44 244 SER A CA 1
ATOM 1886 C C . SER A 1 244 ? 0.015 -14.531 7.863 1 91.44 244 SER A C 1
ATOM 1888 O O . SER A 1 244 ? -0.529 -13.906 6.949 1 91.44 244 SER A O 1
ATOM 1890 N N . GLY A 1 245 ? 1.265 -14.578 8.039 1 85.56 245 GLY A N 1
ATOM 1891 C CA . GLY A 1 245 ? 2.189 -13.906 7.145 1 85.56 245 GLY A CA 1
ATOM 1892 C C . GLY A 1 245 ? 2.396 -12.438 7.492 1 85.56 245 GLY A C 1
ATOM 1893 O O . GLY A 1 245 ? 2.02 -11.992 8.578 1 85.56 245 GLY A O 1
ATOM 1894 N N . GLY A 1 246 ? 2.857 -11.695 6.758 1 66.06 246 GLY A N 1
ATOM 1895 C CA . GLY A 1 246 ? 3.035 -10.258 6.902 1 66.06 246 GLY A CA 1
ATOM 1896 C C . GLY A 1 246 ? 4.238 -9.883 7.75 1 66.06 246 GLY A C 1
ATOM 1897 O O . GLY A 1 246 ? 4.395 -8.727 8.141 1 66.06 246 GLY A O 1
ATOM 1898 N N . SER A 1 247 ? 4.867 -10.93 8.609 1 55.66 247 SER A N 1
ATOM 1899 C CA . SER A 1 247 ? 5.84 -10.609 9.656 1 55.66 247 SER A CA 1
ATOM 1900 C C . SER A 1 247 ? 6.855 -9.586 9.164 1 55.66 247 SER A C 1
ATOM 1902 O O . SER A 1 247 ? 7.41 -9.727 8.07 1 55.66 247 SER A O 1
ATOM 1904 N N . VAL A 1 248 ? 6.855 -8.266 9.508 1 45.91 248 VAL A N 1
ATOM 1905 C CA . VAL A 1 248 ? 7.93 -7.285 9.391 1 45.91 248 VAL A CA 1
ATOM 1906 C C . VAL A 1 248 ? 8.867 -7.398 10.594 1 45.91 248 VAL A C 1
ATOM 1908 O O . VAL A 1 248 ? 8.789 -6.602 11.531 1 45.91 248 VAL A O 1
ATOM 1911 N N . ASP A 1 249 ? 8.953 -8.398 11.688 1 37.28 249 ASP A N 1
ATOM 1912 C CA . ASP A 1 249 ? 9.914 -8.43 12.789 1 37.28 249 ASP A CA 1
ATOM 1913 C C . ASP A 1 249 ? 11.344 -8.258 12.281 1 37.28 249 ASP A C 1
ATOM 1915 O O . ASP A 1 249 ? 11.844 -9.094 11.531 1 37.28 249 ASP A O 1
ATOM 1919 N N . GLY A 1 250 ? 12.078 -7.062 12.461 1 41.62 250 GLY A N 1
ATOM 1920 C CA . GLY A 1 250 ? 13.023 -6.25 11.719 1 41.62 250 GLY A CA 1
ATOM 1921 C C . GLY A 1 250 ? 12.922 -6.426 10.219 1 41.62 250 GLY A C 1
ATOM 1922 O O . GLY A 1 250 ? 12.625 -7.52 9.734 1 41.62 250 GLY A O 1
ATOM 1923 N N . LEU A 1 251 ? 12.516 -6.031 9.07 1 45.44 251 LEU A N 1
ATOM 1924 C CA . LEU A 1 251 ? 11.805 -6.559 7.914 1 45.44 251 LEU A CA 1
ATOM 1925 C C . LEU A 1 251 ? 12.242 -7.984 7.609 1 45.44 251 LEU A C 1
ATOM 1927 O O . LEU A 1 251 ? 13.438 -8.297 7.656 1 45.44 251 LEU A O 1
ATOM 1931 N N . SER A 1 252 ? 11.422 -9.242 7.719 1 38.59 252 SER A N 1
ATOM 1932 C CA . SER A 1 252 ? 11.438 -10.688 7.887 1 38.59 252 SER A CA 1
ATOM 1933 C C . SER A 1 252 ? 12.602 -11.32 7.125 1 38.59 252 SER A C 1
ATOM 1935 O O . SER A 1 252 ? 13.086 -10.758 6.141 1 38.59 252 SER A O 1
ATOM 1937 N N . GLU A 1 253 ? 13.133 -12.406 7.973 1 39.41 253 GLU A N 1
ATOM 1938 C CA . GLU A 1 253 ? 14.148 -13.344 7.504 1 39.41 253 GLU A CA 1
ATOM 1939 C C . GLU A 1 253 ? 13.93 -13.703 6.039 1 39.41 253 GLU A C 1
ATOM 1941 O O . GLU A 1 253 ? 14.883 -14.039 5.332 1 39.41 253 GLU A O 1
ATOM 1946 N N . ALA A 1 254 ? 12.727 -13.922 5.836 1 41.56 254 ALA A N 1
ATOM 1947 C CA . ALA A 1 254 ? 12.586 -14.359 4.449 1 41.56 254 ALA A CA 1
ATOM 1948 C C . ALA A 1 254 ? 13.086 -13.289 3.48 1 41.56 254 ALA A C 1
ATOM 1950 O O . ALA A 1 254 ? 13.758 -13.602 2.496 1 41.56 254 ALA A O 1
ATOM 1951 N N . TYR A 1 255 ? 12.539 -11.953 3.734 1 45.66 255 TYR A N 1
ATOM 1952 C CA . TYR A 1 255 ? 12.953 -10.906 2.814 1 45.66 255 TYR A CA 1
ATOM 1953 C C . TYR A 1 255 ? 14.398 -10.492 3.07 1 45.66 255 TYR A C 1
ATOM 1955 O O . TYR A 1 255 ? 15.102 -10.062 2.15 1 45.66 255 TYR A O 1
ATOM 1963 N N . THR A 1 256 ? 14.836 -10.281 4.289 1 40.91 256 THR A N 1
ATOM 1964 C CA . THR A 1 256 ? 16.172 -9.805 4.613 1 40.91 256 THR A CA 1
ATOM 1965 C C . THR A 1 256 ? 17.234 -10.828 4.203 1 40.91 256 THR A C 1
ATOM 1967 O O . THR A 1 256 ? 18.344 -10.469 3.836 1 40.91 256 THR A O 1
ATOM 1970 N N . ASN A 1 257 ? 16.969 -11.898 4.688 1 38.66 257 ASN A N 1
ATOM 1971 C CA . ASN A 1 257 ? 18.016 -12.852 4.301 1 38.66 257 ASN A CA 1
ATOM 1972 C C . ASN A 1 257 ? 17.812 -13.352 2.871 1 38.66 257 ASN A C 1
ATOM 1974 O O . ASN A 1 257 ? 18.672 -14.047 2.328 1 38.66 257 ASN A O 1
ATOM 1978 N N . GLU A 1 258 ? 16.516 -13.539 2.641 1 36.78 258 GLU A N 1
ATOM 1979 C CA . GLU A 1 258 ? 16.375 -14 1.261 1 36.78 258 GLU A CA 1
ATOM 1980 C C . GLU A 1 258 ? 16.469 -12.836 0.28 1 36.78 258 GLU A C 1
ATOM 1982 O O . GLU A 1 258 ? 15.969 -11.742 0.555 1 36.78 258 GLU A O 1
ATOM 1987 N N . GLY A 1 259 ? 17.422 -12.414 -0.197 1 34.84 259 GLY A N 1
ATOM 1988 C CA . GLY A 1 259 ? 17.562 -11.445 -1.276 1 34.84 259 GLY A CA 1
ATOM 1989 C C . GLY A 1 259 ? 16.234 -10.875 -1.738 1 34.84 259 GLY A C 1
ATOM 1990 O O . GLY A 1 259 ? 15.414 -11.594 -2.314 1 34.84 259 GLY A O 1
ATOM 1991 N N . SER A 1 260 ? 15.508 -10.195 -0.867 1 38.62 260 SER A N 1
ATOM 1992 C CA . SER A 1 260 ? 14.391 -9.445 -1.428 1 38.62 260 SER A CA 1
ATOM 1993 C C . SER A 1 260 ? 14.664 -9.031 -2.869 1 38.62 260 SER A C 1
ATOM 1995 O O . SER A 1 260 ? 15.758 -8.555 -3.182 1 38.62 260 SER A O 1
ATOM 1997 N N . ALA A 1 261 ? 14.391 -9.891 -3.791 1 32.66 261 ALA A N 1
ATOM 1998 C CA . ALA A 1 261 ? 14.438 -9.445 -5.18 1 32.66 261 ALA A CA 1
ATOM 1999 C C . ALA A 1 261 ? 13.469 -8.289 -5.418 1 32.66 261 ALA A C 1
ATOM 2001 O O . ALA A 1 261 ? 12.438 -8.188 -4.75 1 32.66 261 ALA A O 1
ATOM 2002 N N . MET B 1 1 ? 11.734 1.217 13.508 1 92.62 1 MET B N 1
ATOM 2003 C CA . MET B 1 1 ? 10.766 2.223 13.938 1 92.62 1 MET B CA 1
ATOM 2004 C C . MET B 1 1 ? 9.469 2.111 13.141 1 92.62 1 MET B C 1
ATOM 2006 O O . MET B 1 1 ? 9.508 1.928 11.922 1 92.62 1 MET B O 1
ATOM 2010 N N . ARG B 1 2 ? 8.359 2.209 13.836 1 93.5 2 ARG B N 1
ATOM 2011 C CA . ARG B 1 2 ? 7.059 2.221 13.164 1 93.5 2 ARG B CA 1
ATOM 2012 C C . ARG B 1 2 ? 6.59 3.648 12.914 1 93.5 2 ARG B C 1
ATOM 2014 O O . ARG B 1 2 ? 6.703 4.508 13.781 1 93.5 2 ARG B O 1
ATOM 2021 N N . VAL B 1 3 ? 6.133 3.855 11.727 1 97 3 VAL B N 1
ATOM 2022 C CA . VAL B 1 3 ? 5.504 5.121 11.359 1 97 3 VAL B CA 1
ATOM 2023 C C . VAL B 1 3 ? 4.09 4.867 10.852 1 97 3 VAL B C 1
ATOM 2025 O O . VAL B 1 3 ? 3.887 4.066 9.938 1 97 3 VAL B O 1
ATOM 2028 N N . VAL B 1 4 ? 3.148 5.488 11.469 1 98.19 4 VAL B N 1
ATOM 2029 C CA . VAL B 1 4 ? 1.759 5.418 11.031 1 98.19 4 VAL B CA 1
ATOM 2030 C C . VAL B 1 4 ? 1.348 6.746 10.398 1 98.19 4 VAL B C 1
ATOM 2032 O O . VAL B 1 4 ? 1.588 7.812 10.961 1 98.19 4 VAL B O 1
ATOM 2035 N N . LEU B 1 5 ? 0.852 6.688 9.172 1 98.75 5 LEU B N 1
ATOM 2036 C CA . LEU B 1 5 ? 0.321 7.867 8.492 1 98.75 5 LEU B CA 1
ATOM 2037 C C . LEU B 1 5 ? -1.204 7.848 8.484 1 98.75 5 LEU B C 1
ATOM 2039 O O . LEU B 1 5 ? -1.814 6.824 8.172 1 98.75 5 LEU B O 1
ATOM 2043 N N . VAL B 1 6 ? -1.814 8.961 8.828 1 98.88 6 VAL B N 1
ATOM 2044 C CA . VAL B 1 6 ? -3.264 9.125 8.805 1 98.88 6 VAL B CA 1
ATOM 2045 C C . VAL B 1 6 ? -3.629 10.312 7.906 1 98.88 6 VAL B C 1
ATOM 2047 O O . VAL B 1 6 ? -3.135 11.422 8.109 1 98.88 6 VAL B O 1
ATOM 2050 N N . ARG B 1 7 ? -4.398 10.055 6.906 1 98.44 7 ARG B N 1
ATOM 2051 C CA . ARG B 1 7 ? -4.949 11.195 6.176 1 98.44 7 ARG B CA 1
ATOM 2052 C C . ARG B 1 7 ? -6.074 11.859 6.965 1 98.44 7 ARG B C 1
ATOM 2054 O O . ARG B 1 7 ? -6.852 11.18 7.641 1 98.44 7 ARG B O 1
ATOM 2061 N N . HIS B 1 8 ? -6.219 13.094 6.793 1 98.62 8 HIS B N 1
ATOM 2062 C CA . HIS B 1 8 ? -7.27 13.797 7.52 1 98.62 8 HIS B CA 1
ATOM 2063 C C . HIS B 1 8 ? -8.648 13.305 7.105 1 98.62 8 HIS B C 1
ATOM 2065 O O . HIS B 1 8 ? -8.812 12.734 6.02 1 98.62 8 HIS B O 1
ATOM 2071 N N . ALA B 1 9 ? -9.617 13.531 7.957 1 98.5 9 ALA B N 1
ATOM 2072 C CA . ALA B 1 9 ? -11.023 13.234 7.703 1 98.5 9 ALA B CA 1
ATOM 2073 C C . ALA B 1 9 ? -11.602 14.164 6.645 1 98.5 9 ALA B C 1
ATOM 2075 O O . ALA B 1 9 ? -10.953 15.141 6.246 1 98.5 9 ALA B O 1
ATOM 2076 N N . GLN B 1 10 ? -12.812 13.883 6.234 1 96.19 10 GLN B N 1
ATOM 2077 C CA . GLN B 1 10 ? -13.414 14.656 5.145 1 96.19 10 GLN B CA 1
ATOM 2078 C C . GLN B 1 10 ? -13.547 16.125 5.523 1 96.19 10 GLN B C 1
ATOM 2080 O O . GLN B 1 10 ? -14.172 16.453 6.535 1 96.19 10 GLN B O 1
ATOM 2085 N N . SER B 1 11 ? -12.922 16.922 4.719 1 95.12 11 SER B N 1
ATOM 2086 C CA . SER B 1 11 ? -12.992 18.359 4.934 1 95.12 11 SER B CA 1
ATOM 2087 C C . SER B 1 11 ? -14.125 18.984 4.129 1 95.12 11 SER B C 1
ATOM 2089 O O . SER B 1 11 ? -14.695 18.344 3.242 1 95.12 11 SER B O 1
ATOM 2091 N N . GLU B 1 12 ? -14.406 20.172 4.406 1 92.88 12 GLU B N 1
ATOM 2092 C CA . GLU B 1 12 ? -15.406 20.922 3.646 1 92.88 12 GLU B CA 1
ATOM 2093 C C . GLU B 1 12 ? -14.977 21.094 2.191 1 92.88 12 GLU B C 1
ATOM 2095 O O . GLU B 1 12 ? -15.812 21.109 1.29 1 92.88 12 GLU B O 1
ATOM 2100 N N . ASN B 1 13 ? -13.648 21.234 1.895 1 87.19 13 ASN B N 1
ATOM 2101 C CA . ASN B 1 13 ? -13.148 21.297 0.526 1 87.19 13 ASN B CA 1
ATOM 2102 C C . ASN B 1 13 ? -13.328 19.984 -0.208 1 87.19 13 ASN B C 1
ATOM 2104 O O . ASN B 1 13 ? -13.617 19.953 -1.405 1 87.19 13 ASN B O 1
ATOM 2108 N N . ASN B 1 14 ? -13.078 18.828 0.547 1 86.38 14 ASN B N 1
ATOM 2109 C CA . ASN B 1 14 ? -13.258 17.516 -0.054 1 86.38 14 ASN B CA 1
ATOM 2110 C C . ASN B 1 14 ? -14.68 17.328 -0.558 1 86.38 14 ASN B C 1
ATOM 2112 O O . ASN B 1 14 ? -14.906 16.594 -1.528 1 86.38 14 ASN B O 1
ATOM 2116 N N . ALA B 1 15 ? -15.602 17.875 0.122 1 85.06 15 ALA B N 1
ATOM 2117 C CA . ALA B 1 15 ? -17.016 17.641 -0.13 1 85.06 15 ALA B CA 1
ATOM 2118 C C . ALA B 1 15 ? -17.516 18.516 -1.286 1 85.06 15 ALA B C 1
ATOM 2120 O O . ALA B 1 15 ? -18.656 18.359 -1.735 1 85.06 15 ALA B O 1
ATOM 2121 N N . LEU B 1 16 ? -16.625 19.219 -1.761 1 78.94 16 LEU B N 1
ATOM 2122 C CA . LEU B 1 16 ? -17.031 20.047 -2.895 1 78.94 16 LEU B CA 1
ATOM 2123 C C . LEU B 1 16 ? -17.156 19.203 -4.16 1 78.94 16 LEU B C 1
ATOM 2125 O O . LEU B 1 16 ? -16.5 18.172 -4.285 1 78.94 16 LEU B O 1
ATOM 2129 N N . ARG B 1 17 ? -17.984 19.375 -5.066 1 56.81 17 ARG B N 1
ATOM 2130 C CA . ARG B 1 17 ? -18.312 18.625 -6.27 1 56.81 17 ARG B CA 1
ATOM 2131 C C . ARG B 1 17 ? -17.078 18.438 -7.145 1 56.81 17 ARG B C 1
ATOM 2133 O O . ARG B 1 17 ? -16.875 17.359 -7.699 1 56.81 17 ARG B O 1
ATOM 2140 N N . ALA B 1 18 ? -16.375 19.359 -7.285 1 52.38 18 ALA B N 1
ATOM 2141 C CA . ALA B 1 18 ? -15.133 19.266 -8.047 1 52.38 18 ALA B CA 1
ATOM 2142 C C . ALA B 1 18 ? -13.945 19.719 -7.203 1 52.38 18 ALA B C 1
ATOM 2144 O O . ALA B 1 18 ? -13.414 20.812 -7.383 1 52.38 18 ALA B O 1
ATOM 2145 N N . PRO B 1 19 ? -13.664 18.75 -6.266 1 47.16 19 PRO B N 1
ATOM 2146 C CA . PRO B 1 19 ? -12.789 19.219 -5.191 1 47.16 19 PRO B CA 1
ATOM 2147 C C . PRO B 1 19 ? -11.359 19.484 -5.676 1 47.16 19 PRO B C 1
ATOM 2149 O O . PRO B 1 19 ? -10.422 19.453 -4.875 1 47.16 19 PRO B O 1
ATOM 2152 N N . GLY B 1 20 ? -11.32 20 -6.895 1 54.06 20 GLY B N 1
ATOM 2153 C CA . GLY B 1 20 ? -9.992 20.281 -7.426 1 54.06 20 GLY B CA 1
ATOM 2154 C C . GLY B 1 20 ? -9.352 21.516 -6.809 1 54.06 20 GLY B C 1
ATOM 2155 O O . GLY B 1 20 ? -10.055 22.375 -6.273 1 54.06 20 GLY B O 1
ATOM 2156 N N . ILE B 1 21 ? -8.141 21.609 -6.621 1 53.97 21 ILE B N 1
ATOM 2157 C CA . ILE B 1 21 ? -7.344 22.688 -6.023 1 53.97 21 ILE B CA 1
ATOM 2158 C C . ILE B 1 21 ? -7.688 24.016 -6.688 1 53.97 21 ILE B C 1
ATOM 2160 O O . ILE B 1 21 ? -7.449 25.078 -6.117 1 53.97 21 ILE B O 1
ATOM 2164 N N . ASP B 1 22 ? -8.484 23.812 -7.797 1 56.94 22 ASP B N 1
ATOM 2165 C CA . ASP B 1 22 ? -8.773 25.031 -8.547 1 56.94 22 ASP B CA 1
ATOM 2166 C C . ASP B 1 22 ? -10.234 25.453 -8.367 1 56.94 22 ASP B C 1
ATOM 2168 O O . ASP B 1 22 ? -10.703 26.391 -9.016 1 56.94 22 ASP B O 1
ATOM 2172 N N . HIS B 1 23 ? -10.836 24.844 -7.445 1 60.81 23 HIS B N 1
ATOM 2173 C CA . HIS B 1 23 ? -12.25 25.156 -7.277 1 60.81 23 HIS B CA 1
ATOM 2174 C C . HIS B 1 23 ? -12.438 26.531 -6.66 1 60.81 23 HIS B C 1
ATOM 2176 O O . HIS B 1 23 ? -11.836 26.844 -5.629 1 60.81 23 HIS B O 1
ATOM 2182 N N . PRO B 1 24 ? -13.211 27.359 -7.238 1 64.94 24 PRO B N 1
ATOM 2183 C CA . PRO B 1 24 ? -13.375 28.734 -6.758 1 64.94 24 PRO B CA 1
ATOM 2184 C C . PRO B 1 24 ? -13.93 28.797 -5.34 1 64.94 24 PRO B C 1
ATOM 2186 O O . PRO B 1 24 ? -13.695 29.781 -4.625 1 64.94 24 PRO B O 1
ATOM 2189 N N . ASP B 1 25 ? -14.656 27.828 -4.895 1 69.38 25 ASP B N 1
ATOM 2190 C CA . ASP B 1 25 ? -15.289 27.859 -3.58 1 69.38 25 ASP B CA 1
ATOM 2191 C C . ASP B 1 25 ? -14.383 27.266 -2.512 1 69.38 25 ASP B C 1
ATOM 2193 O O . ASP B 1 25 ? -14.766 27.156 -1.346 1 69.38 25 ASP B O 1
ATOM 2197 N N . ARG B 1 26 ? -13.227 27.016 -2.865 1 79.62 26 ARG B N 1
ATOM 2198 C CA . ARG B 1 26 ? -12.273 26.453 -1.918 1 79.62 26 ARG B CA 1
ATOM 2199 C C . ARG B 1 26 ? -11.859 27.484 -0.873 1 79.62 26 ARG B C 1
ATOM 2201 O O . ARG B 1 26 ? -11.648 28.656 -1.199 1 79.62 26 ARG B O 1
ATOM 2208 N N . VAL B 1 27 ? -11.852 27.047 0.367 1 86.06 27 VAL B N 1
ATOM 2209 C CA . VAL B 1 27 ? -11.312 27.922 1.409 1 86.06 27 VAL B CA 1
ATOM 2210 C C . VAL B 1 27 ? -9.906 27.469 1.778 1 86.06 27 VAL B C 1
ATOM 2212 O O . VAL B 1 27 ? -9.562 26.297 1.642 1 86.06 27 VAL B O 1
ATOM 2215 N N . ALA B 1 28 ? -9.117 28.344 2.227 1 89.19 28 ALA B N 1
ATOM 2216 C CA . ALA B 1 28 ? -7.684 28.125 2.416 1 89.19 28 ALA B CA 1
ATOM 2217 C C . ALA B 1 28 ? -7.426 27.062 3.484 1 89.19 28 ALA B C 1
ATOM 2219 O O . ALA B 1 28 ? -6.52 26.25 3.346 1 89.19 28 ALA B O 1
ATOM 2220 N N . ASP B 1 29 ? -8.203 27.062 4.52 1 94.44 29 ASP B N 1
ATOM 2221 C CA . ASP B 1 29 ? -7.984 26.172 5.645 1 94.44 29 ASP B CA 1
ATOM 2222 C C . ASP B 1 29 ? -9.312 25.703 6.238 1 94.44 29 ASP B C 1
ATOM 2224 O O . ASP B 1 29 ? -9.672 26.094 7.352 1 94.44 29 ASP B O 1
ATOM 2228 N N . PRO B 1 30 ? -9.961 24.781 5.531 1 94.06 30 PRO B N 1
ATOM 2229 C CA . PRO B 1 30 ? -11.297 24.344 5.926 1 94.06 30 PRO B CA 1
ATOM 2230 C C . PRO B 1 30 ? -11.289 23.453 7.172 1 94.06 30 PRO B C 1
ATOM 2232 O O . PRO B 1 30 ? -10.258 22.859 7.5 1 94.06 30 PRO B O 1
ATOM 2235 N N . GLY B 1 31 ? -12.461 23.438 7.875 1 97.06 31 GLY B N 1
ATOM 2236 C CA . GLY B 1 31 ? -12.711 22.406 8.875 1 97.06 31 GLY B CA 1
ATOM 2237 C C . GLY B 1 31 ? -13.219 21.109 8.273 1 97.06 31 GLY B C 1
ATOM 2238 O O . GLY B 1 31 ? -12.891 20.781 7.133 1 97.06 31 GLY B O 1
ATOM 2239 N N . LEU B 1 32 ? -13.875 20.375 9.102 1 98.06 32 LEU B N 1
ATOM 2240 C CA . LEU B 1 32 ? -14.406 19.094 8.688 1 98.06 32 LEU B CA 1
ATOM 2241 C C . LEU B 1 32 ? -15.906 19.172 8.438 1 98.06 32 LEU B C 1
ATOM 2243 O O . LEU B 1 32 ? -16.594 20.016 9.023 1 98.06 32 LEU B O 1
ATOM 2247 N N . THR B 1 33 ? -16.422 18.359 7.559 1 97.25 33 THR B N 1
ATOM 2248 C CA . THR B 1 33 ? -17.859 18.156 7.414 1 97.25 33 THR B CA 1
ATOM 2249 C C . THR B 1 33 ? -18.406 17.328 8.57 1 97.25 33 THR B C 1
ATOM 2251 O O . THR B 1 33 ? -17.641 16.781 9.367 1 97.25 33 THR B O 1
ATOM 2254 N N . PRO B 1 34 ? -19.75 17.234 8.664 1 98.06 34 PRO B N 1
ATOM 2255 C CA . PRO B 1 34 ? -20.312 16.312 9.648 1 98.06 34 PRO B CA 1
ATOM 2256 C C . PRO B 1 34 ? -19.844 14.875 9.438 1 98.06 34 PRO B C 1
ATOM 2258 O O . PRO B 1 34 ? -19.562 14.164 10.414 1 98.06 34 PRO B O 1
ATOM 2261 N N . LYS B 1 35 ? -19.766 14.461 8.211 1 97.44 35 LYS B N 1
ATOM 2262 C CA . LYS B 1 35 ? -19.219 13.141 7.914 1 97.44 35 LYS B CA 1
ATOM 2263 C C . LYS B 1 35 ? -17.766 13.031 8.391 1 97.44 35 LYS B C 1
ATOM 2265 O O . LYS B 1 35 ? -17.375 12.016 8.969 1 97.44 35 LYS B O 1
ATOM 2270 N N . GLY B 1 36 ? -17 14.023 8.148 1 98.38 36 GLY B N 1
ATOM 2271 C CA . GLY B 1 36 ? -15.633 14.07 8.648 1 98.38 36 GLY B CA 1
ATOM 2272 C C . GLY B 1 36 ? -15.547 13.938 10.156 1 98.38 36 GLY B C 1
ATOM 2273 O O . GLY B 1 36 ? -14.656 13.266 10.68 1 98.38 36 GLY B O 1
ATOM 2274 N N . SER B 1 37 ? -16.438 14.594 10.82 1 98.75 37 SER B N 1
ATOM 2275 C CA . SER B 1 37 ? -16.453 14.508 12.273 1 98.75 37 SER B CA 1
ATOM 2276 C C . SER B 1 37 ? -16.766 13.086 12.734 1 98.75 37 SER B C 1
ATOM 2278 O O . SER B 1 37 ? -16.188 12.609 13.719 1 98.75 37 SER B O 1
ATOM 2280 N N . ARG B 1 38 ? -17.656 12.414 12.031 1 98.81 38 ARG B N 1
ATOM 2281 C CA . ARG B 1 38 ? -17.922 11.016 12.352 1 98.81 38 ARG B CA 1
ATOM 2282 C C . ARG B 1 38 ? -16.688 10.156 12.102 1 98.81 38 ARG B C 1
ATOM 2284 O O . ARG B 1 38 ? -16.391 9.25 12.883 1 98.81 38 ARG B O 1
ATOM 2291 N N . GLN B 1 39 ? -15.984 10.406 11.07 1 98.69 39 GLN B N 1
ATOM 2292 C CA . GLN B 1 39 ? -14.75 9.688 10.766 1 98.69 39 GLN B CA 1
ATOM 2293 C C . GLN B 1 39 ? -13.734 9.836 11.898 1 98.69 39 GLN B C 1
ATOM 2295 O O . GLN B 1 39 ? -13.039 8.883 12.25 1 98.69 39 GLN B O 1
ATOM 2300 N N . VAL B 1 40 ? -13.656 11.047 12.469 1 98.88 40 VAL B N 1
ATOM 2301 C CA . VAL B 1 40 ? -12.75 11.312 13.586 1 98.88 40 VAL B CA 1
ATOM 2302 C C . VAL B 1 40 ? -13.133 10.438 14.773 1 98.88 40 VAL B C 1
ATOM 2304 O O . VAL B 1 40 ? -12.258 9.898 15.469 1 98.88 40 VAL B O 1
ATOM 2307 N N . GLU B 1 41 ? -14.398 10.281 14.984 1 98.88 41 GLU B N 1
ATOM 2308 C CA . GLU B 1 41 ? -14.859 9.438 16.078 1 98.88 41 GLU B CA 1
ATOM 2309 C C . GLU B 1 41 ? -14.484 7.977 15.844 1 98.88 41 GLU B C 1
ATOM 2311 O O . GLU B 1 41 ? -14.117 7.266 16.781 1 98.88 41 GLU B O 1
ATOM 2316 N N . TRP B 1 42 ? -14.609 7.551 14.617 1 98.81 42 TRP B N 1
ATOM 2317 C CA . TRP B 1 42 ? -14.203 6.188 14.289 1 98.81 42 TRP B CA 1
ATOM 2318 C C . TRP B 1 42 ? -12.703 6 14.492 1 98.81 42 TRP B C 1
ATOM 2320 O O . TRP B 1 42 ? -12.258 4.953 14.969 1 98.81 42 TRP B O 1
ATOM 2330 N N . LEU B 1 43 ? -11.914 6.988 14.156 1 98.62 43 LEU B N 1
ATOM 2331 C CA . LEU B 1 43 ? -10.477 6.949 14.391 1 98.62 43 LEU B CA 1
ATOM 2332 C C . LEU B 1 43 ? -10.172 6.855 15.883 1 98.62 43 LEU B C 1
ATOM 2334 O O . LEU B 1 43 ? -9.297 6.09 16.297 1 98.62 43 LEU B O 1
ATOM 2338 N N . ARG B 1 44 ? -10.859 7.695 16.625 1 98.75 44 ARG B N 1
ATOM 2339 C CA . ARG B 1 44 ? -10.688 7.664 18.078 1 98.75 44 ARG B CA 1
ATOM 2340 C C . ARG B 1 44 ? -10.898 6.258 18.625 1 98.75 44 ARG B C 1
ATOM 2342 O O . ARG B 1 44 ? -10.086 5.762 19.406 1 98.75 44 ARG B O 1
ATOM 2349 N N . ALA B 1 45 ? -11.969 5.66 18.219 1 98.69 45 ALA B N 1
ATOM 2350 C CA . ALA B 1 45 ? -12.297 4.312 18.672 1 98.69 45 ALA B CA 1
ATOM 2351 C C . ALA B 1 45 ? -11.219 3.314 18.281 1 98.69 45 ALA B C 1
ATOM 2353 O O . ALA B 1 45 ? -10.836 2.453 19.062 1 98.69 45 ALA B O 1
ATOM 2354 N N . ARG B 1 46 ? -10.742 3.459 17.047 1 98.12 46 ARG B N 1
ATOM 2355 C CA . ARG B 1 46 ? -9.688 2.559 16.578 1 98.12 46 ARG B CA 1
ATOM 2356 C C . ARG B 1 46 ? -8.438 2.688 17.438 1 98.12 46 ARG B C 1
ATOM 2358 O O . ARG B 1 46 ? -7.898 1.685 17.922 1 98.12 46 ARG B O 1
ATOM 2365 N N . PHE B 1 47 ? -7.98 3.848 17.656 1 98 47 PHE B N 1
ATOM 2366 C CA . PHE B 1 47 ? -6.719 4.051 18.344 1 98 47 PHE B CA 1
ATOM 2367 C C . PHE B 1 47 ? -6.867 3.773 19.844 1 98 47 PHE B C 1
ATOM 2369 O O . PHE B 1 47 ? -5.895 3.418 20.516 1 98 47 PHE B O 1
ATOM 2376 N N . ALA B 1 48 ? -8.094 3.92 20.359 1 98 48 ALA B N 1
ATOM 2377 C CA . ALA B 1 48 ? -8.344 3.48 21.734 1 98 48 ALA B CA 1
ATOM 2378 C C . ALA B 1 48 ? -8.141 1.976 21.875 1 98 48 ALA B C 1
ATOM 2380 O O . ALA B 1 48 ? -7.535 1.513 22.844 1 98 48 ALA B O 1
ATOM 2381 N N . ARG B 1 49 ? -8.609 1.247 20.906 1 96.31 49 ARG B N 1
ATOM 2382 C CA . ARG B 1 49 ? -8.461 -0.205 20.906 1 96.31 49 ARG B CA 1
ATOM 2383 C C . ARG B 1 49 ? -7.004 -0.612 20.75 1 96.31 49 ARG B C 1
ATOM 2385 O O . ARG B 1 49 ? -6.582 -1.652 21.25 1 96.31 49 ARG B O 1
ATOM 2392 N N . GLU B 1 50 ? -6.281 0.255 20.078 1 94.44 50 GLU B N 1
ATOM 2393 C CA . GLU B 1 50 ? -4.891 -0.068 19.766 1 94.44 50 GLU B CA 1
ATOM 2394 C C . GLU B 1 50 ? -3.932 0.621 20.734 1 94.44 50 GLU B C 1
ATOM 2396 O O . GLU B 1 50 ? -2.723 0.659 20.484 1 94.44 50 GLU B O 1
ATOM 2401 N N . ARG B 1 51 ? -4.363 1.147 21.766 1 93.75 51 ARG B N 1
ATOM 2402 C CA . ARG B 1 51 ? -3.592 2.018 22.641 1 93.75 51 ARG B CA 1
ATOM 2403 C C . ARG B 1 51 ? -2.35 1.304 23.172 1 93.75 51 ARG B C 1
ATOM 2405 O O . ARG B 1 51 ? -1.259 1.877 23.188 1 93.75 51 ARG B O 1
ATOM 2412 N N . GLU B 1 52 ? -2.49 0.076 23.531 1 89.88 52 GLU B N 1
ATOM 2413 C CA . GLU B 1 52 ? -1.375 -0.673 24.094 1 89.88 52 GLU B CA 1
ATOM 2414 C C . GLU B 1 52 ? -0.283 -0.914 23.062 1 89.88 52 GLU B C 1
ATOM 2416 O O . GLU B 1 52 ? 0.905 -0.907 23.391 1 89.88 52 GLU B O 1
ATOM 2421 N N . ALA B 1 53 ? -0.712 -1.076 21.812 1 86.56 53 ALA B N 1
ATOM 2422 C CA . ALA B 1 53 ? 0.235 -1.314 20.734 1 86.56 53 ALA B CA 1
ATOM 2423 C C . ALA B 1 53 ? 1.021 -0.049 20.391 1 86.56 53 ALA B C 1
ATOM 2425 O O . ALA B 1 53 ? 2.07 -0.113 19.75 1 86.56 53 ALA B O 1
ATOM 2426 N N . HIS B 1 54 ? 0.511 1.094 20.875 1 84 54 HIS B N 1
ATOM 2427 C CA . HIS B 1 54 ? 1.143 2.379 20.609 1 84 54 HIS B CA 1
ATOM 2428 C C . HIS B 1 54 ? 1.622 3.045 21.891 1 84 54 HIS B C 1
ATOM 2430 O O . HIS B 1 54 ? 1.574 4.27 22.016 1 84 54 HIS B O 1
ATOM 2436 N N . ALA B 1 55 ? 2.031 2.352 22.875 1 79.75 55 ALA B N 1
ATOM 2437 C CA . ALA B 1 55 ? 2.338 2.871 24.219 1 79.75 55 ALA B CA 1
ATOM 2438 C C . ALA B 1 55 ? 3.436 3.928 24.141 1 79.75 55 ALA B C 1
ATOM 2440 O O . ALA B 1 55 ? 3.412 4.906 24.906 1 79.75 55 ALA B O 1
ATOM 2441 N N . ARG B 1 56 ? 4.43 3.844 23.344 1 84.44 56 ARG B N 1
ATOM 2442 C CA . ARG B 1 56 ? 5.465 4.859 23.188 1 84.44 56 ARG B CA 1
ATOM 2443 C C . ARG B 1 56 ? 5.434 5.453 21.781 1 84.44 56 ARG B C 1
ATOM 2445 O O . ARG B 1 56 ? 6.176 5.016 20.891 1 84.44 56 ARG B O 1
ATOM 2452 N N . VAL B 1 57 ? 4.41 6.48 21.641 1 92.75 57 VAL B N 1
ATOM 2453 C CA . VAL B 1 57 ? 4.27 7.023 20.297 1 92.75 57 VAL B CA 1
ATOM 2454 C C . VAL B 1 57 ? 4.172 8.547 20.359 1 92.75 57 VAL B C 1
ATOM 2456 O O . VAL B 1 57 ? 3.598 9.102 21.297 1 92.75 57 VAL B O 1
ATOM 2459 N N . ARG B 1 58 ? 4.789 9.172 19.516 1 95.56 58 ARG B N 1
ATOM 2460 C CA . ARG B 1 58 ? 4.605 10.602 19.281 1 95.56 58 ARG B CA 1
ATOM 2461 C C . ARG B 1 58 ? 3.594 10.844 18.172 1 95.56 58 ARG B C 1
ATOM 2463 O O . ARG B 1 58 ? 3.611 10.156 17.141 1 95.56 58 ARG B O 1
ATOM 2470 N N . VAL B 1 59 ? 2.666 11.812 18.438 1 98.06 59 VAL B N 1
ATOM 2471 C CA . VAL B 1 59 ? 1.702 12.188 17.406 1 98.06 59 VAL B CA 1
ATOM 2472 C C . VAL B 1 59 ? 2.078 13.547 16.812 1 98.06 59 VAL B C 1
ATOM 2474 O O . VAL B 1 59 ? 2.229 14.523 17.547 1 98.06 59 VAL B O 1
ATOM 2477 N N . VAL B 1 60 ? 2.258 13.562 15.531 1 98.56 60 VAL B N 1
ATOM 2478 C CA . VAL B 1 60 ? 2.566 14.781 14.781 1 98.56 60 VAL B CA 1
ATOM 2479 C C . VAL B 1 60 ? 1.432 15.086 13.812 1 98.56 60 VAL B C 1
ATOM 2481 O O . VAL B 1 60 ? 0.86 14.18 13.203 1 98.56 60 VAL B O 1
ATOM 2484 N N . THR B 1 61 ? 1.092 16.375 13.641 1 98.81 61 THR B N 1
ATOM 2485 C CA . THR B 1 61 ? -0.001 16.719 12.742 1 98.81 61 THR B CA 1
ATOM 2486 C C . THR B 1 61 ? 0.383 17.906 11.867 1 98.81 61 THR B C 1
ATOM 2488 O O . THR B 1 61 ? 1.197 18.75 12.266 1 98.81 61 THR B O 1
ATOM 2491 N N . SER B 1 62 ? -0.13 17.922 10.688 1 98.75 62 SER B N 1
ATOM 2492 C CA . SER B 1 62 ? -0.147 19.109 9.844 1 98.75 62 SER B CA 1
ATOM 2493 C C . SER B 1 62 ? -0.737 20.297 10.586 1 98.75 62 SER B C 1
ATOM 2495 O O . SER B 1 62 ? -1.623 20.141 11.43 1 98.75 62 SER B O 1
ATOM 2497 N N . PRO B 1 63 ? -0.335 21.484 10.195 1 98.5 63 PRO B N 1
ATOM 2498 C CA . PRO B 1 63 ? -0.882 22.688 10.836 1 98.5 63 PRO B CA 1
ATOM 2499 C C . PRO B 1 63 ? -2.271 23.047 10.312 1 98.5 63 PRO B C 1
ATOM 2501 O O . PRO B 1 63 ? -2.916 23.953 10.844 1 98.5 63 PRO B O 1
ATOM 2504 N N . MET B 1 64 ? -2.723 22.422 9.297 1 98.19 64 MET B N 1
ATOM 2505 C CA . MET B 1 64 ? -4.02 22.766 8.727 1 98.19 64 MET B CA 1
ATOM 2506 C C . MET B 1 64 ? -5.156 22.281 9.625 1 98.19 64 MET B C 1
ATOM 2508 O O . MET B 1 64 ? -5.09 21.172 10.172 1 98.19 64 MET B O 1
ATOM 2512 N N . ARG B 1 65 ? -6.176 23 9.734 1 98.44 65 ARG B N 1
ATOM 2513 C CA . ARG B 1 65 ? -7.254 22.812 10.703 1 98.44 65 ARG B CA 1
ATOM 2514 C C . ARG B 1 65 ? -7.887 21.438 10.555 1 98.44 65 ARG B C 1
ATOM 2516 O O . ARG B 1 65 ? -8.133 20.75 11.547 1 98.44 65 ARG B O 1
ATOM 2523 N N . ARG B 1 66 ? -8.164 21 9.344 1 98.25 66 ARG B N 1
ATOM 2524 C CA . ARG B 1 66 ? -8.789 19.703 9.094 1 98.25 66 ARG B CA 1
ATOM 2525 C C . ARG B 1 66 ? -7.93 18.562 9.633 1 98.25 66 ARG B C 1
ATOM 2527 O O . ARG B 1 66 ? -8.453 17.562 10.125 1 98.25 66 ARG B O 1
ATOM 2534 N N . ALA B 1 67 ? -6.629 18.703 9.555 1 98.81 67 ALA B N 1
ATOM 2535 C CA . ALA B 1 67 ? -5.723 17.672 10.062 1 98.81 67 ALA B CA 1
ATOM 2536 C C . ALA B 1 67 ? -5.652 17.703 11.586 1 98.81 67 ALA B C 1
ATOM 2538 O O . ALA B 1 67 ? -5.648 16.656 12.234 1 98.81 67 ALA B O 1
ATOM 2539 N N . MET B 1 68 ? -5.594 18.906 12.172 1 98.88 68 MET B N 1
ATOM 2540 C CA . MET B 1 68 ? -5.547 19.016 13.633 1 98.88 68 MET B CA 1
ATOM 2541 C C . MET B 1 68 ? -6.848 18.516 14.25 1 98.88 68 MET B C 1
ATOM 2543 O O . MET B 1 68 ? -6.832 17.859 15.289 1 98.88 68 MET B O 1
ATOM 2547 N N . LEU B 1 69 ? -7.98 18.812 13.609 1 98.88 69 LEU B N 1
ATOM 2548 C CA . LEU B 1 69 ? -9.258 18.297 14.078 1 98.88 69 LEU B CA 1
ATOM 2549 C C . LEU B 1 69 ? -9.266 16.766 14.039 1 98.88 69 LEU B C 1
ATOM 2551 O O . LEU B 1 69 ? -9.781 16.125 14.953 1 98.88 69 LEU B O 1
ATOM 2555 N N . THR B 1 70 ? -8.695 16.234 13.055 1 98.94 70 THR B N 1
ATOM 2556 C CA . THR B 1 70 ? -8.578 14.781 12.93 1 98.94 70 THR B CA 1
ATOM 2557 C C . THR B 1 70 ? -7.645 14.227 14 1 98.94 70 THR B C 1
ATOM 2559 O O . THR B 1 70 ? -7.938 13.195 14.609 1 98.94 70 THR B O 1
ATOM 2562 N N . ALA B 1 71 ? -6.543 14.906 14.25 1 98.88 71 ALA B N 1
ATOM 2563 C CA . ALA B 1 71 ? -5.547 14.477 15.227 1 98.88 71 ALA B CA 1
ATOM 2564 C C . ALA B 1 71 ? -6.152 14.398 16.625 1 98.88 71 ALA B C 1
ATOM 2566 O O . ALA B 1 71 ? -5.711 13.609 17.469 1 98.88 71 ALA B O 1
ATOM 2567 N N . LEU B 1 72 ? -7.164 15.227 16.906 1 98.62 72 LEU B N 1
ATOM 2568 C CA . LEU B 1 72 ? -7.836 15.156 18.188 1 98.62 72 LEU B CA 1
ATOM 2569 C C . LEU B 1 72 ? -8.375 13.758 18.453 1 98.62 72 LEU B C 1
ATOM 2571 O O . LEU B 1 72 ? -8.273 13.25 19.578 1 98.62 72 LEU B O 1
ATOM 2575 N N . GLY B 1 73 ? -8.984 13.148 17.422 1 98.62 73 GLY B N 1
ATOM 2576 C CA . GLY B 1 73 ? -9.477 11.789 17.578 1 98.62 73 GLY B CA 1
ATOM 2577 C C . GLY B 1 73 ? -8.383 10.789 17.875 1 98.62 73 GLY B C 1
ATOM 2578 O O . GLY B 1 73 ? -8.539 9.938 18.75 1 98.62 73 GLY B O 1
ATOM 2579 N N . VAL B 1 74 ? -7.27 10.883 17.188 1 98.69 74 VAL B N 1
ATOM 2580 C CA . VAL B 1 74 ? -6.129 9.992 17.391 1 98.69 74 VAL B CA 1
ATOM 2581 C C . VAL B 1 74 ? -5.586 10.164 18.812 1 98.69 74 VAL B C 1
ATOM 2583 O O . VAL B 1 74 ? -5.402 9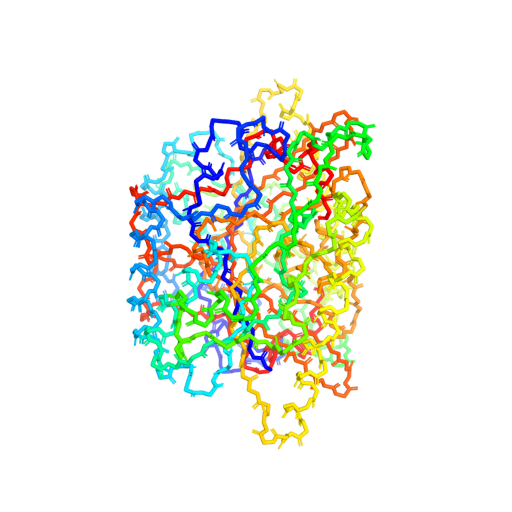.18 19.531 1 98.69 74 VAL B O 1
ATOM 2586 N N . CYS B 1 75 ? -5.375 11.43 19.219 1 98.19 75 CYS B N 1
ATOM 2587 C CA . CYS B 1 75 ? -4.82 11.734 20.531 1 98.19 75 CYS B CA 1
ATOM 2588 C C . CYS B 1 75 ? -5.758 11.273 21.641 1 98.19 75 CYS B C 1
ATOM 2590 O O . CYS B 1 75 ? -5.312 10.688 22.625 1 98.19 75 CYS B O 1
ATOM 2592 N N . ALA B 1 76 ? -7.02 11.555 21.469 1 98 76 ALA B N 1
ATOM 2593 C CA . ALA B 1 76 ? -8 11.141 22.469 1 98 76 ALA B CA 1
ATOM 2594 C C . ALA B 1 76 ? -8.016 9.625 22.625 1 98 76 ALA B C 1
ATOM 2596 O O . ALA B 1 76 ? -8.07 9.117 23.75 1 98 76 ALA B O 1
ATOM 2597 N N . GLY B 1 77 ? -8.008 8.938 21.531 1 98.06 77 GLY B N 1
ATOM 2598 C CA . GLY B 1 77 ? -7.973 7.48 21.594 1 98.06 77 GLY B CA 1
ATOM 2599 C C . GLY B 1 77 ? -6.75 6.941 22.312 1 98.06 77 GLY B C 1
ATOM 2600 O O . GLY B 1 77 ? -6.852 5.988 23.078 1 98.06 77 GLY B O 1
ATOM 2601 N N . LEU B 1 78 ? -5.625 7.559 22.109 1 97.31 78 LEU B N 1
ATOM 2602 C CA . LEU B 1 78 ? -4.359 7.086 22.656 1 97.31 78 LEU B CA 1
ATOM 2603 C C . LEU B 1 78 ? -4.133 7.645 24.062 1 97.31 78 LEU B C 1
ATOM 2605 O O . LEU B 1 78 ? -3.277 7.148 24.797 1 97.31 78 LEU B O 1
ATOM 2609 N N . GLY B 1 79 ? -4.836 8.656 24.406 1 96 79 GLY B N 1
ATOM 2610 C CA . GLY B 1 79 ? -4.617 9.328 25.688 1 96 79 GLY B CA 1
ATOM 2611 C C . GLY B 1 79 ? -3.328 10.125 25.719 1 96 79 GLY B C 1
ATOM 2612 O O . GLY B 1 79 ? -2.611 10.109 26.734 1 96 79 GLY B O 1
ATOM 2613 N N . THR B 1 80 ? -3.012 10.766 24.609 1 96.62 80 THR B N 1
ATOM 2614 C CA . THR B 1 80 ? -1.793 11.562 24.516 1 96.62 80 THR B CA 1
ATOM 2615 C C . THR B 1 80 ? -2.066 12.883 23.812 1 96.62 80 THR B C 1
ATOM 2617 O O . THR B 1 80 ? -3.221 13.227 23.547 1 96.62 80 THR B O 1
ATOM 2620 N N . ARG B 1 81 ? -1.084 13.727 23.625 1 97.38 81 ARG B N 1
ATOM 2621 C CA . ARG B 1 81 ? -1.18 15 22.922 1 97.38 81 ARG B CA 1
ATOM 2622 C C . ARG B 1 81 ? -0.417 14.953 21.594 1 97.38 81 ARG B C 1
ATOM 2624 O O . ARG B 1 81 ? 0.411 14.07 21.391 1 97.38 81 ARG B O 1
ATOM 2631 N N . GLY B 1 82 ? -0.782 15.852 20.734 1 98 82 GLY B N 1
ATOM 2632 C CA . GLY B 1 82 ? -0.09 15.969 19.453 1 98 82 GLY B CA 1
ATOM 2633 C C . GLY B 1 82 ? 0.759 17.219 19.344 1 98 82 GLY B C 1
ATOM 2634 O O . GLY B 1 82 ? 0.596 18.156 20.141 1 98 82 GLY B O 1
ATOM 2635 N N . THR B 1 83 ? 1.673 17.25 18.453 1 98.25 83 THR B N 1
ATOM 2636 C CA . THR B 1 83 ? 2.486 18.422 18.141 1 98.25 83 THR B CA 1
ATOM 2637 C C . THR B 1 83 ? 2.404 18.75 16.656 1 98.25 83 THR B C 1
ATOM 2639 O O . THR B 1 83 ? 2.391 17.859 15.812 1 98.25 83 THR B O 1
ATOM 2642 N N . VAL B 1 84 ? 2.391 20.031 16.344 1 98.69 84 VAL B N 1
ATOM 2643 C CA . VAL B 1 84 ? 2.283 20.469 14.969 1 98.69 84 VAL B CA 1
ATOM 2644 C C . VAL B 1 84 ? 3.664 20.469 14.312 1 98.69 84 VAL B C 1
ATOM 2646 O O . VAL B 1 84 ? 4.645 20.906 14.93 1 98.69 84 VAL B O 1
ATOM 2649 N N . ASP B 1 85 ? 3.77 19.953 13.148 1 98.25 85 ASP B N 1
ATOM 2650 C CA . ASP B 1 85 ? 4.918 20.109 12.258 1 98.25 85 ASP B CA 1
ATOM 2651 C C . ASP B 1 85 ? 4.496 20.672 10.906 1 98.25 85 ASP B C 1
ATOM 2653 O O . ASP B 1 85 ? 3.834 20 10.117 1 98.25 85 ASP B O 1
ATOM 2657 N N . ALA B 1 86 ? 4.863 21.875 10.602 1 97.25 86 ALA B N 1
ATOM 2658 C CA . ALA B 1 86 ? 4.406 22.609 9.422 1 97.25 86 ALA B CA 1
ATOM 2659 C C . ALA B 1 86 ? 4.852 21.922 8.141 1 97.25 86 ALA B C 1
ATOM 2661 O O . ALA B 1 86 ? 4.289 22.172 7.07 1 97.25 86 ALA B O 1
ATOM 2662 N N . ARG B 1 87 ? 5.824 21.094 8.203 1 97.69 87 ARG B N 1
ATOM 2663 C CA . ARG B 1 87 ? 6.312 20.406 7.012 1 97.69 87 ARG B CA 1
ATOM 2664 C C . ARG B 1 87 ? 5.301 19.375 6.512 1 97.69 87 ARG B C 1
ATOM 2666 O O . ARG B 1 87 ? 5.383 18.922 5.371 1 97.69 87 ARG B O 1
ATOM 2673 N N . ALA B 1 88 ? 4.316 18.984 7.316 1 98.38 88 ALA B N 1
ATOM 2674 C CA . ALA B 1 88 ? 3.357 17.938 6.973 1 98.38 88 ALA B CA 1
ATOM 2675 C C . ALA B 1 88 ? 2.125 18.516 6.289 1 98.38 88 ALA B C 1
ATOM 2677 O O . ALA B 1 88 ? 1.141 17.812 6.062 1 98.38 88 ALA B O 1
ATOM 2678 N N . HIS B 1 89 ? 2.154 19.812 5.891 1 97.38 89 HIS B N 1
ATOM 2679 C CA . HIS B 1 89 ? 0.978 20.438 5.293 1 97.38 89 HIS B CA 1
ATOM 2680 C C . HIS B 1 89 ? 0.713 19.891 3.896 1 97.38 89 HIS B C 1
ATOM 2682 O O . HIS B 1 89 ? 1.531 19.141 3.352 1 97.38 89 HIS B O 1
ATOM 2688 N N . GLU B 1 90 ? -0.442 20.188 3.389 1 94.56 90 GLU B N 1
ATOM 2689 C CA . GLU B 1 90 ? -0.845 19.703 2.072 1 94.56 90 GLU B CA 1
ATOM 2690 C C . GLU B 1 90 ? -0.076 20.422 0.961 1 94.56 90 GLU B C 1
ATOM 2692 O O . GLU B 1 90 ? 0.371 21.547 1.135 1 94.56 90 GLU B O 1
ATOM 2697 N N . HIS B 1 91 ? 0.043 19.75 -0.134 1 89.25 91 HIS B N 1
ATOM 2698 C CA . HIS B 1 91 ? 0.599 20.375 -1.329 1 89.25 91 HIS B CA 1
ATOM 2699 C C . HIS B 1 91 ? -0.08 21.703 -1.619 1 89.25 91 HIS B C 1
ATOM 2701 O O . HIS B 1 91 ? -1.306 21.812 -1.541 1 89.25 91 HIS B O 1
ATOM 2707 N N . GLY B 1 92 ? 0.741 22.688 -1.927 1 88.25 92 GLY B N 1
ATOM 2708 C CA . GLY B 1 92 ? 0.215 24 -2.256 1 88.25 92 GLY B CA 1
ATOM 2709 C C . GLY B 1 92 ? 0.31 24.984 -1.106 1 88.25 92 GLY B C 1
ATOM 2710 O O . GLY B 1 92 ? 0.463 26.188 -1.325 1 88.25 92 GLY B O 1
ATOM 2711 N N . GLY B 1 93 ? 0.155 24.5 0.122 1 92.12 93 GLY B N 1
ATOM 2712 C CA . GLY B 1 93 ? 0.207 25.375 1.277 1 92.12 93 GLY B CA 1
ATOM 2713 C C . GLY B 1 93 ? -1.145 25.953 1.645 1 92.12 93 GLY B C 1
ATOM 2714 O O . GLY B 1 93 ? -2.168 25.281 1.544 1 92.12 93 GLY B O 1
ATOM 2715 N N . CYS B 1 94 ? -1.135 27.109 2.152 1 93.31 94 CYS B N 1
ATOM 2716 C CA . CYS B 1 94 ? -2.346 27.797 2.58 1 93.31 94 CYS B CA 1
ATOM 2717 C C . CYS B 1 94 ? -2.664 28.969 1.652 1 93.31 94 CYS B C 1
ATOM 2719 O O . CYS B 1 94 ? -1.973 29.984 1.67 1 93.31 94 CYS B O 1
ATOM 2721 N N . PHE B 1 95 ? -3.699 28.734 0.816 1 87.69 95 PHE B N 1
ATOM 2722 C CA . PHE B 1 95 ? -3.971 29.75 -0.196 1 87.69 95 PHE B CA 1
ATOM 2723 C C . PHE B 1 95 ? -5.449 29.766 -0.556 1 87.69 95 PHE B C 1
ATOM 2725 O O . PHE B 1 95 ? -6.195 28.844 -0.209 1 87.69 95 PHE B O 1
ATOM 2732 N N . GLU B 1 96 ? -5.875 30.875 -1.146 1 83.12 96 GLU B N 1
ATOM 2733 C CA . GLU B 1 96 ? -7.199 31.031 -1.737 1 83.12 96 GLU B CA 1
ATOM 2734 C C . GLU B 1 96 ? -7.105 31.281 -3.24 1 83.12 96 GLU B C 1
ATOM 2736 O O . GLU B 1 96 ? -6.086 31.766 -3.73 1 83.12 96 GLU B O 1
ATOM 2741 N N . GLY B 1 97 ? -8.18 30.953 -3.941 1 75.25 97 GLY B N 1
ATOM 2742 C CA . GLY B 1 97 ? -8.25 31.203 -5.371 1 75.25 97 GLY B CA 1
ATOM 2743 C C . GLY B 1 97 ? -7.746 30.047 -6.211 1 75.25 97 GLY B C 1
ATOM 2744 O O . GLY B 1 97 ? -7.383 29 -5.672 1 75.25 97 GLY B O 1
ATOM 2745 N N . ALA B 1 98 ? -8 30.125 -7.586 1 63.28 98 ALA B N 1
ATOM 2746 C CA . ALA B 1 98 ? -7.641 29.062 -8.508 1 63.28 98 ALA B CA 1
ATOM 2747 C C . ALA B 1 98 ? -6.129 29 -8.703 1 63.28 98 ALA B C 1
ATOM 2749 O O . ALA B 1 98 ? -5.449 30.016 -8.711 1 63.28 98 ALA B O 1
ATOM 2750 N N . ARG B 1 99 ? -5.523 27.75 -8.523 1 60.31 99 ARG B N 1
ATOM 2751 C CA . ARG B 1 99 ? -4.117 27.562 -8.859 1 60.31 99 ARG B CA 1
ATOM 2752 C C . ARG B 1 99 ? -3.85 27.938 -10.312 1 60.31 99 ARG B C 1
ATOM 2754 O O . ARG B 1 99 ? -4.59 27.547 -11.211 1 60.31 99 ARG B O 1
ATOM 2761 N N . GLY B 1 100 ? -4.234 29.078 -10.836 1 47.28 100 GLY B N 1
ATOM 2762 C CA . GLY B 1 100 ? -4.105 29.438 -12.242 1 47.28 100 GLY B CA 1
ATOM 2763 C C . GLY B 1 100 ? -2.973 28.703 -12.945 1 47.28 100 GLY B C 1
ATOM 2764 O O . GLY B 1 100 ? -2.184 28.016 -12.297 1 47.28 100 GLY B O 1
ATOM 2765 N N . ASP B 1 101 ? -3.125 28.375 -14.219 1 42.44 101 ASP B N 1
ATOM 2766 C CA . ASP B 1 101 ? -2.014 28.156 -15.141 1 42.44 101 ASP B CA 1
ATOM 2767 C C . ASP B 1 101 ? -0.887 29.156 -14.891 1 42.44 101 ASP B C 1
ATOM 2769 O O . ASP B 1 101 ? -0.051 29.391 -15.766 1 42.44 101 ASP B O 1
ATOM 2773 N N . GLY B 1 102 ? -0.568 29.453 -13.625 1 42.25 102 GLY B N 1
ATOM 2774 C CA . GLY B 1 102 ? 0.422 30.406 -13.148 1 42.25 102 GLY B CA 1
ATOM 2775 C C . GLY B 1 102 ? 0.049 31.031 -11.82 1 42.25 102 GLY B C 1
ATOM 2776 O O . GLY B 1 102 ? -1.045 30.797 -11.297 1 42.25 102 GLY B O 1
ATOM 2777 N N . ALA B 1 103 ? 1.07 31.672 -10.922 1 48.41 103 ALA B N 1
ATOM 2778 C CA . ALA B 1 103 ? 1.118 32.406 -9.664 1 48.41 103 ALA B CA 1
ATOM 2779 C C . ALA B 1 103 ? -0.038 33.406 -9.562 1 48.41 103 ALA B C 1
ATOM 2781 O O . ALA B 1 103 ? -0.389 33.844 -8.469 1 48.41 103 ALA B O 1
ATOM 2782 N N . ASP B 1 104 ? -0.649 33.656 -10.703 1 53.78 104 ASP B N 1
ATOM 2783 C CA . ASP B 1 104 ? -1.256 35 -10.695 1 53.78 104 ASP B CA 1
ATOM 2784 C C . ASP B 1 104 ? -2.635 34.969 -10.039 1 53.78 104 ASP B C 1
ATOM 2786 O O . ASP B 1 104 ? -3.189 36 -9.695 1 53.78 104 ASP B O 1
ATOM 2790 N N . GLY B 1 105 ? -2.943 33.719 -9.5 1 65.31 105 GLY B N 1
ATOM 2791 C CA . GLY B 1 105 ? -4.277 33.844 -8.945 1 65.31 105 GLY B CA 1
ATOM 2792 C C . GLY B 1 105 ? -4.391 33.312 -7.523 1 65.31 105 GLY B C 1
ATOM 2793 O O . GLY B 1 105 ? -5.363 33.625 -6.824 1 65.31 105 GLY B O 1
ATOM 2794 N N . ALA B 1 106 ? -3.348 32.656 -7.102 1 76.44 106 ALA B N 1
ATOM 2795 C CA . ALA B 1 106 ? -3.479 32.156 -5.738 1 76.44 106 ALA B CA 1
ATOM 2796 C C . ALA B 1 106 ? -2.938 33.156 -4.723 1 76.44 106 ALA B C 1
ATOM 2798 O O . ALA B 1 106 ? -1.828 33.656 -4.879 1 76.44 106 ALA B O 1
ATOM 2799 N N . MET B 1 107 ? -3.801 33.531 -3.781 1 85 107 MET B N 1
ATOM 2800 C CA . MET B 1 107 ? -3.418 34.406 -2.697 1 85 107 MET B CA 1
ATOM 2801 C C . MET B 1 107 ? -3.068 33.625 -1.438 1 85 107 MET B C 1
ATOM 2803 O O . MET B 1 107 ? -3.908 32.906 -0.899 1 85 107 MET B O 1
ATOM 2807 N N . GLY B 1 108 ? -1.926 33.844 -1.008 1 90.31 108 GLY B N 1
ATOM 2808 C CA . GLY B 1 108 ? -1.477 33.156 0.192 1 90.31 108 GLY B CA 1
ATOM 2809 C C . GLY B 1 108 ? -2.168 33.625 1.452 1 90.31 108 GLY B C 1
ATOM 2810 O O . GLY B 1 108 ? -2.553 34.812 1.546 1 90.31 108 GLY B O 1
ATOM 2811 N N . ARG B 1 109 ? -2.375 32.688 2.398 1 93.75 109 ARG B N 1
ATOM 2812 C CA . ARG B 1 109 ? -2.855 32.969 3.748 1 93.75 109 ARG B CA 1
ATOM 2813 C C . ARG B 1 109 ? -1.887 32.438 4.797 1 93.75 109 ARG B C 1
ATOM 2815 O O . ARG B 1 109 ? -1.226 31.422 4.578 1 93.75 109 ARG B O 1
ATOM 2822 N N . ARG B 1 110 ? -1.814 33.062 5.863 1 95.31 110 ARG B N 1
ATOM 2823 C CA . ARG B 1 110 ? -0.771 32.75 6.836 1 95.31 110 ARG B CA 1
ATOM 2824 C C . ARG B 1 110 ? -1.069 31.453 7.566 1 95.31 110 ARG B C 1
ATOM 2826 O O . ARG B 1 110 ? -0.185 30.875 8.203 1 95.31 110 ARG B O 1
ATOM 2833 N N . GLY B 1 111 ? -2.391 30.969 7.605 1 96.12 111 GLY B N 1
ATOM 2834 C CA . GLY B 1 111 ? -2.801 29.859 8.445 1 96.12 111 GLY B CA 1
ATOM 2835 C C . GLY B 1 111 ? -2.932 30.234 9.914 1 96.12 111 GLY B C 1
ATOM 2836 O O . GLY B 1 111 ? -2.826 31.406 10.266 1 96.12 111 GLY B O 1
ATOM 2837 N N . MET B 1 112 ? -3.18 29.281 10.758 1 97.44 112 MET B N 1
ATOM 2838 C CA . MET B 1 112 ? -3.396 29.531 12.18 1 97.44 112 MET B CA 1
ATOM 2839 C C . MET B 1 112 ? -2.076 29.828 12.883 1 97.44 112 MET B C 1
ATOM 2841 O O . MET B 1 112 ? -1.058 29.203 12.586 1 97.44 112 MET B O 1
ATOM 2845 N N . THR B 1 113 ? -2.107 30.703 13.836 1 97.62 113 THR B N 1
ATOM 2846 C CA . THR B 1 113 ? -0.959 31.016 14.688 1 97.62 113 THR B CA 1
ATOM 2847 C C . THR B 1 113 ? -0.897 30.062 15.875 1 97.62 113 THR B C 1
ATOM 2849 O O . THR B 1 113 ? -1.861 29.344 16.156 1 97.62 113 THR B O 1
ATOM 2852 N N . THR B 1 114 ? 0.268 30.125 16.562 1 97.69 114 THR B N 1
ATOM 2853 C CA . THR B 1 114 ? 0.437 29.344 17.781 1 97.69 114 THR B CA 1
ATOM 2854 C C . THR B 1 114 ? -0.684 29.656 18.766 1 97.69 114 THR B C 1
ATOM 2856 O O . THR B 1 114 ? -1.272 28.734 19.344 1 97.69 114 THR B O 1
ATOM 2859 N N . ASP B 1 115 ? -1.043 30.938 18.922 1 97.5 115 ASP B N 1
ATOM 2860 C CA . ASP B 1 115 ? -2.066 31.344 19.875 1 97.5 115 ASP B CA 1
ATOM 2861 C C . ASP B 1 115 ? -3.449 30.859 19.438 1 97.5 115 ASP B C 1
ATOM 2863 O O . ASP B 1 115 ? -4.254 30.438 20.281 1 97.5 115 ASP B O 1
ATOM 2867 N N . GLU B 1 116 ? -3.732 31 18.188 1 97.94 116 GLU B N 1
ATOM 2868 C CA . GLU B 1 116 ? -5.023 30.547 17.672 1 97.94 116 GLU B CA 1
ATOM 2869 C C . GLU B 1 116 ? -5.184 29.031 17.844 1 97.94 116 GLU B C 1
ATOM 2871 O O . GLU B 1 116 ? -6.27 28.562 18.172 1 97.94 116 GLU B O 1
ATOM 2876 N N . ILE B 1 117 ? -4.121 28.25 17.625 1 98.12 117 ILE B N 1
ATOM 2877 C CA . ILE B 1 117 ? -4.145 26.797 17.812 1 98.12 117 ILE B CA 1
ATOM 2878 C C . ILE B 1 117 ? -4.375 26.469 19.297 1 98.12 117 ILE B C 1
ATOM 2880 O O . ILE B 1 117 ? -5.199 25.625 19.625 1 98.12 117 ILE B O 1
ATOM 2884 N N . ALA B 1 118 ? -3.707 27.203 20.188 1 97.5 118 ALA B N 1
ATOM 2885 C CA . ALA B 1 118 ? -3.885 26.984 21.609 1 97.5 118 ALA B CA 1
ATOM 2886 C C . ALA B 1 118 ? -5.324 27.25 22.031 1 97.5 118 ALA B C 1
ATOM 2888 O O . ALA B 1 118 ? -5.879 26.531 22.875 1 97.5 118 ALA B O 1
ATOM 2889 N N . ARG B 1 119 ? -5.93 28.25 21.484 1 97.75 119 ARG B N 1
ATOM 2890 C CA . ARG B 1 119 ? -7.297 28.609 21.828 1 97.75 119 ARG B CA 1
ATOM 2891 C C . ARG B 1 119 ? -8.289 27.547 21.359 1 97.75 119 ARG B C 1
ATOM 2893 O O . ARG B 1 119 ? -9.219 27.188 22.094 1 97.75 119 ARG B O 1
ATOM 2900 N N . GLU B 1 120 ? -8.078 27.047 20.203 1 97.81 120 GLU B N 1
ATOM 2901 C CA . GLU B 1 120 ? -9.055 26.141 19.625 1 97.81 120 GLU B CA 1
ATOM 2902 C C . GLU B 1 120 ? -8.82 24.703 20.094 1 97.81 120 GLU B C 1
ATOM 2904 O O . GLU B 1 120 ? -9.773 23.953 20.297 1 97.81 120 GLU B O 1
ATOM 2909 N N . PHE B 1 121 ? -7.547 24.312 20.266 1 98.12 121 PHE B N 1
ATOM 2910 C CA . PHE B 1 121 ? -7.242 22.891 20.484 1 98.12 121 PHE B CA 1
ATOM 2911 C C . PHE B 1 121 ? -6.727 22.672 21.891 1 98.12 121 PHE B C 1
ATOM 2913 O O . PHE B 1 121 ? -6.582 21.516 22.328 1 98.12 121 PHE B O 1
ATOM 2920 N N . GLY B 1 122 ? -6.438 23.734 22.625 1 95.81 122 GLY B N 1
ATOM 2921 C CA . GLY B 1 122 ? -5.988 23.641 24.016 1 95.81 122 GLY B CA 1
ATOM 2922 C C . GLY B 1 122 ? -4.711 22.828 24.172 1 95.81 122 GLY B C 1
ATOM 2923 O O . GLY B 1 122 ? -3.777 22.984 23.375 1 95.81 122 GLY B O 1
ATOM 2924 N N . SER B 1 123 ? -4.652 22.016 25.203 1 94.5 123 SER B N 1
ATOM 2925 C CA . SER B 1 123 ? -3.445 21.25 25.531 1 94.5 123 SER B CA 1
ATOM 2926 C C . SER B 1 123 ? -3.355 19.984 24.688 1 94.5 123 SER B C 1
ATOM 2928 O O . SER B 1 123 ? -2.367 19.25 24.766 1 94.5 123 SER B O 1
ATOM 2930 N N . HIS B 1 124 ? -4.332 19.75 23.844 1 97.25 124 HIS B N 1
ATOM 2931 C CA . HIS B 1 124 ? -4.363 18.516 23.062 1 97.25 124 HIS B CA 1
ATOM 2932 C C . HIS B 1 124 ? -3.381 18.578 21.891 1 97.25 124 HIS B C 1
ATOM 2934 O O . HIS B 1 124 ? -2.902 17.547 21.422 1 97.25 124 HIS B O 1
ATOM 2940 N N . ILE B 1 125 ? -3.182 19.781 21.422 1 98.06 125 ILE B N 1
ATOM 2941 C CA . ILE B 1 125 ? -2.26 19.984 20.312 1 98.06 125 ILE B CA 1
ATOM 2942 C C . ILE B 1 125 ? -1.298 21.125 20.625 1 98.06 125 ILE B C 1
ATOM 2944 O O . ILE B 1 125 ? -1.726 22.25 20.891 1 98.06 125 ILE B O 1
ATOM 2948 N N . ASP B 1 126 ? -0.046 20.859 20.578 1 97.56 126 ASP B N 1
ATOM 2949 C CA . ASP B 1 126 ? 0.988 21.859 20.812 1 97.56 126 ASP B CA 1
ATOM 2950 C C . ASP B 1 126 ? 1.546 22.391 19.484 1 97.56 126 ASP B C 1
ATOM 2952 O O . ASP B 1 126 ? 1.821 21.609 18.578 1 97.56 126 ASP B O 1
ATOM 2956 N N . ALA B 1 127 ? 1.677 23.641 19.406 1 97.12 127 ALA B N 1
ATOM 2957 C CA . ALA B 1 127 ? 2.285 24.281 18.234 1 97.12 127 ALA B CA 1
ATOM 2958 C C . ALA B 1 127 ? 3.561 25.031 18.625 1 97.12 127 ALA B C 1
ATOM 2960 O O . ALA B 1 127 ? 3.623 25.656 19.672 1 97.12 127 ALA B O 1
ATOM 2961 N N . PRO B 1 128 ? 4.551 24.984 17.812 1 96.44 128 PRO B N 1
ATOM 2962 C CA . PRO B 1 128 ? 5.805 25.656 18.156 1 96.44 128 PRO B CA 1
ATOM 2963 C C . PRO B 1 128 ? 5.688 27.188 18.094 1 96.44 128 PRO B C 1
ATOM 2965 O O . PRO B 1 128 ? 4.848 27.719 17.359 1 96.44 128 PRO B O 1
ATOM 2968 N N . GLU B 1 129 ? 6.59 27.781 18.734 1 95 129 GLU B N 1
ATOM 2969 C CA . GLU B 1 129 ? 6.621 29.234 18.781 1 95 129 GLU B CA 1
ATOM 2970 C C . GLU B 1 129 ? 6.977 29.828 17.406 1 95 129 GLU B C 1
ATOM 2972 O O . GLU B 1 129 ? 6.633 30.969 17.109 1 95 129 GLU B O 1
ATOM 2977 N N . THR B 1 130 ? 7.539 29.078 16.594 1 94 130 THR B N 1
ATOM 2978 C CA . THR B 1 130 ? 7.93 29.531 15.266 1 94 130 THR B CA 1
ATOM 2979 C C . THR B 1 130 ? 6.699 29.828 14.406 1 94 130 THR B C 1
ATOM 2981 O O . THR B 1 130 ? 6.805 30.453 13.352 1 94 130 THR B O 1
ATOM 2984 N N . MET B 1 131 ? 5.539 29.453 14.875 1 96.12 131 MET B N 1
ATOM 2985 C CA . MET B 1 131 ? 4.293 29.688 14.148 1 96.12 131 MET B CA 1
ATOM 2986 C C . MET B 1 131 ? 3.508 30.844 14.75 1 96.12 131 MET B C 1
ATOM 2988 O O . MET B 1 131 ? 2.295 30.938 14.555 1 96.12 131 MET B O 1
ATOM 2992 N N . ARG B 1 132 ? 4.141 31.703 15.461 1 96.12 132 ARG B N 1
ATOM 2993 C CA . ARG B 1 132 ? 3.471 32.812 16.141 1 96.12 132 ARG B CA 1
ATOM 2994 C C . ARG B 1 132 ? 2.77 33.719 15.148 1 96.12 132 ARG B C 1
ATOM 2996 O O . ARG B 1 132 ? 1.758 34.344 15.484 1 96.12 132 ARG B O 1
ATOM 3003 N N . GLU B 1 133 ? 3.322 33.906 13.914 1 96.19 133 GLU B N 1
ATOM 3004 C CA . GLU B 1 133 ? 2.717 34.75 12.898 1 96.19 133 GLU B CA 1
ATOM 3005 C C . GLU B 1 133 ? 2.031 33.938 11.812 1 96.19 133 GLU B C 1
ATOM 3007 O O . GLU B 1 133 ? 1.741 34.438 10.727 1 96.19 133 GLU B O 1
ATOM 3012 N N . GLY B 1 134 ? 1.841 32.656 12.047 1 96.69 134 GLY B N 1
ATOM 3013 C CA . GLY B 1 134 ? 1.312 31.75 11.055 1 96.69 134 GLY B CA 1
ATOM 3014 C C . GLY B 1 134 ? 2.352 30.781 10.523 1 96.69 134 GLY B C 1
ATOM 3015 O O . GLY B 1 134 ? 3.547 30.938 10.773 1 96.69 134 GLY B O 1
ATOM 3016 N N . TRP B 1 135 ? 1.889 29.75 9.859 1 96.69 135 TRP B N 1
ATOM 3017 C CA . TRP B 1 135 ? 2.826 28.719 9.453 1 96.69 135 TRP B CA 1
ATOM 3018 C C . TRP B 1 135 ? 3.107 28.781 7.953 1 96.69 135 TRP B C 1
ATOM 3020 O O . TRP B 1 135 ? 3.945 28.047 7.434 1 96.69 135 TRP B O 1
ATOM 3030 N N . TRP B 1 136 ? 2.41 29.672 7.234 1 95.81 136 TRP B N 1
ATOM 3031 C CA . TRP B 1 136 ? 2.621 29.891 5.809 1 95.81 136 TRP B CA 1
ATOM 3032 C C . TRP B 1 136 ? 2.877 31.359 5.52 1 95.81 136 TRP B C 1
ATOM 3034 O O . TRP B 1 136 ? 2.238 32.25 6.109 1 95.81 136 TRP B O 1
ATOM 3044 N N . ASP B 1 137 ? 3.746 31.688 4.543 1 92.56 137 ASP B N 1
ATOM 3045 C CA . ASP B 1 137 ? 4.02 33.062 4.133 1 92.56 137 ASP B CA 1
ATOM 3046 C C . ASP B 1 137 ? 2.965 33.562 3.146 1 92.56 137 ASP B C 1
ATOM 3048 O O . ASP B 1 137 ? 2.922 33.125 1.997 1 92.56 137 ASP B O 1
ATOM 3052 N N . PRO B 1 138 ? 2.166 34.5 3.602 1 89.06 138 PRO B N 1
ATOM 3053 C CA . PRO B 1 138 ? 1.087 34.938 2.721 1 89.06 138 PRO B CA 1
ATOM 3054 C C . PRO B 1 138 ? 1.606 35.594 1.44 1 89.06 138 PRO B C 1
ATOM 3056 O O . PRO B 1 138 ? 0.85 35.781 0.483 1 89.06 138 PRO B O 1
ATOM 3059 N N . ARG B 1 139 ? 2.854 36.062 1.448 1 88.69 139 ARG B N 1
ATOM 3060 C CA . ARG B 1 139 ? 3.426 36.688 0.254 1 88.69 139 ARG B CA 1
ATOM 3061 C C . ARG B 1 139 ? 3.717 35.625 -0.814 1 88.69 139 ARG B C 1
ATOM 3063 O O . ARG B 1 139 ? 3.891 35.969 -1.988 1 88.69 139 ARG B O 1
ATOM 3070 N N . ARG B 1 140 ? 3.6 34.438 -0.156 1 82.88 140 ARG B N 1
ATOM 3071 C CA . ARG B 1 140 ? 3.848 33.344 -1.07 1 82.88 140 ARG B CA 1
ATOM 3072 C C . ARG B 1 140 ? 2.539 32.781 -1.622 1 82.88 140 ARG B C 1
ATOM 3074 O O . ARG B 1 140 ? 1.533 32.719 -0.913 1 82.88 140 ARG B O 1
ATOM 3081 N N . GLY B 1 141 ? 2.297 32.75 -2.83 1 80.12 141 GLY B N 1
ATOM 3082 C CA . GLY B 1 141 ? 1.171 32.031 -3.426 1 80.12 141 GLY B CA 1
ATOM 3083 C C . GLY B 1 141 ? 1.187 30.547 -3.15 1 80.12 141 GLY B C 1
ATOM 3084 O O . GLY B 1 141 ? 1.337 30.109 -2.004 1 80.12 141 GLY B O 1
ATOM 3085 N N . CYS B 1 142 ? 0.973 29.781 -4.02 1 84.81 142 CYS B N 1
ATOM 3086 C CA . CYS B 1 142 ? 0.897 28.328 -3.922 1 84.81 142 CYS B CA 1
ATOM 3087 C C . CYS B 1 142 ? 2.283 27.703 -4.027 1 84.81 142 CYS B C 1
ATOM 3089 O O . CYS B 1 142 ? 3.105 28.141 -4.836 1 84.81 142 CYS B O 1
ATOM 3091 N N . GLU B 1 143 ? 2.561 26.781 -3.127 1 88.5 143 GLU B N 1
ATOM 3092 C CA . GLU B 1 143 ? 3.754 25.953 -3.244 1 88.5 143 GLU B CA 1
ATOM 3093 C C . GLU B 1 143 ? 3.801 25.234 -4.594 1 88.5 143 GLU B C 1
ATOM 3095 O O . GLU B 1 143 ? 2.793 24.703 -5.051 1 88.5 143 GLU B O 1
ATOM 3100 N N . THR B 1 144 ? 4.973 25.266 -5.246 1 85.88 144 THR B N 1
ATOM 3101 C CA . THR B 1 144 ? 5.113 24.531 -6.496 1 85.88 144 THR B CA 1
ATOM 3102 C C . THR B 1 144 ? 5.266 23.031 -6.227 1 85.88 144 THR B C 1
ATOM 3104 O O . THR B 1 144 ? 5.562 22.625 -5.105 1 85.88 144 THR B O 1
ATOM 3107 N N . VAL B 1 145 ? 5.148 22.281 -7.242 1 88 145 VAL B N 1
ATOM 3108 C CA . VAL B 1 145 ? 5.305 20.844 -7.141 1 88 145 VAL B CA 1
ATOM 3109 C C . VAL B 1 145 ? 6.734 20.5 -6.711 1 88 145 VAL B C 1
ATOM 3111 O O . VAL B 1 145 ? 6.941 19.656 -5.832 1 88 145 VAL B O 1
ATOM 3114 N N . GLU B 1 146 ? 7.652 21.219 -7.258 1 91.5 146 GLU B N 1
ATOM 3115 C CA . GLU B 1 146 ? 9.055 20.984 -6.93 1 91.5 146 GLU B CA 1
ATOM 3116 C C . GLU B 1 146 ? 9.336 21.281 -5.457 1 91.5 146 GLU B C 1
ATOM 3118 O O . GLU B 1 146 ? 10.078 20.547 -4.801 1 91.5 146 GLU B O 1
ATOM 3123 N N . GLU B 1 147 ? 8.789 22.328 -5.031 1 92.81 147 GLU B N 1
ATOM 3124 C CA . GLU B 1 147 ? 8.961 22.703 -3.631 1 92.81 147 GLU B CA 1
ATOM 3125 C C . GLU B 1 147 ? 8.359 21.656 -2.699 1 92.81 147 GLU B C 1
ATOM 3127 O O . GLU B 1 147 ? 8.953 21.312 -1.677 1 92.81 147 GLU B O 1
ATOM 3132 N N . ALA B 1 148 ? 7.203 21.156 -3.043 1 93.81 148 ALA B N 1
ATOM 3133 C CA . ALA B 1 148 ? 6.547 20.125 -2.248 1 93.81 148 ALA B CA 1
ATOM 3134 C C . ALA B 1 148 ? 7.387 18.859 -2.207 1 93.81 148 ALA B C 1
ATOM 3136 O O . ALA B 1 148 ? 7.496 18.203 -1.161 1 93.81 148 ALA B O 1
ATOM 3137 N N . GLN B 1 149 ? 7.957 18.531 -3.338 1 94.94 149 GLN B N 1
ATOM 3138 C CA . GLN B 1 149 ? 8.797 17.344 -3.426 1 94.94 149 GLN B CA 1
ATOM 3139 C C . GLN B 1 149 ? 10.039 17.484 -2.553 1 94.94 149 GLN B C 1
ATOM 3141 O O . GLN B 1 149 ? 10.43 16.531 -1.862 1 94.94 149 GLN B O 1
ATOM 3146 N N . ARG B 1 150 ? 10.641 18.641 -2.564 1 97.06 150 ARG B N 1
ATOM 3147 C CA . ARG B 1 150 ? 11.797 18.891 -1.718 1 97.06 150 ARG B CA 1
ATOM 3148 C C . ARG B 1 150 ? 11.43 18.828 -0.241 1 97.06 150 ARG B C 1
ATOM 3150 O O . ARG B 1 150 ? 12.18 18.281 0.57 1 97.06 150 ARG B O 1
ATOM 3157 N N . ARG B 1 151 ? 10.312 19.391 0.092 1 97.19 151 ARG B N 1
ATOM 3158 C CA . ARG B 1 151 ? 9.82 19.328 1.464 1 97.19 151 ARG B CA 1
ATOM 3159 C C . ARG B 1 151 ? 9.562 17.891 1.887 1 97.19 151 ARG B C 1
ATOM 3161 O O . ARG B 1 151 ? 9.93 17.484 2.996 1 97.19 151 ARG B O 1
ATOM 3168 N N . GLY B 1 152 ? 8.938 17.109 0.99 1 97.31 152 GLY B N 1
ATOM 3169 C CA . GLY B 1 152 ? 8.742 15.688 1.253 1 97.31 152 GLY B CA 1
ATOM 3170 C C . GLY B 1 152 ? 10.039 14.945 1.504 1 97.31 152 GLY B C 1
ATOM 3171 O O . GLY B 1 152 ? 10.117 14.094 2.396 1 97.31 152 GLY B O 1
ATOM 3172 N N . ALA B 1 153 ? 11.047 15.32 0.76 1 98.12 153 ALA B N 1
ATOM 3173 C CA . ALA B 1 153 ? 12.359 14.688 0.923 1 98.12 153 ALA B CA 1
ATOM 3174 C C . ALA B 1 153 ? 12.961 15.023 2.285 1 98.12 153 ALA B C 1
ATOM 3176 O O . ALA B 1 153 ? 13.523 14.156 2.953 1 98.12 153 ALA B O 1
ATOM 3177 N N . ARG B 1 154 ? 12.844 16.234 2.697 1 98.5 154 ARG B N 1
ATOM 3178 C CA . ARG B 1 154 ? 13.352 16.641 4.004 1 98.5 154 ARG B CA 1
ATOM 3179 C C . ARG B 1 154 ? 12.602 15.945 5.129 1 98.5 154 ARG B C 1
ATOM 3181 O O . ARG B 1 154 ? 13.203 15.539 6.129 1 98.5 154 ARG B O 1
ATOM 3188 N N . PHE B 1 155 ? 11.344 15.852 4.949 1 98.62 155 PHE B N 1
ATOM 3189 C CA . PHE B 1 155 ? 10.531 15.18 5.953 1 98.62 155 PHE B CA 1
ATOM 3190 C C . PHE B 1 155 ? 10.906 13.703 6.051 1 98.62 155 PHE B C 1
ATOM 3192 O O . PHE B 1 155 ? 11.008 13.156 7.148 1 98.62 155 PHE B O 1
ATOM 3199 N N . ALA B 1 156 ? 11.109 13.031 4.922 1 98.56 156 ALA B N 1
ATOM 3200 C CA . ALA B 1 156 ? 11.562 11.648 4.891 1 98.56 156 ALA B CA 1
ATOM 3201 C C . ALA B 1 156 ? 12.898 11.484 5.602 1 98.56 156 ALA B C 1
ATOM 3203 O O . ALA B 1 156 ? 13.094 10.539 6.363 1 98.56 156 ALA B O 1
ATOM 3204 N N . GLU B 1 157 ? 13.781 12.414 5.34 1 98.31 157 GLU B N 1
ATOM 3205 C CA . GLU B 1 157 ? 15.078 12.359 6 1 98.31 157 GLU B CA 1
ATOM 3206 C C . GLU B 1 157 ? 14.938 12.5 7.512 1 98.31 157 GLU B C 1
ATOM 3208 O O . GLU B 1 157 ? 15.648 11.836 8.273 1 98.31 157 GLU B O 1
ATOM 3213 N N . TRP B 1 158 ? 14.102 13.359 7.902 1 97.88 158 TRP B N 1
ATOM 3214 C CA . TRP B 1 158 ? 13.828 13.516 9.328 1 97.88 158 TRP B CA 1
ATOM 3215 C C . TRP B 1 158 ? 13.344 12.211 9.938 1 97.88 158 TRP B C 1
ATOM 3217 O O . TRP B 1 158 ? 13.758 11.836 11.039 1 97.88 158 TRP B O 1
ATOM 3227 N N . LEU B 1 159 ? 12.469 11.461 9.305 1 97.69 159 LEU B N 1
ATOM 3228 C CA . LEU B 1 159 ? 12 10.164 9.773 1 97.69 159 LEU B CA 1
ATOM 3229 C C . LEU B 1 159 ? 13.156 9.18 9.875 1 97.69 159 LEU B C 1
ATOM 3231 O O . LEU B 1 159 ? 13.25 8.422 10.852 1 97.69 159 LEU B O 1
ATOM 3235 N N . TRP B 1 160 ? 14.023 9.188 8.891 1 97.31 160 TRP B N 1
ATOM 3236 C CA . TRP B 1 160 ? 15.172 8.297 8.922 1 97.31 160 TRP B CA 1
ATOM 3237 C C . TRP B 1 160 ? 16.094 8.625 10.094 1 97.31 160 TRP B C 1
ATOM 3239 O O . TRP B 1 160 ? 16.625 7.723 10.734 1 97.31 160 TRP B O 1
ATOM 3249 N N . GLU B 1 161 ? 16.266 9.906 10.336 1 96.81 161 GLU B N 1
ATOM 3250 C CA . GLU B 1 161 ? 17.078 10.312 11.477 1 96.81 161 GLU B CA 1
ATOM 3251 C C . GLU B 1 161 ? 16.484 9.781 12.781 1 96.81 161 GLU B C 1
ATOM 3253 O O . GLU B 1 161 ? 17.234 9.336 13.664 1 96.81 161 GLU B O 1
ATOM 3258 N N . ARG B 1 162 ? 15.258 9.812 12.844 1 95.44 162 ARG B N 1
ATOM 3259 C CA . ARG B 1 162 ? 14.594 9.281 14.031 1 95.44 162 ARG B CA 1
ATOM 3260 C C . ARG B 1 162 ? 14.766 7.773 14.117 1 95.44 162 ARG B C 1
ATOM 3262 O O . ARG B 1 162 ? 14.992 7.23 15.203 1 95.44 162 ARG B O 1
ATOM 3269 N N . ALA B 1 163 ? 14.617 7.113 13.039 1 95.56 163 ALA B N 1
ATOM 3270 C CA . ALA B 1 163 ? 14.805 5.668 13 1 95.56 163 ALA B CA 1
ATOM 3271 C C . ALA B 1 163 ? 16.219 5.293 13.438 1 95.56 163 ALA B C 1
ATOM 3273 O O . ALA B 1 163 ? 16.406 4.34 14.195 1 95.56 163 ALA B O 1
ATOM 3274 N N . ARG B 1 164 ? 17.203 6.062 12.953 1 95.31 164 ARG B N 1
ATOM 3275 C CA . ARG B 1 164 ? 18.594 5.832 13.344 1 95.31 164 ARG B CA 1
ATOM 3276 C C . ARG B 1 164 ? 18.797 6.051 14.836 1 95.31 164 ARG B C 1
ATOM 3278 O O . ARG B 1 164 ? 19.5 5.281 15.5 1 95.31 164 ARG B O 1
ATOM 3285 N N . ALA B 1 165 ? 18.172 7.082 15.312 1 94.25 165 ALA B N 1
ATOM 3286 C CA . ALA B 1 165 ? 18.25 7.359 16.734 1 94.25 165 ALA B CA 1
ATOM 3287 C C . ALA B 1 165 ? 17.672 6.215 17.562 1 94.25 165 ALA B C 1
ATOM 3289 O O . ALA B 1 165 ? 18.234 5.824 18.594 1 94.25 165 ALA B O 1
ATOM 3290 N N . MET B 1 166 ? 16.594 5.695 17.172 1 90.94 166 MET B N 1
ATOM 3291 C CA . MET B 1 166 ? 15.984 4.555 17.844 1 90.94 166 MET B CA 1
ATOM 3292 C C . MET B 1 166 ? 16.891 3.336 17.797 1 90.94 166 MET B C 1
ATOM 3294 O O . MET B 1 166 ? 17.047 2.629 18.797 1 90.94 166 MET B O 1
ATOM 3298 N N . GLY B 1 167 ? 17.469 3.139 16.641 1 87.12 167 GLY B N 1
ATOM 3299 C CA . GLY B 1 167 ? 18.422 2.047 16.484 1 87.12 167 GLY B CA 1
ATOM 3300 C C . GLY B 1 167 ? 19.609 2.158 17.422 1 87.12 167 GLY B C 1
ATOM 3301 O O . GLY B 1 167 ? 20.172 1.146 17.844 1 87.12 167 GLY B O 1
ATOM 3302 N N . ARG B 1 168 ? 19.891 3.367 17.797 1 90.69 168 ARG B N 1
ATOM 3303 C CA . ARG B 1 168 ? 21.016 3.611 18.703 1 90.69 168 ARG B CA 1
ATOM 3304 C C . ARG B 1 168 ? 20.562 3.562 20.156 1 90.69 168 ARG B C 1
ATOM 3306 O O . ARG B 1 168 ? 21.344 3.811 21.062 1 90.69 168 ARG B O 1
ATOM 3313 N N . GLY B 1 169 ? 19.281 3.338 20.312 1 86.75 169 GLY B N 1
ATOM 3314 C CA . GLY B 1 169 ? 18.766 3.205 21.656 1 86.75 169 GLY B CA 1
ATOM 3315 C C . GLY B 1 169 ? 18.562 4.539 22.344 1 86.75 169 GLY B C 1
ATOM 3316 O O . GLY B 1 169 ? 18.562 4.609 23.578 1 86.75 169 GLY B O 1
ATOM 3317 N N . GLU B 1 170 ? 18.375 5.477 21.562 1 87.5 170 GLU B N 1
ATOM 3318 C CA . GLU B 1 170 ? 18.156 6.777 22.188 1 87.5 170 GLU B CA 1
ATOM 3319 C C . GLU B 1 170 ? 16.812 6.828 22.891 1 87.5 170 GLU B C 1
ATOM 3321 O O . GLU B 1 170 ? 15.797 6.391 22.328 1 87.5 170 GLU B O 1
ATOM 3326 N N . ARG B 1 171 ? 16.75 7.32 23.984 1 74.94 171 ARG B N 1
ATOM 3327 C CA . ARG B 1 171 ? 15.609 7.266 24.906 1 74.94 171 ARG B CA 1
ATOM 3328 C C . ARG B 1 171 ? 14.391 7.961 24.312 1 74.94 171 ARG B C 1
ATOM 3330 O O . ARG B 1 171 ? 13.258 7.539 24.531 1 74.94 171 ARG B O 1
ATOM 3337 N N . ASP B 1 172 ? 14.586 8.93 23.547 1 79 172 ASP B N 1
ATOM 3338 C CA . ASP B 1 172 ? 13.461 9.727 23.094 1 79 172 ASP B CA 1
ATOM 3339 C C . ASP B 1 172 ? 12.945 9.242 21.734 1 79 172 ASP B C 1
ATOM 3341 O O . ASP B 1 172 ? 11.977 9.789 21.203 1 79 172 ASP B O 1
ATOM 3345 N N . ALA B 1 173 ? 13.602 8.203 21.375 1 78 173 ALA B N 1
ATOM 3346 C CA . ALA B 1 173 ? 13.141 7.68 20.094 1 78 173 ALA B CA 1
ATOM 3347 C C . ALA B 1 173 ? 11.883 6.836 20.266 1 78 173 ALA B C 1
ATOM 3349 O O . ALA B 1 173 ? 11.758 6.082 21.234 1 78 173 ALA B O 1
ATOM 3350 N N . SER B 1 174 ? 10.914 7.121 19.453 1 87 174 SER B N 1
ATOM 3351 C CA . SER B 1 174 ? 9.617 6.453 19.547 1 87 174 SER B CA 1
ATOM 3352 C C . SER B 1 174 ? 9.008 6.258 18.156 1 87 174 SER B C 1
ATOM 3354 O O . SER B 1 174 ? 9.5 6.805 17.172 1 87 174 SER B O 1
ATOM 3356 N N . ASP B 1 175 ? 7.996 5.406 18.172 1 93.06 175 ASP B N 1
ATOM 3357 C CA . ASP B 1 175 ? 7.145 5.34 16.984 1 93.06 175 ASP B CA 1
ATOM 3358 C C . ASP B 1 175 ? 6.41 6.66 16.75 1 93.06 175 ASP B C 1
ATOM 3360 O O . ASP B 1 175 ? 6.316 7.488 17.672 1 93.06 175 ASP B O 1
ATOM 3364 N N . ILE B 1 176 ? 6.051 6.852 15.594 1 97.12 176 ILE B N 1
ATOM 3365 C CA . ILE B 1 176 ? 5.441 8.133 15.266 1 97.12 176 ILE B CA 1
ATOM 3366 C C . ILE B 1 176 ? 4.145 7.91 14.492 1 97.12 176 ILE B C 1
ATOM 3368 O O . ILE B 1 176 ? 4.078 7.039 13.625 1 97.12 176 ILE B O 1
ATOM 3372 N N . ILE B 1 177 ? 3.092 8.648 14.852 1 98.56 177 ILE B N 1
ATOM 3373 C CA . ILE B 1 177 ? 1.863 8.773 14.07 1 98.56 177 ILE B CA 1
ATOM 3374 C C . ILE B 1 177 ? 1.774 10.172 13.469 1 98.56 177 ILE B C 1
ATOM 3376 O O . ILE B 1 177 ? 1.906 11.172 14.18 1 98.56 177 ILE B O 1
ATOM 3380 N N . ILE B 1 178 ? 1.59 10.258 12.195 1 98.88 178 ILE B N 1
ATOM 3381 C CA . ILE B 1 178 ? 1.538 11.531 11.484 1 98.88 178 ILE B CA 1
ATOM 3382 C C . ILE B 1 178 ? 0.159 11.711 10.852 1 98.88 178 ILE B C 1
ATOM 3384 O O . ILE B 1 178 ? -0.26 10.906 10.023 1 98.88 178 ILE B O 1
ATOM 3388 N N . VAL B 1 179 ? -0.581 12.719 11.234 1 98.94 179 VAL B N 1
ATOM 3389 C CA . VAL B 1 179 ? -1.848 13.086 10.609 1 98.94 179 VAL B CA 1
ATOM 3390 C C . VAL B 1 179 ? -1.61 14.164 9.555 1 98.94 179 VAL B C 1
ATOM 3392 O O . VAL B 1 179 ? -1.162 15.266 9.875 1 98.94 179 VAL B O 1
ATOM 3395 N N . SER B 1 180 ? -1.9 13.844 8.328 1 98.62 180 SER B N 1
ATOM 3396 C CA . SER B 1 180 ? -1.552 14.734 7.23 1 98.62 180 SER B CA 1
ATOM 3397 C C . SER B 1 180 ? -2.553 14.625 6.086 1 98.62 180 SER B C 1
ATOM 3399 O O . SER B 1 180 ? -3.764 14.578 6.312 1 98.62 180 SER B O 1
ATOM 3401 N N . HIS B 1 181 ? -2.08 14.734 4.816 1 96.62 181 HIS B N 1
ATOM 3402 C CA . HIS B 1 181 ? -2.965 14.93 3.676 1 96.62 181 HIS B CA 1
ATOM 3403 C C . HIS B 1 181 ? -2.65 13.945 2.557 1 96.62 181 HIS B C 1
ATOM 3405 O O . HIS B 1 181 ? -1.567 13.352 2.531 1 96.62 181 HIS B O 1
ATOM 3411 N N . GLY B 1 182 ? -3.633 13.805 1.661 1 94.19 182 GLY B N 1
ATOM 3412 C CA . GLY B 1 182 ? -3.523 12.82 0.603 1 94.19 182 GLY B CA 1
ATOM 3413 C C . GLY B 1 182 ? -2.324 13.039 -0.299 1 94.19 182 GLY B C 1
ATOM 3414 O O . GLY B 1 182 ? -1.497 12.141 -0.471 1 94.19 182 GLY B O 1
ATOM 3415 N N . MET B 1 183 ? -2.172 14.242 -0.828 1 91.56 183 MET B N 1
ATOM 3416 C CA . MET B 1 183 ? -1.095 14.5 -1.78 1 91.56 183 MET B CA 1
ATOM 3417 C C . MET B 1 183 ? 0.26 14.5 -1.08 1 91.56 183 MET B C 1
ATOM 3419 O O . MET B 1 183 ? 1.264 14.086 -1.66 1 91.56 183 MET B O 1
ATOM 3423 N N . PHE B 1 184 ? 0.331 15.016 0.084 1 94.88 184 PHE B N 1
ATOM 3424 C CA . PHE B 1 184 ? 1.589 14.977 0.821 1 94.88 184 PHE B CA 1
ATOM 3425 C C . PHE B 1 184 ? 2.01 13.539 1.091 1 94.88 184 PHE B C 1
ATOM 3427 O O . PHE B 1 184 ? 3.18 13.188 0.926 1 94.88 184 PHE B O 1
ATOM 3434 N N . ILE B 1 185 ? 1.047 12.68 1.54 1 97 185 ILE B N 1
ATOM 3435 C CA . ILE B 1 185 ? 1.341 11.281 1.803 1 97 185 ILE B CA 1
ATOM 3436 C C . ILE B 1 185 ? 1.813 10.602 0.519 1 97 185 ILE B C 1
ATOM 3438 O O . ILE B 1 185 ? 2.754 9.805 0.541 1 97 185 ILE B O 1
ATOM 3442 N N . ASP B 1 186 ? 1.207 10.93 -0.59 1 94.94 186 ASP B N 1
ATOM 3443 C CA . ASP B 1 186 ? 1.643 10.414 -1.884 1 94.94 186 ASP B CA 1
ATOM 3444 C C . ASP B 1 186 ? 3.102 10.766 -2.156 1 94.94 186 ASP B C 1
ATOM 3446 O O . ASP B 1 186 ? 3.908 9.898 -2.494 1 94.94 186 ASP B O 1
ATOM 3450 N N . ILE B 1 187 ? 3.469 12.023 -1.97 1 95.44 187 ILE B N 1
ATOM 3451 C CA . ILE B 1 187 ? 4.824 12.516 -2.188 1 95.44 187 ILE B CA 1
ATOM 3452 C C . ILE B 1 187 ? 5.789 11.805 -1.238 1 95.44 187 ILE B C 1
ATOM 3454 O O . ILE B 1 187 ? 6.867 11.367 -1.647 1 95.44 187 ILE B O 1
ATOM 3458 N N . LEU B 1 188 ? 5.375 11.695 -0.003 1 97.88 188 LEU B N 1
ATOM 3459 C CA . LEU B 1 188 ? 6.227 11.086 1.012 1 97.88 188 LEU B CA 1
ATOM 3460 C C . LEU B 1 188 ? 6.488 9.617 0.687 1 97.88 188 LEU B C 1
ATOM 3462 O O . LEU B 1 188 ? 7.629 9.156 0.768 1 97.88 188 LEU B O 1
ATOM 3466 N N . LEU B 1 189 ? 5.469 8.883 0.312 1 97.62 189 LEU B N 1
ATOM 3467 C CA . LEU B 1 189 ? 5.625 7.469 -0.018 1 97.62 189 LEU B CA 1
ATOM 3468 C C . LEU B 1 189 ? 6.5 7.293 -1.257 1 97.62 189 LEU B C 1
ATOM 3470 O O . LEU B 1 189 ? 7.367 6.422 -1.292 1 97.62 189 LEU B O 1
ATOM 3474 N N . LYS B 1 190 ? 6.266 8.117 -2.264 1 96.81 190 LYS B N 1
ATOM 3475 C CA . LYS B 1 190 ? 7.121 8.055 -3.445 1 96.81 190 LYS B CA 1
ATOM 3476 C C . LYS B 1 190 ? 8.578 8.32 -3.086 1 96.81 190 LYS B C 1
ATOM 3478 O O . LYS B 1 190 ? 9.484 7.688 -3.633 1 96.81 190 LYS B O 1
ATOM 3483 N N . THR B 1 191 ? 8.781 9.266 -2.199 1 97.5 191 THR B N 1
ATOM 3484 C CA . THR B 1 191 ? 10.133 9.57 -1.745 1 97.5 191 THR B CA 1
ATOM 3485 C C . THR B 1 191 ? 10.742 8.375 -1.015 1 97.5 191 THR B C 1
ATOM 3487 O O . THR B 1 191 ? 11.859 7.965 -1.312 1 97.5 191 THR B O 1
ATOM 3490 N N . LEU B 1 192 ? 10.008 7.816 -0.115 1 97.88 192 LEU B N 1
ATOM 3491 C CA . LEU B 1 192 ? 10.492 6.723 0.721 1 97.88 192 LEU B CA 1
ATOM 3492 C C . LEU B 1 192 ? 10.75 5.473 -0.114 1 97.88 192 LEU B C 1
ATOM 3494 O O . LEU B 1 192 ? 11.68 4.715 0.173 1 97.88 192 LEU B O 1
ATOM 3498 N N . PHE B 1 193 ? 9.938 5.27 -1.16 1 96.88 193 PHE B N 1
ATOM 3499 C CA . PHE B 1 193 ? 10.086 4.098 -2.014 1 96.88 193 PHE B CA 1
ATOM 3500 C C . PHE B 1 193 ? 11.016 4.395 -3.188 1 96.88 193 PHE B C 1
ATOM 3502 O O . PHE B 1 193 ? 11.258 3.529 -4.031 1 96.88 193 PHE B O 1
ATOM 3509 N N . ALA B 1 194 ? 11.5 5.617 -3.291 1 96.19 194 ALA B N 1
ATOM 3510 C CA . ALA B 1 194 ? 12.367 6.098 -4.367 1 96.19 194 ALA B CA 1
ATOM 3511 C C . ALA B 1 194 ? 11.68 5.953 -5.727 1 96.19 194 ALA B C 1
ATOM 3513 O O . ALA B 1 194 ? 12.32 5.586 -6.711 1 96.19 194 ALA B O 1
ATOM 3514 N N . SER B 1 195 ? 10.383 6.086 -5.711 1 95.44 195 SER B N 1
ATOM 3515 C CA . SER B 1 195 ? 9.625 6.176 -6.953 1 95.44 195 SER B CA 1
ATOM 3516 C C . SER B 1 195 ? 9.852 7.52 -7.641 1 95.44 195 SER B C 1
ATOM 3518 O O . SER B 1 195 ? 9.891 8.562 -6.98 1 95.44 195 SER B O 1
ATOM 3520 N N . PRO B 1 196 ? 9.992 7.531 -8.953 1 92.81 196 PRO B N 1
ATOM 3521 C CA . PRO B 1 196 ? 10.203 8.805 -9.656 1 92.81 196 PRO B CA 1
ATOM 3522 C C . PRO B 1 196 ? 9.094 9.812 -9.391 1 92.81 196 PRO B C 1
ATOM 3524 O O . PRO B 1 196 ? 7.922 9.445 -9.312 1 92.81 196 PRO B O 1
ATOM 3527 N N . ARG B 1 197 ? 9.539 11.008 -9.188 1 88.81 197 ARG B N 1
ATOM 3528 C CA . ARG B 1 197 ? 8.641 12.148 -9.031 1 88.81 197 ARG B CA 1
ATOM 3529 C C . ARG B 1 197 ? 8.867 13.172 -10.133 1 88.81 197 ARG B C 1
ATOM 3531 O O . ARG B 1 197 ? 10.008 13.547 -10.414 1 88.81 197 ARG B O 1
ATOM 3538 N N . THR B 1 198 ? 7.812 13.492 -10.844 1 83.38 198 THR B N 1
ATOM 3539 C CA . THR B 1 198 ? 7.887 14.461 -11.93 1 83.38 198 THR B CA 1
ATOM 3540 C C . THR B 1 198 ? 7.02 15.68 -11.625 1 83.38 198 THR B C 1
ATOM 3542 O O . THR B 1 198 ? 6.281 15.695 -10.641 1 83.38 198 THR B O 1
ATOM 3545 N N . THR B 1 199 ? 7.223 16.672 -12.438 1 79.25 199 THR B N 1
ATOM 3546 C CA . THR B 1 199 ? 6.395 17.859 -12.273 1 79.25 199 THR B CA 1
ATOM 3547 C C . THR B 1 199 ? 5.137 17.766 -13.125 1 79.25 199 THR B C 1
ATOM 3549 O O . THR B 1 199 ? 4.234 18.594 -13.008 1 79.25 199 THR B O 1
ATOM 3552 N N . GLY B 1 200 ? 5.016 16.734 -13.898 1 76.88 200 GLY B N 1
ATOM 3553 C CA . GLY B 1 200 ? 3.842 16.453 -14.711 1 76.88 200 GLY B CA 1
ATOM 3554 C C . GLY B 1 200 ? 3.088 15.219 -14.258 1 76.88 200 GLY B C 1
ATOM 3555 O O . GLY B 1 200 ? 2.883 15.016 -13.055 1 76.88 200 GLY B O 1
ATOM 3556 N N . LYS B 1 201 ? 2.637 14.484 -15.188 1 81 201 LYS B N 1
ATOM 3557 C CA . LYS B 1 201 ? 1.925 13.25 -14.859 1 81 201 LYS B CA 1
ATOM 3558 C C . LYS B 1 201 ? 2.842 12.258 -14.148 1 81 201 LYS B C 1
ATOM 3560 O O . LYS B 1 201 ? 3.965 12.016 -14.594 1 81 201 LYS B O 1
ATOM 3565 N N . GLN B 1 202 ? 2.312 11.797 -13.133 1 87.12 202 GLN B N 1
ATOM 3566 C CA . GLN B 1 202 ? 3.078 10.852 -12.328 1 87.12 202 GLN B CA 1
ATOM 3567 C C . GLN B 1 202 ? 2.947 9.43 -12.875 1 87.12 202 GLN B C 1
ATOM 3569 O O . GLN B 1 202 ? 1.909 9.07 -13.438 1 87.12 202 GLN B O 1
ATOM 3574 N N . GLY B 1 203 ? 4.02 8.711 -12.75 1 89.62 203 GLY B N 1
ATOM 3575 C CA . GLY B 1 203 ? 3.982 7.32 -13.172 1 89.62 203 GLY B CA 1
ATOM 3576 C C . GLY B 1 203 ? 3.264 6.418 -12.195 1 89.62 203 GLY B C 1
ATOM 3577 O O . GLY B 1 203 ? 2.822 5.324 -12.555 1 89.62 203 GLY B O 1
ATOM 3578 N N . ALA B 1 204 ? 3.24 6.848 -10.938 1 92.75 204 ALA B N 1
ATOM 3579 C CA . ALA B 1 204 ? 2.572 6.094 -9.883 1 92.75 204 ALA B CA 1
ATOM 3580 C C . ALA B 1 204 ? 1.833 7.027 -8.93 1 92.75 204 ALA B C 1
ATOM 3582 O O . ALA B 1 204 ? 2.25 8.164 -8.719 1 92.75 204 ALA B O 1
ATOM 3583 N N . LEU B 1 205 ? 0.765 6.492 -8.352 1 92.38 205 LEU B N 1
ATOM 3584 C CA . LEU B 1 205 ? -0.019 7.238 -7.371 1 92.38 205 LEU B CA 1
ATOM 3585 C C . LEU B 1 205 ? -0.438 6.34 -6.211 1 92.38 205 LEU B C 1
ATOM 3587 O O . LEU B 1 205 ? -0.862 5.203 -6.426 1 92.38 205 LEU B O 1
ATOM 3591 N N . PHE B 1 206 ? -0.276 6.84 -5.07 1 94.38 206 PHE B N 1
ATOM 3592 C CA . PHE B 1 206 ? -0.788 6.199 -3.863 1 94.38 206 PHE B CA 1
ATOM 3593 C C . PHE B 1 206 ? -2.084 6.859 -3.408 1 94.38 206 PHE B C 1
ATOM 3595 O O . PHE B 1 206 ? -2.059 7.922 -2.783 1 94.38 206 PHE B O 1
ATOM 3602 N N . CYS B 1 207 ? -3.174 6.219 -3.619 1 92 207 CYS B N 1
ATOM 3603 C CA . CYS B 1 207 ? -4.504 6.789 -3.436 1 92 207 CYS B CA 1
ATOM 3604 C C . CYS B 1 207 ? -5.039 6.484 -2.043 1 92 207 CYS B C 1
ATOM 3606 O O . CYS B 1 207 ? -5.223 5.32 -1.685 1 92 207 CYS B O 1
ATOM 3608 N N . SER B 1 208 ? -5.34 7.527 -1.318 1 93 208 SER B N 1
ATOM 3609 C CA . SER B 1 208 ? -5.734 7.352 0.075 1 93 208 SER B CA 1
ATOM 3610 C C . SER B 1 208 ? -7.117 7.945 0.338 1 93 208 SER B C 1
ATOM 3612 O O . SER B 1 208 ? -7.438 9.023 -0.162 1 93 208 SER B O 1
ATOM 3614 N N . GLU B 1 209 ? -7.926 7.254 1.072 1 94.12 209 GLU B N 1
ATOM 3615 C CA . GLU B 1 209 ? -9.227 7.75 1.522 1 94.12 209 GLU B CA 1
ATOM 3616 C C . GLU B 1 209 ? -9.078 8.641 2.754 1 94.12 209 GLU B C 1
ATOM 3618 O O . GLU B 1 209 ? -8.016 8.664 3.387 1 94.12 209 GLU B O 1
ATOM 3623 N N . ASN B 1 210 ? -10.078 9.43 2.98 1 95.94 210 ASN B N 1
ATOM 3624 C CA . ASN B 1 210 ? -10.086 10.227 4.203 1 95.94 210 ASN B CA 1
ATOM 3625 C C . ASN B 1 210 ? -10.102 9.344 5.449 1 95.94 210 ASN B C 1
ATOM 3627 O O . ASN B 1 210 ? -10.781 8.312 5.48 1 95.94 210 ASN B O 1
ATOM 3631 N N . ALA B 1 211 ? -9.297 9.766 6.453 1 98.19 211 ALA B N 1
ATOM 3632 C CA . ALA B 1 211 ? -9.219 9.117 7.762 1 98.19 211 ALA B CA 1
ATOM 3633 C C . ALA B 1 211 ? -8.68 7.695 7.637 1 98.19 211 ALA B C 1
ATOM 3635 O O . ALA B 1 211 ? -8.938 6.855 8.5 1 98.19 211 ALA B O 1
ATOM 3636 N N . CYS B 1 212 ? -8.008 7.398 6.535 1 97.62 212 CYS B N 1
ATOM 3637 C CA . CYS B 1 212 ? -7.367 6.094 6.387 1 97.62 212 CYS B CA 1
ATOM 3638 C C . CYS B 1 212 ? -6.102 6.004 7.227 1 97.62 212 CYS B C 1
ATOM 3640 O O . CYS B 1 212 ? -5.617 7.016 7.738 1 97.62 212 CYS B O 1
ATOM 3642 N N . VAL B 1 213 ? -5.605 4.781 7.391 1 98.06 213 VAL B N 1
ATOM 3643 C CA . VAL B 1 213 ? -4.395 4.535 8.172 1 98.06 213 VAL B CA 1
ATOM 3644 C C . VAL B 1 213 ? -3.395 3.742 7.336 1 98.06 213 VAL B C 1
ATOM 3646 O O . VAL B 1 213 ? -3.764 2.779 6.656 1 98.06 213 VAL B O 1
ATOM 3649 N N . HIS B 1 214 ? -2.195 4.203 7.262 1 97.81 214 HIS B N 1
ATOM 3650 C CA . HIS B 1 214 ? -1.055 3.498 6.691 1 97.81 214 HIS B CA 1
ATOM 3651 C C . HIS B 1 214 ? -0.039 3.129 7.77 1 97.81 214 HIS B C 1
ATOM 3653 O O . HIS B 1 214 ? 0.118 3.852 8.758 1 97.81 214 HIS B O 1
ATOM 3659 N N . SER B 1 215 ? 0.702 2.045 7.598 1 95.44 215 SER B N 1
ATOM 3660 C CA . SER B 1 215 ? 1.751 1.648 8.531 1 95.44 215 SER B CA 1
ATOM 3661 C C . SER B 1 215 ? 3.043 1.303 7.797 1 95.44 215 SER B C 1
ATOM 3663 O O . SER B 1 215 ? 3.033 0.507 6.855 1 95.44 215 SER B O 1
ATOM 3665 N N . LEU B 1 216 ? 4.094 1.896 8.195 1 96.06 216 LEU B N 1
ATOM 3666 C CA . LEU B 1 216 ? 5.434 1.675 7.664 1 96.06 216 LEU B CA 1
ATOM 3667 C C . LEU B 1 216 ? 6.391 1.237 8.766 1 96.06 216 LEU B C 1
ATOM 3669 O O . LEU B 1 216 ? 6.184 1.566 9.938 1 96.06 216 LEU B O 1
ATOM 3673 N N . TYR B 1 217 ? 7.371 0.553 8.398 1 93.38 217 TYR B N 1
ATOM 3674 C CA . TYR B 1 217 ? 8.461 0.168 9.281 1 93.38 217 TYR B CA 1
ATOM 3675 C C . TYR B 1 217 ? 9.805 0.604 8.711 1 93.38 217 TYR B C 1
ATOM 3677 O O . TYR B 1 217 ? 10.125 0.3 7.559 1 93.38 217 TYR B O 1
ATOM 3685 N N . PHE B 1 218 ? 10.508 1.323 9.461 1 93.56 218 PHE B N 1
ATOM 3686 C CA . PHE B 1 218 ? 11.859 1.76 9.109 1 93.56 218 PHE B CA 1
ATOM 3687 C C . PHE B 1 218 ? 12.906 0.853 9.742 1 93.56 218 PHE B C 1
ATOM 3689 O O . PHE B 1 218 ? 12.977 0.745 10.969 1 93.56 218 PHE B O 1
ATOM 3696 N N . ASP B 1 219 ? 13.617 0.214 8.93 1 90.38 219 ASP B N 1
ATOM 3697 C CA . ASP B 1 219 ? 14.688 -0.677 9.375 1 90.38 219 ASP B CA 1
ATOM 3698 C C . ASP B 1 219 ? 16.062 -0.089 9.062 1 90.38 219 ASP B C 1
ATOM 3700 O O . ASP B 1 219 ? 16.359 0.216 7.91 1 90.38 219 ASP B O 1
ATOM 3704 N N . VAL B 1 220 ? 16.844 0.099 10.117 1 90.25 220 VAL B N 1
ATOM 3705 C CA . VAL B 1 220 ? 18.219 0.601 9.992 1 90.25 220 VAL B CA 1
ATOM 3706 C C . VAL B 1 220 ? 19.203 -0.507 10.336 1 90.25 220 VAL B C 1
ATOM 3708 O O . VAL B 1 220 ? 19.203 -1.02 11.461 1 90.25 220 VAL B O 1
ATOM 3711 N N . GLY B 1 221 ? 19.891 -0.925 9.32 1 83.5 221 GLY B N 1
ATOM 3712 C CA . GLY B 1 221 ? 20.875 -1.971 9.547 1 83.5 221 GLY B CA 1
ATOM 3713 C C . GLY B 1 221 ? 22.266 -1.61 9.039 1 83.5 221 GLY B C 1
ATOM 3714 O O . GLY B 1 221 ? 22.438 -0.593 8.367 1 83.5 221 GLY B O 1
ATOM 3715 N N . GLU B 1 222 ? 23.25 -2.453 9.359 1 83.31 222 GLU B N 1
ATOM 3716 C CA . GLU B 1 222 ? 24.625 -2.262 8.906 1 83.31 222 GLU B CA 1
ATOM 3717 C C . GLU B 1 222 ? 24.719 -2.389 7.391 1 83.31 222 GLU B C 1
ATOM 3719 O O . GLU B 1 222 ? 25.547 -1.713 6.762 1 83.31 222 GLU B O 1
ATOM 3724 N N . ASP B 1 223 ? 23.828 -3.168 6.848 1 80.5 223 ASP B N 1
ATOM 3725 C CA . ASP B 1 223 ? 23.891 -3.455 5.418 1 80.5 223 ASP B CA 1
ATOM 3726 C C . ASP B 1 223 ? 23.031 -2.465 4.625 1 80.5 223 ASP B C 1
ATOM 3728 O O . ASP B 1 223 ? 22.906 -2.58 3.404 1 80.5 223 ASP B O 1
ATOM 3732 N N . GLY B 1 224 ? 22.438 -1.525 5.398 1 86.56 224 GLY B N 1
ATOM 3733 C CA . GLY B 1 224 ? 21.641 -0.516 4.711 1 86.56 224 GLY B CA 1
ATOM 3734 C C . GLY B 1 224 ? 20.297 -0.255 5.371 1 86.56 224 GLY B C 1
ATOM 3735 O O . GLY B 1 224 ? 20.016 -0.812 6.434 1 86.56 224 GLY B O 1
ATOM 3736 N N . GLU B 1 225 ? 19.562 0.623 4.773 1 91 225 GLU B N 1
ATOM 3737 C CA . GLU B 1 225 ? 18.266 1.034 5.297 1 91 225 GLU B CA 1
ATOM 3738 C C . GLU B 1 225 ? 17.125 0.552 4.398 1 91 225 GLU B C 1
ATOM 3740 O O . GLU B 1 225 ? 17.297 0.429 3.186 1 91 225 GLU B O 1
ATOM 3745 N N . CYS B 1 226 ? 16.016 0.132 5.059 1 92.12 226 CYS B N 1
ATOM 3746 C CA . CYS B 1 226 ? 14.859 -0.355 4.328 1 92.12 226 CYS B CA 1
ATOM 3747 C C . CYS B 1 226 ? 13.57 0.158 4.953 1 92.12 226 CYS B C 1
ATOM 3749 O O . CYS B 1 226 ? 13.43 0.179 6.176 1 92.12 226 CYS B O 1
ATOM 3751 N N . VAL B 1 227 ? 12.703 0.585 4.121 1 94.88 227 VAL B N 1
ATOM 3752 C CA . VAL B 1 227 ? 11.367 0.913 4.602 1 94.88 227 VAL B CA 1
ATOM 3753 C C . VAL B 1 227 ? 10.367 -0.118 4.082 1 94.88 227 VAL B C 1
ATOM 3755 O O . VAL B 1 227 ? 10.375 -0.459 2.898 1 94.88 227 VAL B O 1
ATOM 3758 N N . GLY B 1 228 ? 9.594 -0.642 4.973 1 93.38 228 GLY B N 1
ATOM 3759 C CA . GLY B 1 228 ? 8.562 -1.599 4.613 1 93.38 228 GLY B CA 1
ATOM 3760 C C . GLY B 1 228 ? 7.16 -1.037 4.746 1 93.38 228 GLY B C 1
ATOM 3761 O O . GLY B 1 228 ? 6.844 -0.363 5.73 1 93.38 228 GLY B O 1
ATOM 3762 N N . LEU B 1 229 ? 6.34 -1.233 3.725 1 95.69 229 LEU B N 1
ATOM 3763 C CA . LEU B 1 229 ? 4.918 -0.925 3.811 1 95.69 229 LEU B CA 1
ATOM 3764 C C . LEU B 1 229 ? 4.121 -2.152 4.238 1 95.69 229 LEU B C 1
ATOM 3766 O O . LEU B 1 229 ? 4.18 -3.195 3.584 1 95.69 229 LEU B O 1
ATOM 3770 N N . SER B 1 230 ? 3.348 -2.057 5.301 1 93.12 230 SER B N 1
ATOM 3771 C CA . SER B 1 230 ? 2.602 -3.209 5.793 1 93.12 230 SER B CA 1
ATOM 3772 C C . SER B 1 230 ? 1.098 -2.975 5.699 1 93.12 230 SER B C 1
ATOM 3774 O O . SER B 1 230 ? 0.316 -3.928 5.668 1 93.12 230 SER B O 1
ATOM 3776 N N . VAL B 1 231 ? 0.691 -1.733 5.766 1 93.75 231 VAL B N 1
ATOM 3777 C CA . VAL B 1 231 ? -0.71 -1.347 5.637 1 93.75 231 VAL B CA 1
ATOM 3778 C C . VAL B 1 231 ? -0.823 -0.088 4.781 1 93.75 231 VAL B C 1
ATOM 3780 O O . VAL B 1 231 ? -0.072 0.871 4.973 1 93.75 231 VAL B O 1
ATOM 3783 N N . PHE B 1 232 ? -1.638 -0.134 3.828 1 96.19 232 PHE B N 1
ATOM 3784 C CA . PHE B 1 232 ? -1.931 1.058 3.041 1 96.19 232 PHE B CA 1
ATOM 3785 C C . PHE B 1 232 ? -3.434 1.259 2.902 1 96.19 232 PHE B C 1
ATOM 3787 O O . PHE B 1 232 ? -4.156 0.337 2.516 1 96.19 232 PHE B O 1
ATOM 3794 N N . ASN B 1 233 ? -3.936 2.488 3.273 1 96.31 233 ASN B N 1
ATOM 3795 C CA . ASN B 1 233 ? -5.305 2.936 3.037 1 96.31 233 ASN B CA 1
ATOM 3796 C C . ASN B 1 233 ? -6.316 2.049 3.754 1 96.31 233 ASN B C 1
ATOM 3798 O O . ASN B 1 233 ? -7.309 1.626 3.16 1 96.31 233 ASN B O 1
ATOM 3802 N N . ASP B 1 234 ? -5.961 1.662 4.992 1 96.38 234 ASP B N 1
ATOM 3803 C CA . ASP B 1 234 ? -6.906 0.888 5.793 1 96.38 234 ASP B CA 1
ATOM 3804 C C . ASP B 1 234 ? -8.031 1.771 6.324 1 96.38 234 ASP B C 1
ATOM 3806 O O . ASP B 1 234 ? -7.781 2.729 7.062 1 96.38 234 ASP B O 1
ATOM 3810 N N . VAL B 1 235 ? -9.219 1.507 5.914 1 96.19 235 VAL B N 1
ATOM 3811 C CA . VAL B 1 235 ? -10.391 2.242 6.379 1 96.19 235 VAL B CA 1
ATOM 3812 C C . VAL B 1 235 ? -11.383 1.279 7.027 1 96.19 235 VAL B C 1
ATOM 3814 O O . VAL B 1 235 ? -12.586 1.562 7.09 1 96.19 235 VAL B O 1
ATOM 3817 N N . SER B 1 236 ? -10.922 0.133 7.508 1 94.06 236 SER B N 1
ATOM 3818 C CA . SER B 1 236 ? -11.805 -0.903 8.031 1 94.06 236 SER B CA 1
ATOM 3819 C C . SER B 1 236 ? -12.531 -0.426 9.289 1 94.06 236 SER B C 1
ATOM 3821 O O . SER B 1 236 ? -13.562 -0.984 9.664 1 94.06 236 SER B O 1
ATOM 3823 N N . HIS B 1 237 ? -12.008 0.572 9.977 1 97 237 HIS B N 1
ATOM 3824 C CA . HIS B 1 237 ? -12.633 1.106 11.188 1 97 237 HIS B CA 1
ATOM 3825 C C . HIS B 1 237 ? -13.82 1.994 10.852 1 97 237 HIS B C 1
ATOM 3827 O O . HIS B 1 237 ? -14.578 2.395 11.742 1 97 237 HIS B O 1
ATOM 3833 N N . ILE B 1 238 ? -14.023 2.322 9.578 1 97.62 238 ILE B N 1
ATOM 3834 C CA . ILE B 1 238 ? -15.078 3.238 9.148 1 97.62 238 ILE B CA 1
ATOM 3835 C C . ILE B 1 238 ? -16.156 2.467 8.391 1 97.62 238 ILE B C 1
ATOM 3837 O O . ILE B 1 238 ? -15.867 1.814 7.383 1 97.62 238 ILE B O 1
ATOM 3841 N N . PRO B 1 239 ? -17.422 2.508 8.773 1 96.5 239 PRO B N 1
ATOM 3842 C CA . PRO B 1 239 ? -18.484 1.899 7.973 1 96.5 239 PRO B CA 1
ATOM 3843 C C . PRO B 1 239 ? -18.609 2.516 6.578 1 96.5 239 PRO B C 1
ATOM 3845 O O . PRO B 1 239 ? -18.297 3.695 6.395 1 96.5 239 PRO B O 1
ATOM 3848 N N . GLU B 1 240 ? -19.031 1.77 5.668 1 91.88 240 GLU B N 1
ATOM 3849 C CA . GLU B 1 240 ? -19.062 2.148 4.258 1 91.88 240 GLU B CA 1
ATOM 3850 C C . GLU B 1 240 ? -19.75 3.492 4.062 1 91.88 240 GLU B C 1
ATOM 3852 O O . GLU B 1 240 ? -19.297 4.328 3.283 1 91.88 240 GLU B O 1
ATOM 3857 N N . GLU B 1 241 ? -20.797 3.771 4.762 1 94.12 241 GLU B N 1
ATOM 3858 C CA . GLU B 1 241 ? -21.609 4.969 4.574 1 94.12 241 GLU B CA 1
ATOM 3859 C C . GLU B 1 241 ? -20.859 6.223 5.02 1 94.12 241 GLU B C 1
ATOM 3861 O O . GLU B 1 241 ? -21.203 7.332 4.613 1 94.12 241 GLU B O 1
ATOM 3866 N N . ASP B 1 242 ? -19.828 6.039 5.84 1 96.88 242 ASP B N 1
ATOM 3867 C CA . ASP B 1 242 ? -19.078 7.18 6.355 1 96.88 242 ASP B CA 1
ATOM 3868 C C . ASP B 1 242 ? -17.734 7.34 5.629 1 96.88 242 ASP B C 1
ATOM 3870 O O . ASP B 1 242 ? -16.922 8.195 5.992 1 96.88 242 ASP B O 1
ATOM 3874 N N . ARG B 1 243 ? -17.453 6.461 4.648 1 94.44 243 ARG B N 1
ATOM 3875 C CA . ARG B 1 243 ? -16.188 6.539 3.92 1 94.44 243 ARG B CA 1
ATOM 3876 C C . ARG B 1 243 ? -16.25 7.609 2.832 1 94.44 243 ARG B C 1
ATOM 3878 O O . ARG B 1 243 ? -17.328 7.914 2.316 1 94.44 243 ARG B O 1
ATOM 3885 N N . SER B 1 244 ? -15.188 8.219 2.549 1 91.94 244 SER B N 1
ATOM 3886 C CA . SER B 1 244 ? -15.062 9.219 1.489 1 91.94 244 SER B CA 1
ATOM 3887 C C . SER B 1 244 ? -13.625 9.312 0.986 1 91.94 244 SER B C 1
ATOM 3889 O O . SER B 1 244 ? -12.695 8.828 1.645 1 91.94 244 SER B O 1
ATOM 3891 N N . GLY B 1 245 ? -13.445 9.859 -0.131 1 85.88 245 GLY B N 1
ATOM 3892 C CA . GLY B 1 245 ? -12.133 10.047 -0.728 1 85.88 245 GLY B CA 1
ATOM 3893 C C . GLY B 1 245 ? -11.664 8.844 -1.53 1 85.88 245 GLY B C 1
ATOM 3894 O O . GLY B 1 245 ? -12.469 7.969 -1.87 1 85.88 245 GLY B O 1
ATOM 3895 N N . GLY B 1 246 ? -10.516 8.609 -1.825 1 66.12 246 GLY B N 1
ATOM 3896 C CA . GLY B 1 246 ? -9.906 7.469 -2.488 1 66.12 246 GLY B CA 1
ATOM 3897 C C . GLY B 1 246 ? -10.039 7.512 -3.998 1 66.12 246 GLY B C 1
ATOM 3898 O O . GLY B 1 246 ? -9.617 6.582 -4.691 1 66.12 246 GLY B O 1
ATOM 3899 N N . SER B 1 247 ? -11.109 8.211 -4.621 1 56.22 247 SER B N 1
ATOM 3900 C CA . SER B 1 247 ? -11.484 8.07 -6.023 1 56.22 247 SER B CA 1
ATOM 3901 C C . SER B 1 247 ? -10.266 8.141 -6.934 1 56.22 247 SER B C 1
ATOM 3903 O O . SER B 1 247 ? -9.398 9 -6.758 1 56.22 247 SER B O 1
ATOM 3905 N N . VAL B 1 248 ? -9.938 6.922 -7.742 1 45.88 248 VAL B N 1
ATOM 3906 C CA . VAL B 1 248 ? -9.055 6.977 -8.898 1 45.88 248 VAL B CA 1
ATOM 3907 C C . VAL B 1 248 ? -9.859 7.328 -10.148 1 45.88 248 VAL B C 1
ATOM 3909 O O . VAL B 1 248 ? -10.172 6.453 -10.961 1 45.88 248 VAL B O 1
ATOM 3912 N N . ASP B 1 249 ? -11.188 7.555 -10.547 1 35.84 249 ASP B N 1
ATOM 3913 C CA . ASP B 1 249 ? -11.93 7.789 -11.781 1 35.84 249 ASP B CA 1
ATOM 3914 C C . ASP B 1 249 ? -11.086 8.555 -12.797 1 35.84 249 ASP B C 1
ATOM 3916 O O . ASP B 1 249 ? -10.5 9.586 -12.469 1 35.84 249 ASP B O 1
ATOM 3920 N N . GLY B 1 250 ? -10.5 8.773 -14.172 1 39.25 250 GLY B N 1
ATOM 3921 C CA . GLY B 1 250 ? -9.664 9.945 -14.375 1 39.25 250 GLY B CA 1
ATOM 3922 C C . GLY B 1 250 ? -8.461 9.984 -13.453 1 39.25 250 GLY B C 1
ATOM 3923 O O . GLY B 1 250 ? -8.594 10.312 -12.266 1 39.25 250 GLY B O 1
ATOM 3924 N N . LEU B 1 251 ? -7.789 9.055 -12.797 1 43.94 251 LEU B N 1
ATOM 3925 C CA . LEU B 1 251 ? -7.078 9.281 -11.547 1 43.94 251 LEU B CA 1
ATOM 3926 C C . LEU B 1 251 ? -7.121 10.758 -11.164 1 43.94 251 LEU B C 1
ATOM 3928 O O . LEU B 1 251 ? -6.855 11.633 -11.992 1 43.94 251 LEU B O 1
ATOM 3932 N N . SER B 1 252 ? -7.977 11.273 -10.055 1 38.69 252 SER B N 1
ATOM 3933 C CA . SER B 1 252 ? -8.719 12.516 -9.852 1 38.69 252 SER B CA 1
ATOM 3934 C C . SER B 1 252 ? -7.965 13.711 -10.422 1 38.69 252 SER B C 1
ATOM 3936 O O . SER B 1 252 ? -6.734 13.703 -10.492 1 38.69 252 SER B O 1
ATOM 3938 N N . GLU B 1 253 ? -8.875 14.398 -11.266 1 38.44 253 GLU B N 1
ATOM 3939 C CA . GLU B 1 253 ? -8.484 15.727 -11.719 1 38.44 253 GLU B CA 1
ATOM 3940 C C . GLU B 1 253 ? -7.438 16.344 -10.797 1 38.44 253 GLU B C 1
ATOM 3942 O O . GLU B 1 253 ? -6.602 17.141 -11.234 1 38.44 253 GLU B O 1
ATOM 3947 N N . ALA B 1 254 ? -7.73 16.078 -9.672 1 41.03 254 ALA B N 1
ATOM 3948 C CA . ALA B 1 254 ? -6.801 16.703 -8.742 1 4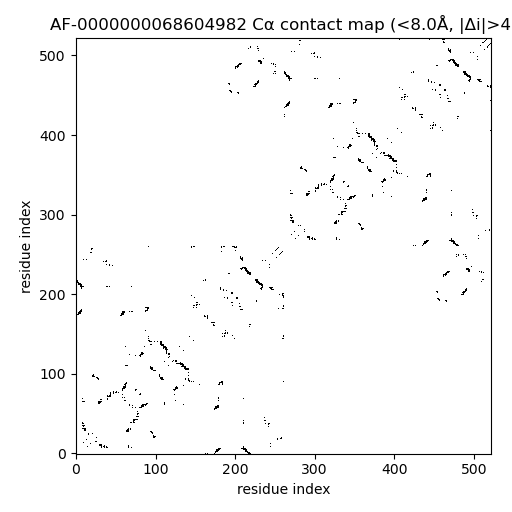1.03 254 ALA B CA 1
ATOM 3949 C C . ALA B 1 254 ? -5.379 16.188 -8.961 1 41.03 254 ALA B C 1
ATOM 3951 O O . ALA B 1 254 ? -4.422 16.969 -8.938 1 41.03 254 ALA B O 1
ATOM 3952 N N . TYR B 1 255 ? -5.184 14.727 -9.062 1 43.66 255 TYR B N 1
ATOM 3953 C CA . TYR B 1 255 ? -3.836 14.234 -9.32 1 43.66 255 TYR B CA 1
ATOM 3954 C C . TYR B 1 255 ? -3.408 14.516 -10.75 1 43.66 255 TYR B C 1
ATOM 3956 O O . TYR B 1 255 ? -2.215 14.641 -11.039 1 43.66 255 TYR B O 1
ATOM 3964 N N . THR B 1 256 ? -4.312 14.328 -11.688 1 39.72 256 THR B N 1
ATOM 3965 C CA . THR B 1 256 ? -3.969 14.469 -13.094 1 39.72 256 THR B CA 1
ATOM 3966 C C . THR B 1 256 ? -3.643 15.922 -13.438 1 39.72 256 THR B C 1
ATOM 3968 O O . THR B 1 256 ? -2.787 16.188 -14.281 1 39.72 256 THR B O 1
ATOM 3971 N N . ASN B 1 257 ? -4.578 16.609 -13.195 1 36.88 257 ASN B N 1
ATOM 3972 C CA . ASN B 1 257 ? -4.332 17.984 -13.594 1 36.88 257 ASN B CA 1
ATOM 3973 C C . ASN B 1 257 ? -3.447 18.719 -12.594 1 36.88 257 ASN B C 1
ATOM 3975 O O . ASN B 1 257 ? -2.934 19.797 -12.883 1 36.88 257 ASN B O 1
ATOM 3979 N N . GLU B 1 258 ? -3.881 18.516 -11.359 1 35.44 258 GLU B N 1
ATOM 3980 C CA . GLU B 1 258 ? -3.129 19.344 -10.422 1 35.44 258 GLU B CA 1
ATOM 3981 C C . GLU B 1 258 ? -1.726 18.797 -10.195 1 35.44 258 GLU B C 1
ATOM 3983 O O . GLU B 1 258 ? -1.565 17.609 -9.859 1 35.44 258 GLU B O 1
ATOM 3988 N N . GLY B 1 259 ? -0.864 18.641 -11.008 1 33.59 259 GLY B N 1
ATOM 3989 C CA . GLY B 1 259 ? 0.522 18.266 -10.805 1 33.59 259 GLY B CA 1
ATOM 3990 C C . GLY B 1 259 ? 0.699 17.25 -9.68 1 33.59 259 GLY B C 1
ATOM 3991 O O . GLY B 1 259 ? 0.521 17.594 -8.508 1 33.59 259 GLY B O 1
ATOM 3992 N N . SER B 1 260 ? 0.111 16.109 -9.703 1 35.94 260 SER B N 1
ATOM 3993 C CA . SER B 1 260 ? 0.509 15.086 -8.742 1 35.94 260 SER B CA 1
ATOM 3994 C C . SER B 1 260 ? 1.954 15.281 -8.297 1 35.94 260 SER B C 1
ATOM 3996 O O . SER B 1 260 ? 2.855 15.406 -9.133 1 35.94 260 SER B O 1
ATOM 3998 N N . ALA B 1 261 ? 2.209 16.219 -7.438 1 30.53 261 ALA B N 1
ATOM 3999 C CA . ALA B 1 261 ? 3.521 16.219 -6.797 1 30.53 261 ALA B CA 1
ATOM 4000 C C . ALA B 1 261 ? 3.895 14.828 -6.293 1 30.53 261 ALA B C 1
ATOM 4002 O O . ALA B 1 261 ? 3.021 14.047 -5.906 1 30.53 261 ALA B O 1
#

Nearest PDB structures (foldseek):
  2yn2-assembly1_A  TM=7.360E-01  e=8.370E-13  Saccharomyces cerevisiae S288C
  2yn0-assembly1_A  TM=7.173E-01  e=6.923E-13  Saccharomyces cerevisiae S288C
  9gck-assembly1_D  TM=7.195E-01  e=5.442E-11  Saccharomyces cerevisiae
  8ffz-assembly1_G  TM=7.164E-01  e=7.953E-11  Saccharomyces cerevisiae S288C
  6s2q-assembly2_D  TM=6.618E-01  e=3.866E-10  Mycobacterium tuberculosis H37Rv

pLDDT: mean 88.19, std 16.28, range [30.53, 98.94]

Sequence (522 aa):
MRVVLVRHAQSENNALRAPGIDHPDRVADPGLTPKGSRQVEWLRARFAREREAHARVRVVTSPMRRAMLTALGVCAGLGTRGTVDARAHEHGGCFEGARGDGADGAMGRRGMTTDEIAREFGSHIDAPETMREGWWDPRRGCETVEEAQRRGARFAEWLWERARAMGRGERDASDIIIVSHGMFIDILLKTLFASPRTTGKQGALFCSENACVHSLYFDVGEDGECVGLSVFNDVSHIPEEDRSGGSVDGLSEAYTNEGSAMRVVLVRHAQSENNALRAPGIDHPDRVADPGLTPKGSRQVEWLRARFAREREAHARVRVVTSPMRRAMLTALGVCAGLGTRGTVDARAHEHGGCFEGARGDGADGAMGRRGMTTDEIAREFGSHIDAPETMREGWWDPRRGCETVEEAQRRGARFAEWLWERARAMGRGERDASDIIIVSHGMFIDILLKTLFASPRTTGKQGALFCSENACVHSLYFDVGEDGECVGLSVFNDVSHIPEEDRSGGSVDGLSEAYTNEGSA

InterPro domains:
  IPR013078 Histidine phosphatase superfamily, clade-1 [PF00300] (3-220)
  IPR013078 Histidine phosphatase superfamily, clade-1 [SM00855] (2-188)
  IPR013078 Histidine phosphatase superfamily, clade-1 [cd07067] (2-78)
  IPR029033 Histidine phosphatase superfamily [G3DSA:3.40.50.1240] (1-245)
  IPR029033 Histidine phosphatase superfamily [SSF53254] (2-241)
  IPR050275 Phosphoglycerate Mutase/Phosphatase [PTHR48100] (2-221)

Organism: Ostreococcus tauri (NCBI:txid70448)